Protein AF-A0A914T5X3-F1 (afdb_monomer_lite)

Secondary structure (DSSP, 8-state):
-HHHHHHHHHHHHHHHHHHHHHHHSPPGGGTPPPP---------S-----------TTSSS--------------------S---S---SS-------TTSHHHHHHHHTTSPPP---------------------------HHHHHHHHHHHHHHHHHHHHHTS-HHHHTTPPPPSS--TTTTPPPPP-SHHHHHHHHHHHHHHHHHHHHHH----S----HHHHHHHHHHHHHHHHHT----HHHHHHHHHHHHHTTEEEETTEEEEGGGS-HHHHHHHHHHHHHHHHHHHHHHHHHHHHHHHHHHHHHHHHHHHHHHHHHHHHHHHHHHHHHHHHHHHHHHHHHHHHHHHHHHHHHHHHHHHHHHHHHHHHHHHHHHHHHHHHHHHHHHHHHHHHHH--------PPSSP----

Structure (mmCIF, N/CA/C/O backbone):
data_AF-A0A914T5X3-F1
#
_entry.id   AF-A0A914T5X3-F1
#
loop_
_atom_site.group_PDB
_atom_site.id
_atom_site.type_symbol
_atom_site.label_atom_id
_atom_site.label_alt_id
_atom_site.label_comp_id
_atom_site.label_asym_id
_atom_site.label_entity_id
_atom_site.label_seq_id
_atom_site.pdbx_PDB_ins_code
_atom_site.Cartn_x
_atom_site.Cartn_y
_atom_site.Cartn_z
_atom_site.occupancy
_atom_site.B_iso_or_equiv
_atom_site.auth_seq_id
_atom_site.auth_comp_id
_atom_site.auth_asym_id
_atom_site.auth_atom_id
_atom_site.pdbx_PDB_model_num
ATOM 1 N N . MET A 1 1 ? 13.473 35.371 -81.727 1.00 51.75 1 MET A N 1
ATOM 2 C CA . MET A 1 1 ? 12.274 35.418 -80.856 1.00 51.75 1 MET A CA 1
ATOM 3 C C . MET A 1 1 ? 11.094 34.589 -81.375 1.00 51.75 1 MET A C 1
ATOM 5 O O . MET A 1 1 ? 10.384 34.044 -80.548 1.00 51.75 1 MET A O 1
ATOM 9 N N . TYR A 1 2 ? 10.910 34.390 -82.687 1.00 48.22 2 TYR A N 1
ATOM 10 C CA . TYR A 1 2 ? 9.768 33.623 -83.227 1.00 48.22 2 TYR A CA 1
ATOM 11 C C . TYR A 1 2 ? 9.753 32.108 -82.908 1.00 48.22 2 TYR A C 1
ATOM 13 O O . TYR A 1 2 ? 8.692 31.538 -82.691 1.00 48.22 2 TYR A O 1
ATOM 21 N N . ALA A 1 3 ? 10.913 31.449 -82.803 1.00 52.09 3 ALA A N 1
ATOM 22 C CA . ALA A 1 3 ? 10.980 29.998 -82.563 1.00 52.09 3 ALA A CA 1
ATOM 23 C C . ALA A 1 3 ? 10.683 29.566 -81.109 1.00 52.09 3 ALA A C 1
ATOM 25 O O . ALA A 1 3 ? 10.390 28.399 -80.867 1.00 52.09 3 ALA A O 1
ATOM 26 N N . LYS A 1 4 ? 10.758 30.490 -80.139 1.00 52.44 4 LYS A N 1
ATOM 27 C CA . LYS A 1 4 ? 10.481 30.194 -78.722 1.00 52.44 4 LYS A CA 1
ATOM 28 C C . LYS A 1 4 ? 8.973 30.219 -78.440 1.00 52.44 4 LYS A C 1
ATOM 30 O O . LYS A 1 4 ? 8.456 29.292 -77.839 1.00 52.44 4 LYS A O 1
ATOM 35 N N . HIS A 1 5 ? 8.259 31.186 -79.021 1.00 54.47 5 HIS A N 1
ATOM 36 C CA . HIS A 1 5 ? 6.800 31.278 -78.916 1.00 54.47 5 HIS A CA 1
ATOM 37 C C . HIS A 1 5 ? 6.049 30.120 -79.595 1.00 54.47 5 HIS A C 1
ATOM 39 O O . HIS A 1 5 ? 5.008 29.708 -79.098 1.00 54.47 5 HIS A O 1
ATOM 45 N N . MET A 1 6 ? 6.585 29.551 -80.682 1.00 53.12 6 MET A N 1
ATOM 46 C CA . MET A 1 6 ? 5.988 28.374 -81.336 1.00 53.12 6 MET A CA 1
ATOM 47 C C . MET A 1 6 ? 6.074 27.103 -80.473 1.00 53.12 6 MET A C 1
ATOM 49 O O . MET A 1 6 ? 5.118 26.338 -80.439 1.00 53.12 6 MET A O 1
ATOM 53 N N . ARG A 1 7 ? 7.182 26.893 -79.743 1.00 54.66 7 ARG A N 1
ATOM 54 C CA . ARG A 1 7 ? 7.346 25.723 -78.857 1.00 54.66 7 ARG A CA 1
ATOM 55 C C . ARG A 1 7 ? 6.479 25.813 -77.604 1.00 54.66 7 ARG A C 1
ATOM 57 O O . ARG A 1 7 ? 5.899 24.807 -77.199 1.00 54.66 7 ARG A O 1
ATOM 64 N N . ASP A 1 8 ? 6.352 27.012 -77.042 1.00 56.03 8 ASP A N 1
ATOM 65 C CA . ASP A 1 8 ? 5.510 27.245 -75.867 1.00 56.03 8 ASP A CA 1
ATOM 66 C C . ASP A 1 8 ? 4.015 27.065 -76.207 1.00 56.03 8 ASP A C 1
ATOM 68 O O . ASP A 1 8 ? 3.270 26.503 -75.408 1.00 56.03 8 ASP A O 1
ATOM 72 N N . GLY A 1 9 ? 3.583 27.433 -77.423 1.00 59.00 9 GLY A N 1
ATOM 73 C CA . GLY A 1 9 ? 2.208 27.206 -77.895 1.00 59.00 9 GLY A CA 1
ATOM 74 C C . GLY A 1 9 ? 1.857 25.727 -78.118 1.00 59.00 9 GLY A C 1
ATOM 75 O O . GLY A 1 9 ? 0.758 25.288 -77.776 1.00 59.00 9 GLY A O 1
ATOM 76 N N . THR A 1 10 ? 2.796 24.923 -78.628 1.00 60.34 10 THR A N 1
ATOM 77 C CA . THR A 1 10 ? 2.609 23.464 -78.757 1.00 60.34 10 THR A CA 1
ATOM 78 C C . THR A 1 10 ? 2.602 22.743 -77.407 1.00 60.34 10 THR A C 1
ATOM 80 O O . THR A 1 10 ? 1.845 21.800 -77.222 1.00 60.34 10 THR A O 1
ATOM 83 N N . ALA A 1 11 ? 3.389 23.201 -76.429 1.00 62.12 11 ALA A N 1
ATOM 84 C CA . ALA A 1 11 ? 3.382 22.610 -75.088 1.00 62.12 11 ALA A CA 1
ATOM 85 C C . ALA A 1 11 ? 2.092 22.943 -74.317 1.00 62.12 11 ALA A C 1
ATOM 87 O O . ALA A 1 11 ? 1.554 22.096 -73.608 1.00 62.12 11 ALA A O 1
ATOM 88 N N . GLN A 1 12 ? 1.569 24.162 -74.483 1.00 62.38 12 GLN A N 1
ATOM 89 C CA . GLN A 1 12 ? 0.310 24.577 -73.859 1.00 62.38 12 GLN A CA 1
ATOM 90 C C . GLN A 1 12 ? -0.914 23.885 -74.467 1.00 62.38 12 GLN A C 1
ATOM 92 O O . GLN A 1 12 ? -1.850 23.590 -73.732 1.00 62.38 12 GLN A O 1
ATOM 97 N N . SER A 1 13 ? -0.908 23.596 -75.772 1.00 68.25 13 SER A N 1
ATOM 98 C CA . SER A 1 13 ? -1.994 22.835 -76.412 1.00 68.25 13 SER A CA 1
ATOM 99 C C . SER A 1 13 ? -2.015 21.373 -75.965 1.00 68.25 13 SER A C 1
ATOM 101 O O . SER A 1 13 ? -3.070 20.896 -75.572 1.00 68.25 13 SER A O 1
ATOM 103 N N . ILE A 1 14 ? -0.862 20.699 -75.898 1.00 70.19 14 ILE A N 1
ATOM 104 C CA . ILE A 1 14 ? -0.785 19.308 -75.410 1.00 70.19 14 ILE A CA 1
ATOM 105 C C . ILE A 1 14 ? -1.218 19.208 -73.939 1.00 70.19 14 ILE A C 1
ATOM 107 O O . ILE A 1 14 ? -1.987 18.324 -73.578 1.00 70.19 14 ILE A O 1
ATOM 111 N N . ALA A 1 15 ? -0.790 20.147 -73.087 1.00 67.44 15 ALA A N 1
ATOM 112 C CA . ALA A 1 15 ? -1.212 20.176 -71.685 1.00 67.44 15 ALA A CA 1
ATOM 113 C C . ALA A 1 15 ? -2.714 20.480 -71.515 1.00 67.44 15 ALA A C 1
ATOM 115 O O . ALA A 1 15 ? -3.333 20.013 -70.558 1.00 67.44 15 ALA A O 1
ATOM 116 N N . ALA A 1 16 ? -3.298 21.269 -72.423 1.00 69.88 16 ALA A N 1
ATOM 117 C CA . ALA A 1 16 ? -4.730 21.543 -72.433 1.00 69.88 16 ALA A CA 1
ATOM 118 C C . ALA A 1 16 ? -5.537 20.315 -72.879 1.00 69.88 16 ALA A C 1
ATOM 120 O O . ALA A 1 16 ? -6.540 20.012 -72.238 1.00 69.88 16 ALA A O 1
ATOM 121 N N . ASP A 1 17 ? -5.078 19.589 -73.901 1.00 69.31 17 ASP A N 1
ATOM 122 C CA . ASP A 1 17 ? -5.711 18.350 -74.369 1.00 69.31 17 ASP A CA 1
ATOM 123 C C . ASP A 1 17 ? -5.640 17.238 -73.308 1.00 69.31 17 ASP A C 1
ATOM 125 O O . ASP A 1 17 ? -6.648 16.577 -73.053 1.00 69.31 17 ASP A O 1
ATOM 129 N N . ASP A 1 18 ? -4.507 17.093 -72.609 1.00 69.38 18 ASP A N 1
ATOM 130 C CA . ASP A 1 18 ? -4.365 16.148 -71.492 1.00 69.38 18 ASP A CA 1
ATOM 131 C C . ASP A 1 18 ? -5.282 16.518 -70.310 1.00 69.38 18 ASP A C 1
ATOM 133 O O . ASP A 1 18 ? -5.880 15.637 -69.693 1.00 69.38 18 ASP A O 1
ATOM 137 N N . LEU A 1 19 ? -5.461 17.813 -70.009 1.00 69.31 19 LEU A N 1
ATOM 138 C CA . LEU A 1 19 ? -6.429 18.266 -69.000 1.00 69.31 19 LEU A CA 1
ATOM 139 C C . LEU A 1 19 ? -7.873 17.974 -69.417 1.00 69.31 19 LEU A C 1
ATOM 141 O O . LEU A 1 19 ? -8.668 17.546 -68.581 1.00 69.31 19 LEU A O 1
ATOM 145 N N . LEU A 1 20 ? -8.210 18.182 -70.690 1.00 69.12 20 LEU A N 1
ATOM 146 C CA . LEU A 1 20 ? -9.549 17.943 -71.228 1.00 69.12 20 LEU A CA 1
ATOM 147 C C . LEU A 1 20 ? -9.890 16.446 -71.217 1.00 69.12 20 LEU A C 1
ATOM 149 O O . LEU A 1 20 ? -10.992 16.064 -70.809 1.00 69.12 20 LEU A O 1
ATOM 153 N N . ALA A 1 21 ? -8.919 15.601 -71.577 1.00 68.19 21 ALA A N 1
ATOM 154 C CA . ALA A 1 21 ? -9.012 14.152 -71.445 1.00 68.19 21 ALA A CA 1
ATOM 155 C C . ALA A 1 21 ? -9.221 13.750 -69.976 1.00 68.19 21 ALA A C 1
ATOM 157 O O . ALA A 1 21 ? -10.179 13.039 -69.680 1.00 68.19 21 ALA A O 1
ATOM 158 N N . LEU A 1 22 ? -8.430 14.291 -69.041 1.00 66.44 22 LEU A N 1
ATOM 159 C CA . LEU A 1 22 ? -8.562 13.987 -67.610 1.00 66.44 22 LEU A CA 1
ATOM 160 C C . LEU A 1 22 ? -9.909 14.430 -67.011 1.00 66.44 22 LEU A C 1
ATOM 162 O O . LEU A 1 22 ? -10.391 13.809 -66.066 1.00 66.44 22 LEU A O 1
ATOM 166 N N . THR A 1 23 ? -10.511 15.507 -67.529 1.00 66.50 23 THR A N 1
ATOM 167 C CA . THR A 1 23 ? -11.824 15.989 -67.066 1.00 66.50 23 THR A CA 1
ATOM 168 C C . THR A 1 23 ? -13.002 15.198 -67.624 1.00 66.50 23 THR A C 1
ATOM 170 O O . THR A 1 23 ? -14.046 15.153 -66.975 1.00 66.50 23 THR A O 1
ATOM 173 N N . ASN A 1 24 ? -12.847 14.580 -68.799 1.00 66.31 24 ASN A N 1
ATOM 174 C CA . ASN A 1 24 ? -13.939 13.893 -69.490 1.00 66.31 24 ASN A CA 1
ATOM 175 C C . ASN A 1 24 ? -13.894 12.365 -69.351 1.00 66.31 24 ASN A C 1
ATOM 177 O O . ASN A 1 24 ? -14.916 11.722 -69.580 1.00 66.31 24 ASN A O 1
ATOM 181 N N . THR A 1 25 ? -12.756 11.765 -68.984 1.00 62.91 25 THR A N 1
ATOM 182 C CA . THR A 1 25 ? -12.680 10.315 -68.757 1.00 62.91 25 THR A CA 1
ATOM 183 C C . THR A 1 25 ? -13.135 9.944 -67.351 1.00 62.91 25 THR A C 1
ATOM 185 O O . THR A 1 25 ? -12.638 10.479 -66.359 1.00 62.91 25 THR A O 1
ATOM 188 N N . GLU A 1 26 ? -14.077 9.005 -67.263 1.00 58.97 26 GLU A N 1
ATOM 189 C CA . GLU A 1 26 ? -14.565 8.467 -65.994 1.00 58.97 26 GLU A CA 1
ATOM 190 C C . GLU A 1 26 ? -13.435 7.763 -65.231 1.00 58.97 26 GLU A C 1
ATOM 192 O O . GLU A 1 26 ? -12.571 7.111 -65.817 1.00 58.97 26 GLU A O 1
ATOM 197 N N . THR A 1 27 ? -13.405 7.914 -63.905 1.00 61.50 27 THR A N 1
ATOM 198 C CA . THR A 1 27 ? -12.290 7.395 -63.109 1.00 61.50 27 THR A CA 1
ATOM 199 C C . THR A 1 27 ? -12.263 5.864 -63.139 1.00 61.50 27 THR A C 1
ATOM 201 O O . THR A 1 27 ? -13.317 5.223 -63.080 1.00 61.50 27 THR A O 1
ATOM 204 N N . PRO A 1 28 ? -11.071 5.242 -63.137 1.00 56.44 28 PRO A N 1
ATOM 205 C CA . PRO A 1 28 ? -10.943 3.785 -63.207 1.00 56.44 28 PRO A CA 1
ATOM 206 C C . PRO A 1 28 ? -11.615 3.054 -62.031 1.00 56.44 28 PRO A C 1
ATOM 208 O O . PRO A 1 28 ? -11.912 1.867 -62.121 1.00 56.44 28 PRO A O 1
ATOM 211 N N . LEU A 1 29 ? -11.950 3.761 -60.944 1.00 53.78 29 LEU A N 1
ATOM 212 C CA . LEU A 1 29 ? -12.722 3.219 -59.821 1.00 53.78 29 LEU A CA 1
ATOM 213 C C . LEU A 1 29 ? -14.193 2.907 -60.179 1.00 53.78 29 LEU A C 1
ATOM 215 O O . LEU A 1 29 ? -14.840 2.147 -59.463 1.00 53.78 29 LEU A O 1
ATOM 219 N N . LYS A 1 30 ? -14.720 3.460 -61.281 1.00 54.41 30 LYS A N 1
ATOM 220 C CA . LYS A 1 30 ? -16.034 3.115 -61.856 1.00 54.41 30 LYS A CA 1
ATOM 221 C C . LYS A 1 30 ? -15.967 2.047 -62.960 1.00 54.41 30 LYS A C 1
ATOM 223 O O . LYS A 1 30 ? -17.001 1.727 -63.535 1.00 54.41 30 LYS A O 1
ATOM 228 N N . GLY A 1 31 ? -14.790 1.471 -63.226 1.00 51.44 31 GLY A N 1
ATOM 229 C CA . GLY A 1 31 ? -14.603 0.431 -64.246 1.00 51.44 31 GLY A CA 1
ATOM 230 C C . GLY A 1 31 ? -14.276 0.945 -65.654 1.00 51.44 31 GLY A C 1
ATOM 231 O O . GLY A 1 31 ? -14.377 0.174 -66.602 1.00 51.44 31 GLY A O 1
ATOM 232 N N . GLY A 1 32 ? -13.887 2.216 -65.807 1.00 60.19 32 GLY A N 1
ATOM 233 C CA . GLY A 1 32 ? -13.398 2.772 -67.076 1.00 60.19 32 GLY A CA 1
ATOM 234 C C . GLY A 1 32 ? -11.913 2.477 -67.336 1.00 60.19 32 GLY A C 1
ATOM 235 O O . GLY A 1 32 ? -11.120 2.371 -66.397 1.00 60.19 32 GLY A O 1
ATOM 236 N N . GLU A 1 33 ? -11.524 2.354 -68.609 1.00 59.03 33 GLU A N 1
ATOM 237 C CA . GLU A 1 33 ? -10.121 2.208 -69.025 1.00 59.03 33 GLU A CA 1
ATOM 238 C C . GLU A 1 33 ? -9.352 3.539 -68.884 1.00 59.03 33 GLU A C 1
ATOM 240 O O . GLU A 1 33 ? -9.898 4.619 -69.108 1.00 59.03 33 GLU A O 1
ATOM 245 N N . ASN A 1 34 ? -8.074 3.475 -68.492 1.00 56.78 34 ASN A N 1
ATOM 246 C CA . ASN A 1 34 ? -7.238 4.660 -68.257 1.00 56.78 34 ASN A CA 1
ATOM 247 C C . ASN A 1 34 ? -7.011 5.464 -69.551 1.00 56.78 34 ASN A C 1
ATOM 249 O O . ASN A 1 34 ? -6.610 4.901 -70.570 1.00 56.78 34 ASN A O 1
ATOM 253 N N . ALA A 1 35 ? -7.178 6.788 -69.487 1.00 64.56 35 ALA A N 1
ATOM 254 C CA . ALA A 1 35 ? -6.891 7.686 -70.604 1.00 64.56 35 ALA A CA 1
ATOM 255 C C . ALA A 1 35 ? -5.389 7.646 -70.976 1.00 64.56 35 ALA A C 1
ATOM 257 O O . ALA A 1 35 ? -4.547 7.807 -70.085 1.00 64.56 35 ALA A O 1
ATOM 258 N N . PRO A 1 36 ? -5.015 7.453 -72.255 1.00 59.31 36 PRO A N 1
ATOM 259 C CA . PRO A 1 36 ? -3.617 7.505 -72.672 1.00 59.31 36 PRO A CA 1
ATOM 260 C C . PRO A 1 36 ? -3.118 8.959 -72.653 1.00 59.31 36 PRO A C 1
ATOM 262 O O . PRO A 1 36 ? -3.531 9.767 -73.478 1.00 59.31 36 PRO A O 1
ATOM 265 N N . LEU A 1 37 ? -2.235 9.288 -71.706 1.00 66.75 37 LEU A N 1
ATOM 266 C CA . LEU A 1 37 ? -1.594 10.605 -71.594 1.00 66.75 37 LEU A CA 1
ATOM 267 C C . LEU A 1 37 ? -0.265 10.641 -72.360 1.00 66.75 37 LEU A C 1
ATOM 269 O O . LEU A 1 37 ? 0.458 9.639 -72.416 1.00 66.75 37 LEU A O 1
ATOM 273 N N . HIS A 1 38 ? 0.088 11.802 -72.915 1.00 62.34 38 HIS A N 1
ATOM 274 C CA . HIS A 1 38 ? 1.367 11.985 -73.600 1.00 62.34 38 HIS A CA 1
ATOM 275 C C . HIS A 1 38 ? 2.518 12.076 -72.578 1.00 62.34 38 HIS A C 1
ATOM 277 O O . HIS A 1 38 ? 2.521 12.914 -71.680 1.00 62.34 38 HIS A O 1
ATOM 283 N N . SER A 1 39 ? 3.535 11.214 -72.692 1.00 58.81 39 SER A N 1
ATOM 284 C CA . SER A 1 39 ? 4.674 11.198 -71.764 1.00 58.81 39 SER A CA 1
ATOM 285 C C . SER A 1 39 ? 5.617 12.382 -72.010 1.00 58.81 39 SER A C 1
ATOM 287 O O . SER A 1 39 ? 6.382 12.370 -72.976 1.00 58.81 39 SER A O 1
ATOM 289 N N . THR A 1 40 ? 5.615 13.382 -71.128 1.00 55.47 40 THR A N 1
ATOM 290 C CA . THR A 1 40 ? 6.641 14.440 -71.113 1.00 55.47 40 THR A CA 1
ATOM 291 C C . THR A 1 40 ? 7.470 14.394 -69.829 1.00 55.47 40 THR A C 1
ATOM 293 O O . THR A 1 40 ? 6.923 14.336 -68.729 1.00 55.47 40 THR A O 1
ATOM 296 N N . ASP A 1 41 ? 8.795 14.420 -69.992 1.00 46.75 41 ASP A N 1
ATOM 297 C CA . ASP A 1 41 ? 9.827 14.227 -68.968 1.00 46.75 41 ASP A CA 1
ATOM 298 C C . ASP A 1 41 ? 9.739 15.179 -67.753 1.00 46.75 41 ASP A C 1
ATOM 300 O O . ASP A 1 41 ? 9.622 16.401 -67.868 1.00 46.75 41 ASP A O 1
ATOM 304 N N . PHE A 1 42 ? 9.868 14.600 -66.554 1.00 46.41 42 PHE A N 1
ATOM 305 C CA . PHE A 1 42 ? 9.795 15.257 -65.241 1.00 46.41 42 PHE A CA 1
ATOM 306 C C . PHE A 1 42 ? 11.068 16.049 -64.888 1.00 46.41 42 PHE A C 1
ATOM 308 O O . PHE A 1 42 ? 11.835 15.659 -64.002 1.00 46.41 42 PHE A O 1
ATOM 315 N N . THR A 1 43 ? 11.340 17.182 -65.540 1.00 50.03 43 THR A N 1
ATOM 316 C CA . THR A 1 43 ? 12.442 18.060 -65.090 1.00 50.03 43 THR A CA 1
ATOM 317 C C . THR A 1 43 ? 12.191 19.548 -65.354 1.00 50.03 43 THR A C 1
ATOM 319 O O . THR A 1 43 ? 12.803 20.150 -66.229 1.00 50.03 43 THR A O 1
ATOM 322 N N . ALA A 1 44 ? 11.329 20.178 -64.547 1.00 40.66 44 ALA A N 1
ATOM 323 C CA . ALA A 1 44 ? 11.354 21.629 -64.315 1.00 40.66 44 ALA A CA 1
ATOM 324 C C . ALA A 1 44 ? 10.678 22.004 -62.974 1.00 40.66 44 ALA A C 1
ATOM 326 O O . ALA A 1 44 ? 9.575 21.528 -62.694 1.00 40.66 44 ALA A O 1
ATOM 327 N N . PRO A 1 45 ? 11.283 22.872 -62.137 1.00 45.72 45 PRO A N 1
ATOM 328 C CA . PRO A 1 45 ? 10.741 23.258 -60.840 1.00 45.72 45 PRO A CA 1
ATOM 329 C C . PRO A 1 45 ? 9.865 24.512 -60.965 1.00 45.72 45 PRO A C 1
ATOM 331 O O . PRO A 1 45 ? 10.239 25.589 -60.519 1.00 45.72 45 PRO A O 1
ATOM 334 N N . SER A 1 46 ? 8.689 24.388 -61.577 1.00 47.53 46 SER A N 1
ATOM 335 C CA . SER A 1 46 ? 7.589 25.343 -61.377 1.00 47.53 46 SER A CA 1
ATOM 336 C C . SER A 1 46 ? 6.280 24.743 -61.884 1.00 47.53 46 SER A C 1
ATOM 338 O O . SER A 1 46 ? 5.768 25.102 -62.939 1.00 47.53 46 SER A O 1
ATOM 340 N N . SER A 1 47 ? 5.727 23.808 -61.126 1.00 44.91 47 SER A N 1
ATOM 341 C CA . SER A 1 47 ? 4.304 23.510 -61.203 1.00 44.91 47 SER A CA 1
ATOM 342 C C . SER A 1 47 ? 3.820 23.408 -59.771 1.00 44.91 47 SER A C 1
ATOM 344 O O . SER A 1 47 ? 3.979 22.395 -59.090 1.00 44.91 47 SER A O 1
ATOM 346 N N . ILE A 1 48 ? 3.337 24.540 -59.265 1.00 42.94 48 ILE A N 1
ATOM 347 C CA . ILE A 1 48 ? 2.514 24.567 -58.065 1.00 42.94 48 ILE A CA 1
ATOM 348 C C . ILE A 1 48 ? 1.367 23.609 -58.373 1.00 42.94 48 ILE A C 1
ATOM 350 O O . ILE A 1 48 ? 0.603 23.858 -59.302 1.00 42.94 48 ILE A O 1
ATOM 354 N N . ARG A 1 49 ? 1.290 22.493 -57.640 1.00 43.66 49 ARG A N 1
ATOM 355 C CA . ARG A 1 49 ? 0.140 21.587 -57.672 1.00 43.66 49 ARG A CA 1
ATOM 356 C C . ARG A 1 49 ? -1.103 22.407 -57.327 1.00 43.66 49 ARG A C 1
ATOM 358 O O . ARG A 1 49 ? -1.422 22.586 -56.155 1.00 43.66 49 ARG A O 1
ATOM 365 N N . ALA A 1 50 ? -1.781 22.933 -58.339 1.00 44.22 50 ALA A N 1
ATOM 366 C CA . ALA A 1 50 ? -3.146 23.389 -58.202 1.00 44.22 50 ALA A CA 1
ATOM 367 C C . ALA A 1 50 ? -3.978 22.121 -58.008 1.00 44.22 50 ALA A C 1
ATOM 369 O O . ALA A 1 50 ? -4.033 21.265 -58.890 1.00 44.22 50 ALA A O 1
ATOM 370 N N . ALA A 1 51 ? -4.540 21.953 -56.814 1.00 42.41 51 ALA A N 1
ATOM 371 C CA . ALA A 1 51 ? -5.486 20.886 -56.548 1.00 42.41 51 ALA A CA 1
ATOM 372 C C . ALA A 1 51 ? -6.664 21.060 -57.515 1.00 42.41 51 ALA A C 1
ATOM 374 O O . ALA A 1 51 ? -7.430 22.016 -57.395 1.00 42.41 51 ALA A O 1
ATOM 375 N N . ILE A 1 52 ? -6.762 20.168 -58.500 1.00 49.66 52 ILE A N 1
ATOM 376 C CA . ILE A 1 52 ? -7.904 20.077 -59.404 1.00 49.66 52 ILE A CA 1
ATOM 377 C C . ILE A 1 52 ? -9.110 19.758 -58.519 1.00 49.66 52 ILE A C 1
ATOM 379 O O . ILE A 1 52 ? -9.250 18.643 -58.020 1.00 49.66 52 ILE A O 1
ATOM 383 N N . GLN A 1 53 ? -9.940 20.766 -58.253 1.00 41.88 53 GLN A N 1
ATOM 384 C CA . GLN A 1 53 ? -11.247 20.556 -57.650 1.00 41.88 53 GLN A CA 1
ATOM 385 C C . GLN A 1 53 ? -12.153 19.987 -58.735 1.00 41.88 53 GLN A C 1
ATOM 387 O O . GLN A 1 53 ? -12.444 20.653 -59.727 1.00 41.88 53 GLN A O 1
ATOM 392 N N . THR A 1 54 ? -12.580 18.742 -58.558 1.00 43.03 54 THR A N 1
ATOM 393 C CA . THR A 1 54 ? -13.651 18.165 -59.363 1.00 43.03 54 THR A CA 1
ATOM 394 C C . THR A 1 54 ? -14.930 18.983 -59.133 1.00 43.03 54 THR A C 1
ATOM 396 O O . THR A 1 54 ? -15.267 19.272 -57.978 1.00 43.03 54 THR A O 1
ATOM 399 N N . PRO A 1 55 ? -15.658 19.406 -60.184 1.00 42.75 55 PRO A N 1
ATOM 400 C CA . PRO A 1 55 ? -16.946 20.053 -59.995 1.00 42.75 55 PRO A CA 1
ATOM 401 C C . PRO A 1 55 ? -17.906 19.033 -59.378 1.00 42.75 55 PRO A C 1
ATOM 403 O O . PRO A 1 55 ? -18.225 17.997 -59.955 1.00 42.75 55 PRO A O 1
ATOM 406 N N . ASN A 1 56 ? -18.318 19.324 -58.150 1.00 47.09 56 ASN A N 1
ATOM 407 C CA . ASN A 1 56 ? -19.198 18.503 -57.338 1.00 47.09 56 ASN A CA 1
ATOM 408 C C . ASN A 1 56 ? -20.614 18.541 -57.948 1.00 47.09 56 ASN A C 1
ATOM 410 O O . ASN A 1 56 ? -21.374 19.479 -57.708 1.00 47.09 56 ASN A O 1
ATOM 414 N N . THR A 1 57 ? -20.978 17.549 -58.766 1.00 52.59 57 THR A N 1
ATOM 415 C CA . THR A 1 57 ? -22.266 17.484 -59.494 1.00 52.59 57 THR A CA 1
ATOM 416 C C . THR A 1 57 ? -23.489 17.243 -58.600 1.00 52.59 57 THR A C 1
ATOM 418 O O . THR A 1 57 ? -24.602 17.111 -59.100 1.00 52.59 57 THR A O 1
ATOM 421 N N . VAL A 1 58 ? -23.327 17.236 -57.274 1.00 48.56 58 VAL A N 1
ATOM 422 C CA . VAL A 1 58 ? -24.400 16.913 -56.317 1.00 48.56 58 VAL A CA 1
ATOM 423 C C . VAL A 1 58 ? -25.046 18.160 -55.680 1.00 48.56 58 VAL A C 1
ATOM 425 O O . VAL A 1 58 ? -25.993 18.035 -54.915 1.00 48.56 58 VAL A O 1
ATOM 428 N N . LEU A 1 59 ? -24.590 19.380 -56.002 1.00 44.81 59 LEU A N 1
ATOM 429 C CA . LEU A 1 59 ? -25.063 20.626 -55.360 1.00 44.81 59 LEU A CA 1
ATOM 430 C C . LEU A 1 59 ? -26.128 21.426 -56.141 1.00 44.81 59 LEU A C 1
ATOM 432 O O . LEU A 1 59 ? -26.573 22.463 -55.660 1.00 44.81 59 LEU A O 1
ATOM 436 N N . ALA A 1 60 ? -26.573 20.969 -57.317 1.00 44.25 60 ALA A N 1
ATOM 437 C CA . ALA A 1 60 ? -27.567 21.694 -58.126 1.00 44.25 60 ALA A CA 1
ATOM 438 C C . ALA A 1 60 ? -29.036 21.430 -57.729 1.00 44.25 60 ALA A C 1
ATOM 440 O O . ALA A 1 60 ? -29.941 22.075 -58.256 1.00 44.25 60 ALA A O 1
ATOM 441 N N . ALA A 1 61 ? -29.295 20.512 -56.797 1.00 46.78 61 ALA A N 1
ATOM 442 C CA . ALA A 1 61 ? -30.637 20.207 -56.319 1.00 46.78 61 ALA A CA 1
ATOM 443 C C . ALA A 1 61 ? -30.771 20.641 -54.857 1.00 46.78 61 ALA A C 1
ATOM 445 O O . ALA A 1 61 ? -30.375 19.894 -53.975 1.00 46.78 61 ALA A O 1
ATOM 446 N N . ILE A 1 62 ? -31.267 21.862 -54.625 1.00 43.53 62 ILE A N 1
ATOM 447 C CA . ILE A 1 62 ? -32.138 22.307 -53.512 1.00 43.53 62 ILE A CA 1
ATOM 448 C C . ILE A 1 62 ? -32.116 23.844 -53.516 1.00 43.53 62 ILE A C 1
ATOM 450 O O . ILE A 1 62 ? -31.136 24.490 -53.149 1.00 43.53 62 ILE A O 1
ATOM 454 N N . GLY A 1 63 ? -33.214 24.433 -53.987 1.00 34.88 63 GLY A N 1
ATOM 455 C CA . GLY A 1 63 ? -33.485 25.861 -53.880 1.00 34.88 63 GLY A CA 1
ATOM 456 C C . GLY A 1 63 ? -34.257 26.224 -52.604 1.00 34.88 63 GLY A C 1
ATOM 457 O O . GLY A 1 63 ? -34.930 25.379 -52.027 1.00 34.88 63 GLY A O 1
ATOM 458 N N . GLN A 1 64 ? -34.204 27.526 -52.280 1.00 38.94 64 GLN A N 1
ATOM 459 C CA . GLN A 1 64 ? -35.131 28.332 -51.452 1.00 38.94 64 GLN A CA 1
ATOM 460 C C . GLN A 1 64 ? -35.151 28.030 -49.930 1.00 38.94 64 GLN A C 1
ATOM 462 O O . GLN A 1 64 ? -35.598 26.980 -49.497 1.00 38.94 64 GLN A O 1
ATOM 467 N N . THR A 1 65 ? -34.702 28.920 -49.028 1.00 30.69 65 THR A N 1
ATOM 468 C CA . THR A 1 65 ? -35.435 30.091 -48.455 1.00 30.69 65 THR A CA 1
ATOM 469 C C . THR A 1 65 ? -34.576 30.774 -47.334 1.00 30.69 65 THR A C 1
ATOM 471 O O . THR A 1 65 ? -33.500 30.261 -47.031 1.00 30.69 65 THR A O 1
ATOM 474 N N . PRO A 1 66 ? -34.935 31.964 -46.777 1.00 44.62 66 PRO A N 1
ATOM 475 C CA . PRO A 1 66 ? -33.976 33.030 -46.435 1.00 44.62 66 PRO A CA 1
ATOM 476 C C . PRO A 1 66 ? -33.551 33.189 -44.951 1.00 44.62 66 PRO A C 1
ATOM 478 O O . PRO A 1 66 ? -34.122 32.625 -44.030 1.00 44.62 66 PRO A O 1
ATOM 481 N N . ARG A 1 67 ? -32.524 34.042 -44.792 1.00 42.09 67 ARG A N 1
ATOM 482 C CA . ARG A 1 67 ? -31.814 34.598 -43.611 1.00 42.09 67 ARG A CA 1
ATOM 483 C C . ARG A 1 67 ? -32.611 34.782 -42.304 1.00 42.09 67 ARG A C 1
ATOM 485 O O . ARG A 1 67 ? -33.670 35.387 -42.363 1.00 42.09 67 ARG A O 1
ATOM 492 N N . THR A 1 68 ? -31.942 34.560 -41.156 1.00 30.33 68 THR A N 1
ATOM 493 C CA . THR A 1 68 ? -31.918 35.462 -39.968 1.00 30.33 68 THR A CA 1
ATOM 494 C C . THR A 1 68 ? -30.763 35.132 -38.997 1.00 30.33 68 THR A C 1
ATOM 496 O O . THR A 1 68 ? -30.528 33.969 -38.690 1.00 30.33 68 THR A O 1
ATOM 499 N N . ASN A 1 69 ? -30.070 36.172 -38.505 1.00 40.25 69 ASN A N 1
ATOM 500 C CA . ASN A 1 69 ? -29.122 36.167 -37.373 1.00 40.25 69 ASN A CA 1
ATOM 501 C C . ASN A 1 69 ? -29.842 35.900 -36.036 1.00 40.25 69 ASN A C 1
ATOM 503 O O . ASN A 1 69 ? -30.923 36.456 -35.864 1.00 40.25 69 ASN A O 1
ATOM 507 N N . TYR A 1 70 ? -29.203 35.219 -35.071 1.00 33.06 70 TYR A N 1
ATOM 508 C CA . TYR A 1 70 ? -28.943 35.737 -33.708 1.00 33.06 70 TYR A CA 1
ATOM 509 C C . TYR A 1 70 ? -28.127 34.753 -32.845 1.00 33.06 70 TYR A C 1
ATOM 511 O O . TYR A 1 70 ? -28.144 33.543 -33.052 1.00 33.06 70 TYR A O 1
ATOM 519 N N . GLU A 1 71 ? -27.387 35.333 -31.902 1.00 39.06 71 GLU A N 1
ATOM 520 C CA . GLU A 1 71 ? -26.486 34.738 -30.910 1.00 39.06 71 GLU A CA 1
ATOM 521 C C . GLU A 1 71 ? -27.203 33.914 -29.816 1.00 39.06 71 GLU A C 1
ATOM 523 O O . GLU A 1 71 ? -28.340 34.230 -29.480 1.00 39.06 71 GLU A O 1
ATOM 528 N N . GLN A 1 72 ? -26.477 32.958 -29.204 1.00 36.72 72 GLN A N 1
ATOM 529 C CA . GLN A 1 72 ? -26.359 32.654 -27.750 1.00 36.72 72 GLN A CA 1
ATOM 530 C C . GLN A 1 72 ? -26.207 31.144 -27.438 1.00 36.72 72 GLN A C 1
ATOM 532 O O . GLN A 1 72 ? -26.962 30.296 -27.899 1.00 36.72 72 GLN A O 1
ATOM 537 N N . THR A 1 73 ? -25.192 30.824 -26.627 1.00 30.50 73 THR A N 1
ATOM 538 C CA . THR A 1 73 ? -24.946 29.558 -25.894 1.00 30.50 73 THR A CA 1
ATOM 539 C C . THR A 1 73 ? -25.739 29.549 -24.560 1.00 30.50 73 THR A C 1
ATOM 541 O O . THR A 1 73 ? -26.357 30.579 -24.284 1.00 30.50 73 THR A O 1
ATOM 544 N N . PRO A 1 74 ? -25.714 28.526 -23.654 1.00 45.78 74 PRO A N 1
ATOM 545 C CA . PRO A 1 74 ? -25.032 27.210 -23.635 1.00 45.78 74 PRO A CA 1
ATOM 546 C C . PRO A 1 74 ? -25.895 26.011 -23.122 1.00 45.78 74 PRO A C 1
ATOM 548 O O . PRO A 1 74 ? -26.918 26.196 -22.472 1.00 45.78 74 PRO A O 1
ATOM 551 N N . GLY A 1 75 ? -25.404 24.767 -23.264 1.00 32.84 75 GLY A N 1
ATOM 552 C CA . GLY A 1 75 ? -25.760 23.691 -22.319 1.00 32.84 75 GLY A CA 1
ATOM 553 C C . GLY A 1 75 ? -25.742 22.246 -22.835 1.00 32.84 75 GLY A C 1
ATOM 554 O O . GLY A 1 75 ? -26.536 21.884 -23.692 1.00 32.84 75 GLY A O 1
ATOM 555 N N . THR A 1 76 ? -24.942 21.417 -22.151 1.00 33.78 76 THR A N 1
ATOM 556 C CA . THR A 1 76 ? -25.127 19.962 -21.927 1.00 33.78 76 THR A CA 1
ATOM 557 C C . THR A 1 76 ? -24.338 18.979 -22.818 1.00 33.78 76 THR A C 1
ATOM 559 O O . THR A 1 76 ? -24.675 18.694 -23.959 1.00 33.78 76 THR A O 1
ATOM 562 N N . VAL A 1 77 ? -23.260 18.479 -22.191 1.00 34.91 77 VAL A N 1
ATOM 563 C CA . VAL A 1 77 ? -22.521 17.199 -22.285 1.00 34.91 77 VAL A CA 1
ATOM 564 C C . VAL A 1 77 ? -22.962 16.138 -23.307 1.00 34.91 77 VAL A C 1
ATOM 566 O O . VAL A 1 77 ? -24.122 15.770 -23.322 1.00 34.91 77 VAL A O 1
ATOM 569 N N . VAL A 1 78 ? -22.003 15.543 -24.039 1.00 33.38 78 VAL A N 1
ATOM 570 C CA . VAL A 1 78 ? -21.580 14.121 -23.936 1.00 33.38 78 VAL A CA 1
ATOM 571 C C . VAL A 1 78 ? -20.239 13.946 -24.673 1.00 33.38 78 VAL A C 1
ATOM 573 O O . VAL A 1 78 ? -20.043 14.397 -25.798 1.00 33.38 78 VAL A O 1
ATOM 576 N N . SER A 1 79 ? -19.306 13.281 -23.999 1.00 38.00 79 SER A N 1
ATOM 577 C CA . SER A 1 79 ? -18.023 12.782 -24.490 1.00 38.00 79 SER A CA 1
ATOM 578 C C . SER A 1 79 ? -18.177 11.748 -25.614 1.00 38.00 79 SER A C 1
ATOM 580 O O . SER A 1 79 ? -18.781 10.700 -25.390 1.00 38.00 79 SER A O 1
ATOM 582 N N . ALA A 1 80 ? -17.551 11.979 -26.770 1.00 38.62 80 ALA A N 1
ATOM 583 C CA . ALA A 1 80 ? -17.345 10.960 -27.800 1.00 38.62 80 ALA A CA 1
ATOM 584 C C . ALA A 1 80 ? -15.841 10.700 -27.987 1.00 38.62 80 ALA A C 1
ATOM 586 O O . ALA A 1 80 ? -15.051 11.611 -28.233 1.00 38.62 80 ALA A O 1
ATOM 587 N N . THR A 1 81 ? -15.461 9.439 -27.812 1.00 38.75 81 THR A N 1
ATOM 588 C CA . THR A 1 81 ? -14.135 8.845 -28.027 1.00 38.75 81 THR A CA 1
ATOM 589 C C . THR A 1 81 ? -13.608 9.041 -29.460 1.00 38.75 81 THR A C 1
ATOM 591 O O . THR A 1 81 ? -14.397 8.994 -30.405 1.00 38.75 81 THR A O 1
ATOM 594 N N . PRO A 1 82 ? -12.283 9.197 -29.662 1.00 46.75 82 PRO A N 1
ATOM 595 C CA . PRO A 1 82 ? -11.683 9.374 -30.979 1.00 46.75 82 PRO A CA 1
ATOM 596 C C . PRO A 1 82 ? -11.415 8.008 -31.617 1.00 46.75 82 PRO A C 1
ATOM 598 O O . PRO A 1 82 ? -10.543 7.266 -31.174 1.00 46.75 82 PRO A O 1
ATOM 601 N N . GLY A 1 83 ? -12.166 7.659 -32.658 1.00 50.81 83 GLY A N 1
ATOM 602 C CA . GLY A 1 83 ? -11.940 6.400 -33.365 1.00 50.81 83 GLY A CA 1
ATOM 603 C C . GLY A 1 83 ? -13.062 6.028 -34.318 1.00 50.81 83 GLY A C 1
ATOM 604 O O . GLY A 1 83 ? -13.757 5.050 -34.083 1.00 50.81 83 GLY A O 1
ATOM 605 N N . ALA A 1 84 ? -13.242 6.793 -35.393 1.00 41.66 84 ALA A N 1
ATOM 606 C CA . ALA A 1 84 ? -13.978 6.326 -36.563 1.00 41.66 84 ALA A CA 1
ATOM 607 C C . ALA A 1 84 ? -13.513 7.099 -37.802 1.00 41.66 84 ALA A C 1
ATOM 609 O O . ALA A 1 84 ? -13.612 8.322 -37.875 1.00 41.66 84 ALA A O 1
ATOM 610 N N . THR A 1 85 ? -12.969 6.367 -38.765 1.00 41.38 85 THR A N 1
ATOM 611 C CA . THR A 1 85 ? -12.653 6.827 -40.116 1.00 41.38 85 THR A CA 1
ATOM 612 C C . THR A 1 85 ? -13.942 7.244 -40.842 1.00 41.38 85 THR A C 1
ATOM 614 O O . THR A 1 85 ? -14.891 6.460 -40.880 1.00 41.38 85 THR A O 1
ATOM 617 N N . PRO A 1 86 ? -14.031 8.441 -41.453 1.00 47.75 86 PRO A N 1
ATOM 618 C CA . PRO A 1 86 ? -15.237 8.854 -42.154 1.00 47.75 86 PRO A CA 1
ATOM 619 C C . PRO A 1 86 ? -15.090 8.538 -43.639 1.00 47.75 86 PRO A C 1
ATOM 621 O O . PRO A 1 86 ? -14.815 9.436 -44.412 1.00 47.75 86 PRO A O 1
ATOM 624 N N . PHE A 1 87 ? -15.236 7.281 -44.053 1.00 48.25 87 PHE A N 1
ATOM 625 C CA . PHE A 1 87 ? -15.497 6.947 -45.462 1.00 48.25 87 PHE A CA 1
ATOM 626 C C . PHE A 1 87 ? -16.137 5.561 -45.535 1.00 48.25 87 PHE A C 1
ATOM 628 O O . PHE A 1 87 ? -15.468 4.553 -45.752 1.00 48.25 87 PHE A O 1
ATOM 635 N N . ARG A 1 88 ? -17.455 5.513 -45.315 1.00 47.09 88 ARG A N 1
ATOM 636 C CA . ARG A 1 88 ? -18.268 4.326 -45.570 1.00 47.09 88 ARG A CA 1
ATOM 637 C C . ARG A 1 88 ? -19.365 4.668 -46.574 1.00 47.09 88 ARG A C 1
ATOM 639 O O . ARG A 1 88 ? -20.329 5.345 -46.248 1.00 47.09 88 ARG A O 1
ATOM 646 N N . ASP A 1 89 ? -19.124 4.144 -47.769 1.00 49.09 89 ASP A N 1
ATOM 647 C CA . ASP A 1 89 ? -20.082 3.525 -48.680 1.00 49.09 89 ASP A CA 1
ATOM 648 C C . ASP A 1 89 ? -21.057 4.428 -49.458 1.00 49.09 89 ASP A C 1
ATOM 650 O O . ASP A 1 89 ? -22.069 4.909 -48.957 1.00 49.09 89 ASP A O 1
ATOM 654 N N . GLN A 1 90 ? -20.744 4.595 -50.748 1.00 51.03 90 GLN A N 1
ATOM 655 C CA . GLN A 1 90 ? -21.617 5.155 -51.784 1.00 51.03 90 GLN A CA 1
ATOM 656 C C . GLN A 1 90 ? -22.556 4.095 -52.393 1.00 51.03 90 GLN A C 1
ATOM 658 O O . GLN A 1 90 ? -23.015 4.251 -53.524 1.00 51.03 90 GLN A O 1
ATOM 663 N N . LEU A 1 91 ? -22.872 3.021 -51.670 1.00 58.22 91 LEU A N 1
ATOM 664 C CA . LEU A 1 91 ? -23.992 2.145 -51.987 1.00 58.22 91 LEU A CA 1
ATOM 665 C C . LEU A 1 91 ? -25.072 2.352 -50.933 1.00 58.22 91 LEU A C 1
ATOM 667 O O . LEU A 1 91 ? -24.894 2.087 -49.750 1.00 58.22 91 LEU A O 1
ATOM 671 N N . ASN A 1 92 ? -26.194 2.882 -51.405 1.00 54.88 92 ASN A N 1
ATOM 672 C CA . ASN A 1 92 ? -27.388 3.307 -50.684 1.00 54.88 92 ASN A CA 1
ATOM 673 C C . ASN A 1 92 ? -28.116 2.134 -49.980 1.00 54.88 92 ASN A C 1
ATOM 675 O O . ASN A 1 92 ? -29.269 1.843 -50.284 1.00 54.88 92 ASN A O 1
ATOM 679 N N . ILE A 1 93 ? -27.425 1.443 -49.070 1.00 56.22 93 ILE A N 1
ATOM 680 C CA . ILE A 1 93 ? -27.873 0.245 -48.341 1.00 56.22 93 ILE A CA 1
ATOM 681 C C . ILE A 1 93 ? -28.412 0.605 -46.944 1.00 56.22 93 ILE A C 1
ATOM 683 O O . ILE A 1 93 ? -29.126 -0.185 -46.341 1.00 56.22 93 ILE A O 1
ATOM 687 N N . ASN A 1 94 ? -28.182 1.835 -46.471 1.00 48.31 94 ASN A N 1
ATOM 688 C CA . ASN A 1 94 ? -28.866 2.405 -45.308 1.00 48.31 94 ASN A CA 1
ATOM 689 C C . ASN A 1 94 ? -29.655 3.658 -45.718 1.00 48.31 94 ASN A C 1
ATOM 691 O O . ASN A 1 94 ? -29.321 4.775 -45.327 1.00 48.31 94 ASN A O 1
ATOM 695 N N . LYS A 1 95 ? -30.719 3.486 -46.507 1.00 45.41 95 LYS A N 1
ATOM 696 C CA . LYS A 1 95 ? -31.871 4.384 -46.369 1.00 45.41 95 LYS A CA 1
ATOM 697 C C . LYS A 1 95 ? -32.831 3.725 -45.400 1.00 45.41 95 LYS A C 1
ATOM 699 O O . LYS A 1 95 ? -33.225 2.582 -45.612 1.00 45.41 95 LYS A O 1
ATOM 704 N N . GLU A 1 96 ? -33.188 4.455 -44.350 1.00 53.78 96 GLU A N 1
ATOM 705 C CA . GLU A 1 96 ? -34.358 4.188 -43.521 1.00 53.78 96 GLU A CA 1
ATOM 706 C C . GLU A 1 96 ? -35.598 4.198 -44.425 1.00 53.78 96 GLU A C 1
ATOM 708 O O . GLU A 1 96 ? -36.262 5.215 -44.611 1.00 53.78 96 GLU A O 1
ATOM 713 N N . ALA A 1 97 ? -35.870 3.057 -45.055 1.00 48.25 97 ALA A N 1
ATOM 714 C CA . ALA A 1 97 ? -37.140 2.775 -45.684 1.00 48.25 97 ALA A CA 1
ATOM 715 C C . ALA A 1 97 ? -38.140 2.521 -44.555 1.00 48.25 97 ALA A C 1
ATOM 717 O O . ALA A 1 97 ? -38.165 1.461 -43.932 1.00 48.25 97 ALA A O 1
ATOM 718 N N . GLU A 1 98 ? -38.865 3.587 -44.233 1.00 54.62 98 GLU A N 1
ATOM 719 C CA . GLU A 1 98 ? -40.301 3.588 -43.982 1.00 54.62 98 GLU A CA 1
ATOM 720 C C . GLU A 1 98 ? -40.852 2.298 -43.360 1.00 54.62 98 GLU A C 1
ATOM 722 O O . GLU A 1 98 ? -41.149 1.306 -44.023 1.00 54.62 98 GLU A O 1
ATOM 727 N N . ARG A 1 99 ? -41.108 2.376 -42.052 1.00 56.00 99 ARG A N 1
ATOM 728 C CA . ARG A 1 99 ? -41.926 1.444 -41.261 1.00 56.00 99 ARG A CA 1
ATOM 729 C C . ARG A 1 99 ? -43.406 1.402 -41.704 1.00 56.00 99 ARG A C 1
ATOM 731 O O . ARG A 1 99 ? -44.277 1.195 -40.870 1.00 56.00 99 ARG A O 1
ATOM 738 N N . ALA A 1 100 ? -43.706 1.605 -42.985 1.00 57.34 100 ALA A N 1
ATOM 739 C CA . ALA A 1 100 ? -45.064 1.701 -43.514 1.00 57.34 100 ALA A CA 1
ATOM 740 C C . ALA A 1 100 ? -45.546 0.439 -44.258 1.00 57.34 100 ALA A C 1
ATOM 742 O O . ALA A 1 100 ? -46.702 0.393 -44.646 1.00 57.34 100 ALA A O 1
ATOM 743 N N . SER A 1 101 ? -44.728 -0.610 -44.426 1.00 61.84 101 SER A N 1
ATOM 744 C CA . SER A 1 101 ? -45.107 -1.790 -45.237 1.00 61.84 101 SER A CA 1
ATOM 745 C C . SER A 1 101 ? -45.137 -3.130 -44.494 1.00 61.84 101 SER A C 1
ATOM 747 O O . SER A 1 101 ? -45.608 -4.127 -45.037 1.00 61.84 101 SER A O 1
ATOM 749 N N . VAL A 1 102 ? -44.675 -3.201 -43.240 1.00 64.38 102 VAL A N 1
ATOM 750 C CA . VAL A 1 102 ? -44.637 -4.477 -42.491 1.00 64.38 102 VAL A CA 1
ATOM 751 C C . VAL A 1 102 ? -46.020 -4.857 -41.949 1.00 64.38 102 VAL A C 1
ATOM 753 O O . VAL A 1 102 ? -46.351 -6.039 -41.850 1.00 64.38 102 VAL A O 1
ATOM 756 N N . GLU A 1 103 ? -46.851 -3.869 -41.620 1.00 68.44 103 GLU A N 1
ATOM 757 C CA . GLU A 1 103 ? -48.200 -4.089 -41.086 1.00 68.44 103 GLU A CA 1
ATOM 758 C C . GLU A 1 103 ? -49.214 -4.416 -42.189 1.00 68.44 103 GLU A C 1
ATOM 760 O O . GLU A 1 103 ? -50.025 -5.324 -41.999 1.00 68.44 103 GLU A O 1
ATOM 765 N N . GLU A 1 104 ? -49.093 -3.801 -43.371 1.00 71.81 104 GLU A N 1
ATOM 766 C CA . GLU A 1 104 ? -49.865 -4.176 -44.567 1.00 71.81 104 GLU A CA 1
ATOM 767 C C . GLU A 1 104 ? -49.524 -5.593 -45.045 1.00 71.81 104 GLU A C 1
ATOM 769 O O . GLU A 1 104 ? -50.428 -6.401 -45.265 1.00 71.81 104 GLU A O 1
ATOM 774 N N . LEU A 1 105 ? -48.234 -5.953 -45.102 1.00 68.00 105 LEU A N 1
ATOM 775 C CA . LEU A 1 105 ? -47.808 -7.313 -45.454 1.00 68.00 105 LEU A CA 1
ATOM 776 C C . LEU A 1 105 ? -48.296 -8.354 -44.437 1.00 68.00 105 LEU A C 1
ATOM 778 O O . LEU A 1 105 ? -48.699 -9.453 -44.817 1.00 68.00 105 LEU A O 1
ATOM 782 N N . ARG A 1 106 ? -48.325 -8.017 -43.140 1.00 73.50 106 ARG A N 1
ATOM 783 C CA . ARG A 1 106 ? -48.877 -8.902 -42.100 1.00 73.50 106 ARG A CA 1
ATOM 784 C C . ARG A 1 106 ? -50.389 -9.071 -42.196 1.00 73.50 106 ARG A C 1
ATOM 786 O O . ARG A 1 106 ? -50.882 -10.150 -41.868 1.00 73.50 106 ARG A O 1
ATOM 793 N N . GLN A 1 107 ? -51.121 -8.036 -42.600 1.00 77.88 107 GLN A N 1
ATOM 794 C CA . GLN A 1 107 ? -52.564 -8.140 -42.821 1.00 77.88 107 GLN A CA 1
ATOM 795 C C . GLN A 1 107 ? -52.868 -8.970 -44.074 1.00 77.88 107 GLN A C 1
ATOM 797 O O . GLN A 1 107 ? -53.734 -9.839 -44.016 1.00 77.88 107 GLN A O 1
ATOM 802 N N . GLN A 1 108 ? -52.092 -8.805 -45.150 1.00 74.06 108 GLN A N 1
ATOM 803 C CA . GLN A 1 108 ? -52.233 -9.605 -46.372 1.00 74.06 108 GLN A CA 1
ATOM 804 C C . GLN A 1 108 ? -51.867 -11.084 -46.150 1.00 74.06 108 GLN A C 1
ATOM 806 O O . GLN A 1 108 ? -52.633 -11.966 -46.537 1.00 74.06 108 GLN A O 1
ATOM 811 N N . LEU A 1 109 ? -50.782 -11.388 -45.428 1.00 70.19 109 LEU A N 1
ATOM 812 C CA . LEU A 1 109 ? -50.378 -12.770 -45.116 1.00 70.19 109 LEU A CA 1
ATOM 813 C C . LEU A 1 109 ? -51.339 -13.503 -44.161 1.00 70.19 109 LEU A C 1
ATOM 815 O O . LEU A 1 109 ? -51.384 -14.730 -44.171 1.00 70.19 109 LEU A O 1
ATOM 819 N N . LYS A 1 110 ? -52.133 -12.783 -43.355 1.00 75.25 110 LYS A N 1
ATOM 820 C CA . LYS A 1 110 ? -53.160 -13.377 -42.475 1.00 75.25 110 LYS A CA 1
ATOM 821 C C . LYS A 1 110 ? -54.451 -13.772 -43.198 1.00 75.25 110 LYS A C 1
ATOM 823 O O . LYS A 1 110 ? -55.254 -14.492 -42.615 1.00 75.25 110 LYS A O 1
ATOM 828 N N . THR A 1 111 ? -54.657 -13.317 -44.435 1.00 76.88 111 THR A N 1
ATOM 829 C CA . THR A 1 111 ? -55.816 -13.718 -45.256 1.00 76.88 111 THR A CA 1
ATOM 830 C C . THR A 1 111 ? -55.605 -15.036 -46.002 1.00 76.88 111 THR A C 1
ATOM 832 O O . THR A 1 111 ? -56.536 -15.542 -46.625 1.00 76.88 111 THR A O 1
ATOM 835 N N . LEU A 1 112 ? -54.408 -15.627 -45.910 1.00 71.94 112 LEU A N 1
ATOM 836 C CA . LEU A 1 112 ? -54.137 -16.941 -46.478 1.00 71.94 112 LEU A CA 1
ATOM 837 C C . LEU A 1 112 ? -54.777 -18.035 -45.600 1.00 71.94 112 LEU A C 1
ATOM 839 O O . LEU A 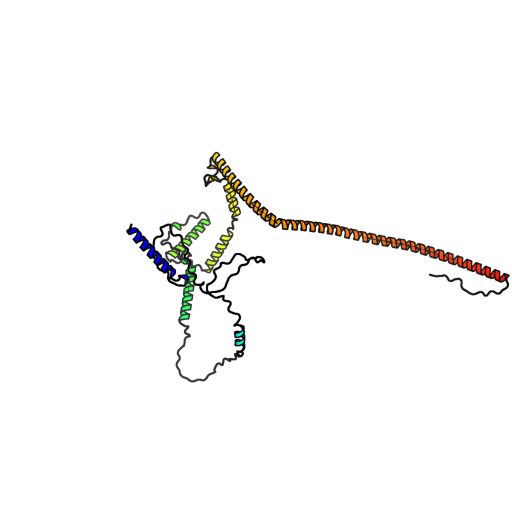1 112 ? -54.511 -18.082 -44.396 1.00 71.94 112 LEU A O 1
ATOM 843 N N . PRO A 1 113 ? -55.618 -18.921 -46.167 1.00 75.31 113 PRO A N 1
ATOM 844 C CA . PRO A 1 113 ? -56.167 -20.054 -45.433 1.00 75.31 113 PRO A CA 1
ATOM 845 C C . PRO A 1 113 ? -55.037 -20.980 -44.967 1.00 75.31 113 PRO A C 1
ATOM 847 O O . PRO A 1 113 ? -54.081 -21.226 -45.700 1.00 75.31 113 PRO A O 1
ATOM 850 N N . ALA A 1 114 ? -55.134 -21.468 -43.726 1.00 66.50 114 ALA A N 1
ATOM 851 C CA . ALA A 1 114 ? -54.078 -22.259 -43.101 1.00 66.50 114 ALA A CA 1
ATOM 852 C C . ALA A 1 114 ? -53.740 -23.505 -43.948 1.00 66.50 114 ALA A C 1
ATOM 854 O O . ALA A 1 114 ? -54.660 -24.223 -44.354 1.00 66.50 114 ALA A O 1
ATOM 855 N N . PRO A 1 115 ? -52.448 -23.779 -44.209 1.00 59.72 115 PRO A N 1
ATOM 856 C CA . PRO A 1 115 ? -52.046 -24.896 -45.051 1.00 59.72 115 PRO A CA 1
ATOM 857 C C . PRO A 1 115 ? -52.384 -26.221 -44.358 1.00 59.72 115 PRO A C 1
ATOM 859 O O . PRO A 1 115 ? -51.841 -26.534 -43.299 1.00 59.72 115 PRO A O 1
ATOM 862 N N . LYS A 1 116 ? -53.287 -27.002 -44.958 1.00 52.06 116 LYS A N 1
ATOM 863 C CA . LYS A 1 116 ? -53.486 -28.414 -44.621 1.00 52.06 116 LYS A CA 1
ATOM 864 C C . LYS A 1 116 ? -52.609 -29.246 -45.551 1.00 52.06 116 LYS A C 1
ATOM 866 O O . LYS A 1 116 ? -52.952 -29.423 -46.715 1.00 52.06 116 LYS A O 1
ATOM 871 N N . ASN A 1 117 ? -51.470 -29.700 -45.042 1.00 56.06 117 ASN A N 1
ATOM 872 C CA . ASN A 1 117 ? -50.609 -30.661 -45.726 1.00 56.06 117 ASN A CA 1
ATOM 873 C C . ASN A 1 117 ? -50.997 -32.079 -45.293 1.00 56.06 117 ASN A C 1
ATOM 875 O O . ASN A 1 117 ? -50.380 -32.626 -44.385 1.00 56.06 117 ASN A O 1
ATOM 879 N N . ASP A 1 118 ? -51.994 -32.653 -45.964 1.00 55.56 118 ASP A N 1
ATOM 880 C CA . ASP A 1 118 ? -52.253 -34.094 -45.969 1.00 55.56 118 ASP A CA 1
ATOM 881 C C . ASP A 1 118 ? -51.956 -34.598 -47.387 1.00 55.56 118 ASP A C 1
ATOM 883 O O . ASP A 1 118 ? -52.769 -34.421 -48.293 1.00 55.56 118 ASP A O 1
ATOM 887 N N . PHE A 1 119 ? -50.779 -35.189 -47.599 1.00 56.69 119 PHE A N 1
ATOM 888 C CA . PHE A 1 119 ? -50.505 -35.969 -48.806 1.00 56.69 119 PHE A CA 1
ATOM 889 C C . PHE A 1 119 ? -49.895 -37.310 -48.402 1.00 56.69 119 PHE A C 1
ATOM 891 O O . PHE A 1 119 ? -48.740 -37.409 -47.992 1.00 56.69 119 PHE A O 1
ATOM 898 N N . GLU A 1 120 ? -50.749 -38.323 -48.483 1.00 50.91 120 GLU A N 1
ATOM 899 C CA . GLU A 1 120 ? -50.467 -39.745 -48.356 1.00 50.91 120 GLU A CA 1
ATOM 900 C C . GLU A 1 120 ? -49.712 -40.210 -49.611 1.00 50.91 120 GLU A C 1
ATOM 902 O O . GLU A 1 120 ? -50.190 -40.046 -50.736 1.00 50.91 120 GLU A O 1
ATOM 907 N N . VAL A 1 121 ? -48.500 -40.747 -49.436 1.00 51.12 121 VAL A N 1
ATOM 908 C CA . VAL A 1 121 ? -47.722 -41.335 -50.534 1.00 51.12 121 VAL A CA 1
ATOM 909 C C . VAL A 1 121 ? -48.332 -42.694 -50.858 1.00 51.12 121 VAL A C 1
ATOM 911 O O . VAL A 1 121 ? -48.004 -43.704 -50.241 1.00 51.12 121 VAL A O 1
ATOM 914 N N . VAL A 1 122 ? -49.254 -42.698 -51.817 1.00 44.28 122 VAL A N 1
ATOM 915 C CA . VAL A 1 122 ? -49.810 -43.914 -52.410 1.00 44.28 122 VAL A CA 1
ATOM 916 C C . VAL A 1 122 ? -48.774 -44.486 -53.370 1.00 44.28 122 VAL A C 1
ATOM 918 O O . VAL A 1 122 ? -48.485 -43.901 -54.413 1.00 44.28 122 VAL A O 1
ATOM 921 N N . MET A 1 123 ? -48.209 -45.631 -52.998 1.00 43.38 123 MET A N 1
ATOM 922 C CA . MET A 1 123 ? -47.454 -46.498 -53.894 1.00 43.38 123 MET A CA 1
ATOM 923 C C . MET A 1 123 ? -48.478 -47.307 -54.709 1.00 43.38 123 MET A C 1
ATOM 925 O O . MET A 1 123 ? -49.244 -48.053 -54.098 1.00 43.38 123 MET A O 1
ATOM 929 N N . PRO A 1 124 ? -48.580 -47.135 -56.040 1.00 48.56 124 PRO A N 1
ATOM 930 C CA . PRO A 1 124 ? -49.533 -47.901 -56.836 1.00 48.56 124 PRO A CA 1
ATOM 931 C C . PRO A 1 124 ? -49.093 -49.368 -56.903 1.00 48.56 124 PRO A C 1
ATOM 933 O O . PRO A 1 124 ? -48.006 -49.657 -57.399 1.00 48.56 124 PRO A O 1
ATOM 936 N N . GLU A 1 125 ? -49.933 -50.276 -56.405 1.00 40.12 125 GLU A N 1
ATOM 937 C CA . GLU A 1 125 ? -49.823 -51.715 -56.658 1.00 40.12 125 GLU A CA 1
ATOM 938 C C . GLU A 1 125 ? -50.363 -52.020 -58.071 1.00 40.12 125 GLU A C 1
ATOM 940 O O . GLU A 1 125 ? -51.518 -51.732 -58.376 1.00 40.12 125 GLU A O 1
ATOM 945 N N . ASP A 1 126 ? -49.457 -52.524 -58.914 1.00 43.06 126 ASP A N 1
ATOM 946 C CA . ASP A 1 126 ? -49.580 -53.420 -60.074 1.00 43.06 126 ASP A CA 1
ATOM 947 C C . ASP A 1 126 ? -50.846 -53.422 -60.956 1.00 43.06 126 ASP A C 1
ATOM 949 O O . ASP A 1 126 ? -51.927 -53.796 -60.518 1.00 43.06 126 ASP A O 1
ATOM 953 N N . GLU A 1 127 ? -50.658 -53.254 -62.277 1.00 38.53 127 GLU A N 1
ATOM 954 C CA . GLU A 1 127 ? -51.235 -54.205 -63.243 1.00 38.53 127 GLU A CA 1
ATOM 955 C C . GLU A 1 127 ? -50.500 -54.233 -64.602 1.00 38.53 127 GLU A C 1
ATOM 957 O O . GLU A 1 127 ? -50.445 -53.283 -65.381 1.00 38.53 127 GLU A O 1
ATOM 962 N N . VAL A 1 128 ? -49.938 -55.413 -64.838 1.00 38.25 128 VAL A N 1
ATOM 963 C CA . VAL A 1 128 ? -49.355 -56.037 -66.027 1.00 38.25 128 VAL A CA 1
ATOM 964 C C . VAL A 1 128 ? -49.966 -55.610 -67.375 1.00 38.25 128 VAL A C 1
ATOM 966 O O . VAL A 1 128 ? -51.156 -55.814 -67.613 1.00 38.25 128 VAL A O 1
ATOM 969 N N . LYS A 1 129 ? -49.111 -55.206 -68.328 1.00 35.44 129 LYS A N 1
ATOM 970 C CA . LYS A 1 129 ? -49.132 -55.708 -69.717 1.00 35.44 129 LYS A CA 1
ATOM 971 C C . LYS A 1 129 ? -47.816 -55.410 -70.447 1.00 35.44 129 LYS A C 1
ATOM 973 O O . LYS A 1 129 ? -47.464 -54.259 -70.658 1.00 35.44 129 LYS A O 1
ATOM 978 N N . SER A 1 130 ? -47.143 -56.515 -70.779 1.00 31.62 130 SER A N 1
ATOM 979 C CA . SER A 1 130 ? -46.136 -56.739 -71.824 1.00 31.62 130 SER A CA 1
ATOM 980 C C . SER A 1 130 ? -46.062 -55.643 -72.885 1.00 31.62 130 SER A C 1
ATOM 982 O O . SER A 1 130 ? -47.076 -55.366 -73.520 1.00 31.62 130 SER A O 1
ATOM 984 N N . ASP A 1 131 ? -44.867 -55.090 -73.101 1.00 33.78 131 ASP A N 1
ATOM 985 C CA . ASP A 1 131 ? -44.040 -55.502 -74.241 1.00 33.78 131 ASP A CA 1
ATOM 986 C C . ASP A 1 131 ? -42.547 -55.321 -73.914 1.00 33.78 131 ASP A C 1
ATOM 988 O O . ASP A 1 131 ? -42.138 -54.373 -73.247 1.00 33.78 131 ASP A O 1
ATOM 992 N N . GLU A 1 132 ? -41.776 -56.330 -74.308 1.00 43.44 132 GLU A N 1
ATOM 993 C CA . GLU A 1 132 ? -40.349 -56.533 -74.065 1.00 43.44 132 GLU A CA 1
ATOM 994 C C . GLU A 1 132 ? -39.495 -55.485 -74.799 1.00 43.44 132 GLU A C 1
ATOM 996 O O . GLU A 1 132 ? -39.679 -55.283 -75.996 1.00 43.44 132 GLU A O 1
ATOM 1001 N N . GLU A 1 133 ? -38.555 -54.852 -74.089 1.00 40.81 133 GLU A N 1
ATOM 1002 C CA . GLU A 1 133 ? -37.125 -54.773 -74.441 1.00 40.81 133 GLU A CA 1
ATOM 1003 C C . GLU A 1 133 ? -36.361 -53.993 -73.351 1.00 40.81 133 GLU A C 1
ATOM 1005 O O . GLU A 1 133 ? -36.553 -52.795 -73.138 1.00 40.81 133 GLU A O 1
ATOM 1010 N N . ASP A 1 134 ? -35.494 -54.718 -72.643 1.00 43.41 134 ASP A N 1
ATOM 1011 C CA . ASP A 1 134 ? -34.521 -54.212 -71.680 1.00 43.41 134 ASP A CA 1
ATOM 1012 C C . ASP A 1 134 ? -33.437 -53.352 -72.352 1.00 43.41 134 ASP A C 1
ATOM 1014 O O . ASP A 1 134 ? -32.845 -53.754 -73.356 1.00 43.41 134 ASP A O 1
ATOM 1018 N N . ALA A 1 135 ? -33.073 -52.237 -71.715 1.00 40.78 135 ALA A N 1
ATOM 1019 C CA . ALA A 1 135 ? -31.690 -51.764 -71.688 1.00 40.78 135 ALA A CA 1
ATOM 1020 C C . ALA A 1 135 ? -31.445 -50.918 -70.429 1.00 40.78 135 ALA A C 1
ATOM 1022 O O . ALA A 1 135 ? -32.038 -49.855 -70.243 1.00 40.78 135 ALA A O 1
ATOM 1023 N N . ASP A 1 136 ? -30.556 -51.427 -69.581 1.00 46.28 136 ASP A N 1
ATOM 1024 C CA . ASP A 1 136 ? -29.896 -50.792 -68.443 1.00 46.28 136 ASP A CA 1
ATOM 1025 C C . ASP A 1 136 ? -29.791 -49.257 -68.541 1.00 46.28 136 ASP A C 1
ATOM 1027 O O . ASP A 1 136 ? -28.924 -48.718 -69.231 1.00 46.28 136 ASP A O 1
ATOM 1031 N N . MET A 1 137 ? -30.609 -48.523 -67.780 1.00 41.50 137 MET A N 1
ATOM 1032 C CA . MET A 1 137 ? -30.276 -47.137 -67.442 1.00 41.50 137 MET A CA 1
ATOM 1033 C C . MET A 1 137 ? -29.402 -47.144 -66.190 1.00 41.50 137 MET A C 1
ATOM 1035 O O . MET A 1 137 ? -29.869 -46.941 -65.069 1.00 41.50 137 MET A O 1
ATOM 1039 N N . GLU A 1 138 ? -28.113 -47.418 -66.408 1.00 46.81 138 GLU A N 1
ATOM 1040 C CA . GLU A 1 138 ? -27.034 -47.042 -65.495 1.00 46.81 138 GLU A CA 1
ATOM 1041 C C . GLU A 1 138 ? -27.303 -45.605 -65.013 1.00 46.81 138 GLU A C 1
ATOM 1043 O O . GLU A 1 138 ? -27.587 -44.717 -65.817 1.00 46.81 138 GLU A O 1
ATOM 1048 N N . TRP A 1 139 ? -27.305 -45.377 -63.698 1.00 43.00 139 TRP A N 1
ATOM 1049 C CA . TRP A 1 139 ? -27.433 -44.035 -63.130 1.00 43.00 139 TRP A CA 1
ATOM 1050 C C . TRP A 1 139 ? -26.202 -43.225 -63.563 1.00 43.00 139 TRP A C 1
ATOM 1052 O O . TRP A 1 139 ? -25.145 -43.283 -62.938 1.00 43.00 139 TRP A O 1
ATOM 1062 N N . ILE A 1 140 ? -26.318 -42.526 -64.690 1.00 56.59 140 ILE A N 1
ATOM 1063 C CA . ILE A 1 140 ? -25.266 -41.673 -65.231 1.00 56.59 140 ILE A CA 1
ATOM 1064 C C . ILE A 1 140 ? -25.282 -40.390 -64.398 1.00 56.59 140 ILE A C 1
ATOM 1066 O O . ILE A 1 140 ? -26.118 -39.515 -64.615 1.00 56.59 140 ILE A O 1
ATOM 1070 N N . GLU A 1 141 ? -24.386 -40.297 -63.410 1.00 52.03 141 GLU A N 1
ATOM 1071 C CA . GLU A 1 141 ? -24.066 -39.022 -62.756 1.00 52.03 141 GLU A CA 1
ATOM 1072 C C . GLU A 1 141 ? -23.754 -37.979 -63.846 1.00 52.03 141 GLU A C 1
ATOM 1074 O O . GLU A 1 141 ? -22.986 -38.263 -64.773 1.00 52.03 141 GLU A O 1
ATOM 1079 N N . ASP A 1 142 ? -24.357 -36.786 -63.751 1.00 60.00 142 ASP A N 1
ATOM 1080 C CA . ASP A 1 142 ? -24.166 -35.702 -64.717 1.00 60.00 142 ASP A CA 1
ATOM 1081 C C . ASP A 1 142 ? -22.666 -35.493 -64.969 1.00 60.00 142 ASP A C 1
ATOM 1083 O O . ASP A 1 142 ? -21.874 -35.334 -64.035 1.00 60.00 142 ASP A O 1
ATOM 1087 N N . ALA A 1 143 ? -22.257 -35.471 -66.242 1.00 71.69 143 ALA A N 1
ATOM 1088 C CA . ALA A 1 143 ? -20.842 -35.409 -66.624 1.00 71.69 143 ALA A CA 1
ATOM 1089 C C . ALA A 1 143 ? -20.088 -34.246 -65.940 1.00 71.69 143 ALA A C 1
ATOM 1091 O O . ALA A 1 143 ? -18.908 -34.369 -65.610 1.00 71.69 143 ALA A O 1
ATOM 1092 N N . GLY A 1 144 ? -20.788 -33.143 -65.646 1.00 74.94 144 GLY A N 1
ATOM 1093 C CA . GLY A 1 144 ? -20.242 -31.992 -64.925 1.00 74.94 144 GLY A CA 1
ATOM 1094 C C . GLY A 1 144 ? -19.940 -32.237 -63.440 1.00 74.94 144 GLY A C 1
ATOM 1095 O O . GLY A 1 144 ? -18.985 -31.661 -62.914 1.00 74.94 144 GLY A O 1
ATOM 1096 N N . GLU A 1 145 ? -20.691 -33.098 -62.752 1.00 76.94 145 GLU A N 1
ATOM 1097 C CA . GLU A 1 145 ? -20.459 -33.408 -61.333 1.00 76.94 145 GLU A CA 1
ATOM 1098 C C . GLU A 1 145 ? -19.256 -34.340 -61.152 1.00 76.94 145 GLU A C 1
ATOM 1100 O O . GLU A 1 145 ? -18.403 -34.105 -60.285 1.00 76.94 145 GLU A O 1
ATOM 1105 N N . LEU A 1 146 ? -19.128 -35.344 -62.025 1.00 73.00 146 LEU A N 1
ATOM 1106 C CA . LEU A 1 146 ? -17.961 -36.225 -62.078 1.00 73.00 146 LEU A CA 1
ATOM 1107 C C . LEU A 1 146 ? -16.679 -35.448 -62.392 1.00 73.00 146 LEU A C 1
ATOM 1109 O O . LEU A 1 146 ? -15.650 -35.664 -61.738 1.00 73.00 146 LEU A O 1
ATOM 1113 N N . ASP A 1 147 ? -16.738 -34.515 -63.342 1.00 79.56 147 ASP A N 1
ATOM 1114 C CA . ASP A 1 147 ? -15.596 -33.677 -63.704 1.00 79.56 147 ASP A CA 1
ATOM 1115 C C . ASP A 1 147 ? -15.233 -32.685 -62.593 1.00 79.56 147 ASP A C 1
ATOM 1117 O O . ASP A 1 147 ? -14.053 -32.547 -62.262 1.00 79.56 147 ASP A O 1
ATOM 1121 N N . SER A 1 148 ? -16.222 -32.078 -61.929 1.00 81.94 148 SER A N 1
ATOM 1122 C CA . SER A 1 148 ? -16.004 -31.209 -60.764 1.00 81.94 148 SER A CA 1
ATOM 1123 C C . SER A 1 148 ? -15.343 -31.962 -59.601 1.00 81.94 148 SER A C 1
ATOM 1125 O O . SER A 1 148 ? -14.355 -31.503 -59.017 1.00 81.94 148 SER A O 1
ATOM 1127 N N . LYS A 1 149 ? -15.807 -33.181 -59.304 1.00 83.38 149 LYS A N 1
ATOM 1128 C CA . LYS A 1 149 ? -15.246 -34.033 -58.244 1.00 83.38 149 LYS A CA 1
ATOM 1129 C C . LYS A 1 149 ? -13.828 -34.501 -58.573 1.00 83.38 149 LYS A C 1
ATOM 1131 O O . LYS A 1 149 ? -12.954 -34.486 -57.699 1.00 83.38 149 LYS A O 1
ATOM 1136 N N . ARG A 1 150 ? -13.572 -34.883 -59.829 1.00 83.12 150 ARG A N 1
ATOM 1137 C CA . ARG A 1 150 ? -12.223 -35.226 -60.310 1.00 83.12 150 ARG A CA 1
ATOM 1138 C C . ARG A 1 150 ? -11.289 -34.022 -60.230 1.00 83.12 150 ARG A C 1
ATOM 1140 O O . ARG A 1 150 ? -10.184 -34.174 -59.709 1.00 83.12 150 ARG A O 1
ATOM 1147 N N . ALA A 1 151 ? -11.734 -32.841 -60.660 1.00 85.12 151 ALA A N 1
ATOM 1148 C CA . ALA A 1 151 ? -10.963 -31.603 -60.577 1.00 85.12 151 ALA A CA 1
ATOM 1149 C C . ALA A 1 151 ? -10.621 -31.244 -59.121 1.00 85.12 151 ALA A C 1
ATOM 1151 O O . ALA A 1 151 ? -9.453 -31.005 -58.812 1.00 85.12 151 ALA A O 1
ATOM 1152 N N . ALA A 1 152 ? -11.591 -31.323 -58.206 1.00 86.19 152 ALA A N 1
ATOM 1153 C CA . ALA A 1 152 ? -11.384 -31.047 -56.785 1.00 86.19 152 ALA A CA 1
ATOM 1154 C C . ALA A 1 152 ? -10.385 -32.019 -56.126 1.00 86.19 152 ALA A C 1
ATOM 1156 O O . ALA A 1 152 ? -9.541 -31.608 -55.323 1.00 86.19 152 ALA A O 1
ATOM 1157 N N . LEU A 1 153 ? -10.432 -33.312 -56.470 1.00 86.06 153 LEU A N 1
ATOM 1158 C CA . LEU A 1 153 ? -9.458 -34.294 -55.980 1.00 86.06 153 LEU A CA 1
ATOM 1159 C C . LEU A 1 153 ? -8.047 -34.024 -56.514 1.00 86.06 153 LEU A C 1
ATOM 1161 O O . LEU A 1 153 ? -7.073 -34.129 -55.759 1.00 86.06 153 LEU A O 1
ATOM 1165 N N . LEU A 1 154 ? -7.935 -33.660 -57.792 1.00 84.75 154 LEU A N 1
ATOM 1166 C CA . LEU A 1 154 ? -6.660 -33.337 -58.431 1.00 84.75 154 LEU A CA 1
ATOM 1167 C C . LEU A 1 154 ? -6.051 -32.069 -57.819 1.00 84.75 154 LEU A C 1
ATOM 1169 O O . LEU A 1 154 ? -4.868 -32.053 -57.475 1.00 84.75 154 LEU A O 1
ATOM 1173 N N . GLU A 1 155 ? -6.869 -31.043 -57.587 1.00 85.06 155 GLU A N 1
ATOM 1174 C CA . GLU A 1 155 ? -6.444 -29.805 -56.939 1.00 85.06 155 GLU A CA 1
ATOM 1175 C C . GLU A 1 155 ? -6.019 -30.039 -55.486 1.00 85.06 155 GLU A C 1
ATOM 1177 O O . GLU A 1 155 ? -4.941 -29.600 -55.082 1.00 85.06 155 GLU A O 1
ATOM 1182 N N . LYS A 1 156 ? -6.774 -30.834 -54.720 1.00 85.44 156 LYS A N 1
ATOM 1183 C CA . LYS A 1 156 ? -6.391 -31.221 -53.353 1.00 85.44 156 LYS A CA 1
ATOM 1184 C C . LYS A 1 156 ? -5.071 -31.996 -53.323 1.00 85.44 156 LYS A C 1
ATOM 1186 O O . LYS A 1 156 ? -4.262 -31.799 -52.416 1.00 85.44 156 LYS A O 1
ATOM 1191 N N . LYS A 1 157 ? -4.821 -32.867 -54.308 1.00 84.38 157 LYS A N 1
ATOM 1192 C CA . LYS A 1 157 ? -3.545 -33.590 -54.438 1.00 84.38 157 LYS A CA 1
ATOM 1193 C C . LYS A 1 157 ? -2.397 -32.632 -54.770 1.00 84.38 157 LYS A C 1
ATOM 1195 O O . LYS A 1 157 ? -1.351 -32.709 -54.130 1.00 84.38 157 LYS A O 1
ATOM 1200 N N . LYS A 1 158 ? -2.618 -31.691 -55.691 1.00 80.94 158 LYS A N 1
ATOM 1201 C CA . LYS A 1 158 ? -1.643 -30.657 -56.064 1.00 80.94 158 LYS A CA 1
ATOM 1202 C C . LYS A 1 158 ? -1.307 -29.734 -54.888 1.00 80.94 158 LYS A C 1
ATOM 1204 O O . LYS A 1 158 ? -0.139 -29.428 -54.680 1.00 80.94 158 LYS A O 1
ATOM 1209 N N . GLN A 1 159 ? -2.297 -29.337 -54.088 1.00 81.50 159 GLN A N 1
ATOM 1210 C CA . GLN A 1 159 ? -2.084 -28.530 -52.881 1.00 81.50 159 GLN A CA 1
ATOM 1211 C C . GLN A 1 159 ? -1.248 -29.273 -51.834 1.00 81.50 159 GLN A C 1
ATOM 1213 O O . GLN A 1 159 ? -0.350 -28.679 -51.244 1.00 81.50 159 GLN A O 1
ATOM 1218 N N . LYS A 1 160 ? -1.494 -30.575 -51.633 1.00 80.12 160 LYS A N 1
ATOM 1219 C CA . LYS A 1 160 ? -0.674 -31.407 -50.738 1.00 80.12 160 LYS A CA 1
ATOM 1220 C C . LYS A 1 160 ? 0.767 -31.531 -51.234 1.00 80.12 160 LYS A C 1
ATOM 1222 O O . LYS A 1 160 ? 1.686 -31.375 -50.440 1.00 80.12 160 LYS A O 1
ATOM 1227 N N . GLU A 1 161 ? 0.971 -31.759 -52.531 1.00 79.69 161 GLU A N 1
ATOM 1228 C CA . GLU A 1 161 ? 2.317 -31.820 -53.113 1.00 79.69 161 GLU A CA 1
ATOM 1229 C C . GLU A 1 161 ? 3.045 -30.472 -52.991 1.00 79.69 161 GLU A C 1
ATOM 1231 O O . GLU A 1 161 ? 4.213 -30.430 -52.613 1.00 79.69 161 GLU A O 1
ATOM 1236 N N . LEU A 1 162 ? 2.343 -29.361 -53.237 1.00 79.69 162 LEU A N 1
ATOM 1237 C CA . LEU A 1 162 ? 2.885 -28.011 -53.084 1.00 79.69 162 LEU A CA 1
ATOM 1238 C C . LEU A 1 162 ? 3.226 -27.700 -51.622 1.00 79.69 162 LEU A C 1
ATOM 1240 O O . LEU A 1 162 ? 4.260 -27.093 -51.366 1.00 79.69 162 LEU A O 1
ATOM 1244 N N . ALA A 1 163 ? 2.405 -28.139 -50.663 1.00 79.75 163 ALA A N 1
ATOM 1245 C CA . ALA A 1 163 ? 2.656 -27.959 -49.232 1.00 79.75 163 ALA A CA 1
ATOM 1246 C C . ALA A 1 163 ? 3.898 -28.718 -48.736 1.00 79.75 163 ALA A C 1
ATOM 1248 O O . ALA A 1 163 ? 4.557 -28.240 -47.816 1.00 79.75 163 ALA A O 1
ATOM 1249 N N . LEU A 1 164 ? 4.223 -29.858 -49.358 1.00 78.62 164 LEU A N 1
ATOM 1250 C CA . LEU A 1 164 ? 5.433 -30.642 -49.082 1.00 78.62 164 LEU A CA 1
ATOM 1251 C C . LEU A 1 164 ? 6.690 -30.072 -49.763 1.00 78.62 164 LEU A C 1
ATOM 1253 O O . LEU A 1 164 ? 7.800 -30.504 -49.460 1.00 78.62 164 LEU A O 1
ATOM 1257 N N . ARG A 1 165 ? 6.545 -29.110 -50.684 1.00 80.31 165 ARG A N 1
ATOM 1258 C CA . ARG A 1 165 ? 7.686 -28.448 -51.331 1.00 80.31 165 ARG A CA 1
ATOM 1259 C C . ARG A 1 165 ? 8.280 -27.347 -50.457 1.00 80.31 165 ARG A C 1
ATOM 1261 O O . ARG A 1 165 ? 7.647 -26.818 -49.540 1.00 80.31 165 ARG A O 1
ATOM 1268 N N . SER A 1 166 ? 9.513 -26.967 -50.789 1.00 84.06 166 SER A N 1
ATOM 1269 C CA . SER A 1 166 ? 10.240 -25.902 -50.103 1.00 84.06 166 SER A CA 1
ATOM 1270 C C . SER A 1 166 ? 9.464 -24.580 -50.100 1.00 84.06 166 SER A C 1
ATOM 1272 O O . SER A 1 166 ? 8.661 -24.282 -50.987 1.00 84.06 166 SER A O 1
ATOM 1274 N N . GLU A 1 167 ? 9.705 -23.740 -49.094 1.00 84.62 167 GLU A N 1
ATOM 1275 C CA . GLU A 1 167 ? 9.065 -22.423 -49.006 1.00 84.62 167 GLU A CA 1
ATOM 1276 C C . GLU A 1 167 ? 9.442 -21.509 -50.184 1.00 84.62 167 GLU A C 1
ATOM 1278 O O . GLU A 1 167 ? 8.606 -20.754 -50.673 1.00 84.62 167 GLU A O 1
ATOM 1283 N N . VAL A 1 168 ? 10.670 -21.639 -50.698 1.00 85.62 168 VAL A N 1
ATOM 1284 C CA . VAL A 1 168 ? 11.146 -20.935 -51.899 1.00 85.62 168 VAL A CA 1
ATOM 1285 C C . VAL A 1 168 ? 10.283 -21.295 -53.109 1.00 85.62 168 VAL A C 1
ATOM 1287 O O . VAL A 1 168 ? 9.903 -20.407 -53.869 1.00 85.62 168 VAL A O 1
ATOM 1290 N N . PHE A 1 169 ? 9.917 -22.575 -53.257 1.00 82.12 169 PHE A N 1
ATOM 1291 C CA . PHE A 1 169 ? 8.998 -23.030 -54.300 1.00 82.12 169 PHE A CA 1
ATOM 1292 C C . PHE A 1 169 ? 7.571 -22.515 -54.074 1.00 82.12 169 PHE A C 1
ATOM 1294 O O . PHE A 1 169 ? 6.943 -22.045 -55.013 1.00 82.12 169 PHE A O 1
ATOM 1301 N N . ARG A 1 170 ? 7.055 -22.573 -52.839 1.00 84.25 170 ARG A N 1
ATOM 1302 C CA . ARG A 1 170 ? 5.684 -22.129 -52.515 1.00 84.25 170 ARG A CA 1
ATOM 1303 C C . ARG A 1 170 ? 5.471 -20.623 -52.682 1.00 84.25 170 ARG A C 1
ATOM 1305 O O . ARG A 1 170 ? 4.352 -20.197 -52.941 1.00 84.25 170 ARG A O 1
ATOM 1312 N N . ARG A 1 171 ? 6.525 -19.828 -52.492 1.00 87.31 171 ARG A N 1
ATOM 1313 C CA . ARG A 1 171 ? 6.504 -18.359 -52.591 1.00 87.31 171 ARG A CA 1
ATOM 1314 C C . ARG A 1 171 ? 6.979 -17.843 -53.953 1.00 87.31 171 ARG A C 1
ATOM 1316 O O . ARG A 1 171 ? 7.179 -16.639 -54.080 1.00 87.31 171 ARG A O 1
ATOM 1323 N N . ASP A 1 172 ? 7.203 -18.739 -54.920 1.00 83.25 172 ASP A N 1
ATOM 1324 C CA . ASP A 1 172 ? 7.742 -18.434 -56.254 1.00 83.25 172 ASP A CA 1
ATOM 1325 C C . ASP A 1 172 ? 8.990 -17.531 -56.218 1.00 83.25 172 ASP A C 1
ATOM 1327 O O . ASP A 1 172 ? 9.182 -16.629 -57.036 1.00 83.25 172 ASP A O 1
ATOM 1331 N N . LEU A 1 173 ? 9.871 -17.771 -55.243 1.00 88.12 173 LEU A N 1
ATOM 1332 C CA . LEU A 1 173 ? 11.112 -17.017 -55.095 1.00 88.12 173 LEU A CA 1
ATOM 1333 C C . LEU A 1 173 ? 12.168 -17.483 -56.121 1.00 88.12 173 LEU A C 1
ATOM 1335 O O . LEU A 1 173 ? 12.171 -18.653 -56.524 1.00 88.12 173 LEU A O 1
ATOM 1339 N N . PRO A 1 174 ? 13.103 -16.601 -56.536 1.00 86.31 174 PRO A N 1
ATOM 1340 C CA . PRO A 1 174 ? 14.160 -16.955 -57.481 1.00 86.31 174 PRO A CA 1
ATOM 1341 C C . PRO A 1 174 ? 15.003 -18.143 -57.005 1.00 86.31 174 PRO A C 1
ATOM 1343 O O . PRO A 1 174 ? 15.550 -18.135 -55.902 1.00 86.31 174 PRO A O 1
ATOM 1346 N N . LYS A 1 175 ? 15.142 -19.156 -57.866 1.00 82.44 175 LYS A N 1
ATOM 1347 C CA . LYS A 1 175 ? 15.912 -20.376 -57.585 1.00 82.44 175 LYS A CA 1
ATOM 1348 C C . LYS A 1 175 ? 17.326 -20.272 -58.161 1.00 82.44 175 LYS A C 1
ATOM 1350 O O . LYS A 1 175 ? 17.502 -19.703 -59.242 1.00 82.44 175 LYS A O 1
ATOM 1355 N N . PRO A 1 176 ? 18.343 -20.839 -57.493 1.00 83.06 176 PRO A N 1
ATOM 1356 C CA . PRO A 1 176 ? 19.690 -20.880 -58.044 1.00 83.06 176 PRO A CA 1
ATOM 1357 C C . PRO A 1 176 ? 19.745 -21.797 -59.271 1.00 83.06 176 PRO A C 1
ATOM 1359 O O . PRO A 1 176 ? 19.187 -22.888 -59.269 1.00 83.06 176 PRO A O 1
ATOM 1362 N N . SER A 1 177 ? 20.462 -21.388 -60.318 1.00 82.69 177 SER A N 1
ATOM 1363 C CA . SER A 1 177 ? 20.588 -22.193 -61.544 1.00 82.69 177 SER A CA 1
ATOM 1364 C C . SER A 1 177 ? 21.508 -23.408 -61.387 1.00 82.69 177 SER A C 1
ATOM 1366 O O . SER A 1 177 ? 21.389 -24.372 -62.137 1.00 82.69 177 SER A O 1
ATOM 1368 N N . LYS A 1 178 ? 22.466 -23.353 -60.452 1.00 82.69 178 LYS A N 1
ATOM 1369 C CA . LYS A 1 178 ? 23.409 -24.438 -60.147 1.00 82.69 178 LYS A CA 1
ATOM 1370 C C . LYS A 1 178 ? 23.685 -24.477 -58.651 1.00 82.69 178 LYS A C 1
ATOM 1372 O O . LYS A 1 178 ? 23.796 -23.432 -58.010 1.00 82.69 178 LYS A O 1
ATOM 1377 N N . LEU A 1 179 ? 23.834 -25.681 -58.110 1.00 79.81 179 LEU A N 1
ATOM 1378 C CA . LEU A 1 179 ? 24.167 -25.882 -56.706 1.00 79.81 179 LEU A CA 1
ATOM 1379 C C . LEU A 1 179 ? 25.659 -25.622 -56.463 1.00 79.81 179 LEU A C 1
ATOM 1381 O O . LEU A 1 179 ? 26.509 -26.100 -57.211 1.00 79.81 179 LEU A O 1
ATOM 1385 N N . ASN A 1 180 ? 25.981 -24.867 -55.412 1.00 80.94 180 ASN A N 1
ATOM 1386 C CA . ASN A 1 180 ? 27.363 -24.622 -55.013 1.00 80.94 180 ASN A CA 1
ATOM 1387 C C . ASN A 1 180 ? 27.810 -25.649 -53.958 1.00 80.94 180 ASN A C 1
ATOM 1389 O O . ASN A 1 180 ? 27.573 -25.467 -52.764 1.00 80.94 180 ASN A O 1
ATOM 1393 N N . ASP A 1 181 ? 28.497 -26.711 -54.388 1.00 78.12 181 ASP A N 1
ATOM 1394 C CA . ASP A 1 181 ? 28.955 -27.793 -53.499 1.00 78.12 181 ASP A CA 1
ATOM 1395 C C . ASP A 1 181 ? 29.978 -27.336 -52.439 1.00 78.12 181 ASP A C 1
ATOM 1397 O O . ASP A 1 181 ? 30.196 -28.030 -51.444 1.00 78.12 181 ASP A O 1
ATOM 1401 N N . SER A 1 182 ? 30.601 -26.162 -52.607 1.00 79.44 182 SER A N 1
ATOM 1402 C CA . SER A 1 182 ? 31.568 -25.634 -51.635 1.00 79.44 182 SER A CA 1
ATOM 1403 C C . SER A 1 182 ? 30.928 -25.198 -50.316 1.00 79.44 182 SER A C 1
ATOM 1405 O O . SER A 1 182 ? 31.551 -25.370 -49.270 1.00 79.44 182 SER A O 1
ATOM 1407 N N . PHE A 1 183 ? 29.685 -24.706 -50.356 1.00 78.88 183 PHE A N 1
ATOM 1408 C CA . PHE A 1 183 ? 28.954 -24.244 -49.173 1.00 78.88 183 PHE A CA 1
ATOM 1409 C C . PHE A 1 183 ? 28.537 -25.406 -48.262 1.00 78.88 183 PHE A C 1
ATOM 1411 O O . PHE A 1 183 ? 28.454 -25.259 -47.048 1.00 78.88 183 PHE A O 1
ATOM 1418 N N . PHE A 1 184 ? 28.332 -26.591 -48.839 1.00 80.94 184 PHE A N 1
ATOM 1419 C CA . PHE A 1 184 ? 27.845 -27.759 -48.108 1.00 80.94 184 PHE A CA 1
ATOM 1420 C C . PHE A 1 184 ? 28.958 -28.717 -47.673 1.00 80.94 184 PHE A C 1
ATOM 1422 O O . PHE A 1 184 ? 28.664 -29.864 -47.335 1.00 80.94 184 PHE A O 1
ATOM 1429 N N . LYS A 1 185 ? 30.233 -28.315 -47.706 1.00 83.19 185 LYS A N 1
ATOM 1430 C CA . LYS A 1 185 ? 31.330 -29.171 -47.227 1.00 83.19 185 LYS A CA 1
ATOM 1431 C C . LYS A 1 185 ? 31.147 -29.479 -45.736 1.00 83.19 185 LYS A C 1
ATOM 1433 O O . LYS A 1 185 ? 30.807 -28.598 -44.954 1.00 83.19 185 LYS A O 1
ATOM 1438 N N . ARG A 1 186 ? 31.377 -30.739 -45.350 1.00 81.44 186 ARG A N 1
ATOM 1439 C CA . ARG A 1 186 ? 31.364 -31.142 -43.938 1.00 81.44 186 ARG A CA 1
ATOM 1440 C C . ARG A 1 186 ? 32.607 -30.591 -43.249 1.00 81.44 186 ARG A C 1
ATOM 1442 O O . ARG A 1 186 ? 33.712 -30.738 -43.773 1.00 81.44 186 ARG A O 1
ATOM 1449 N N . TYR A 1 187 ? 32.417 -29.984 -42.086 1.00 82.81 187 TYR A N 1
ATOM 1450 C CA . TYR A 1 187 ? 33.513 -29.521 -41.241 1.00 82.81 187 TYR A CA 1
ATOM 1451 C C . TYR A 1 187 ? 33.903 -30.613 -40.238 1.00 82.81 187 TYR A C 1
ATOM 1453 O O . TYR A 1 187 ? 33.046 -31.418 -39.863 1.00 82.81 187 TYR A O 1
ATOM 1461 N N . PRO A 1 188 ? 35.175 -30.676 -39.805 1.00 83.38 188 PRO A N 1
ATOM 1462 C CA . PRO A 1 188 ? 35.582 -31.607 -38.759 1.00 83.38 188 PRO A CA 1
ATOM 1463 C C . PRO A 1 188 ? 34.813 -31.300 -37.468 1.00 83.38 188 PRO A C 1
ATOM 1465 O O . PRO A 1 188 ? 34.826 -30.161 -37.003 1.00 83.38 188 PRO A O 1
ATOM 1468 N N . VAL A 1 189 ? 34.147 -32.312 -36.915 1.00 84.19 189 VAL A N 1
ATOM 1469 C CA . VAL A 1 189 ? 33.330 -32.193 -35.700 1.00 84.19 189 VAL A CA 1
ATOM 1470 C C . VAL A 1 189 ? 34.248 -31.967 -34.499 1.00 84.19 189 VAL A C 1
ATOM 1472 O O . VAL A 1 189 ? 35.131 -32.788 -34.243 1.00 84.19 189 VAL A O 1
ATOM 1475 N N . LYS A 1 190 ? 34.068 -30.852 -33.780 1.00 83.38 190 LYS A N 1
ATOM 1476 C CA . LYS A 1 190 ? 34.750 -30.583 -32.501 1.00 83.38 190 LYS A CA 1
ATOM 1477 C C . LYS A 1 190 ? 33.766 -30.572 -31.337 1.00 83.38 190 LYS A C 1
ATOM 1479 O O . LYS A 1 190 ? 34.103 -31.065 -30.268 1.00 83.38 190 LYS A O 1
ATOM 1484 N N . ASN A 1 191 ? 32.566 -30.046 -31.572 1.00 84.75 191 ASN A N 1
ATOM 1485 C CA . ASN A 1 191 ? 31.466 -29.983 -30.615 1.00 84.75 191 ASN A CA 1
ATOM 1486 C C . ASN A 1 191 ? 30.200 -30.645 -31.183 1.00 84.75 191 ASN A C 1
ATOM 1488 O O . ASN A 1 191 ? 30.040 -30.730 -32.400 1.00 84.75 191 ASN A O 1
ATOM 1492 N N . GLU A 1 192 ? 29.254 -31.009 -30.311 1.00 83.25 192 GLU A N 1
ATOM 1493 C CA . GLU A 1 192 ? 27.917 -31.512 -30.694 1.00 83.25 192 GLU A CA 1
ATOM 1494 C C . GLU A 1 192 ? 27.175 -30.541 -31.635 1.00 83.25 192 GLU A C 1
ATOM 1496 O O . GLU A 1 192 ? 26.478 -30.955 -32.558 1.00 83.25 192 GLU A O 1
ATOM 1501 N N . TYR A 1 193 ? 27.397 -29.232 -31.472 1.00 82.62 193 TYR A N 1
ATOM 1502 C CA . TYR A 1 193 ? 26.861 -28.209 -32.374 1.00 82.62 193 TYR A CA 1
ATOM 1503 C C . TYR A 1 193 ? 27.417 -28.310 -33.800 1.00 82.62 193 TYR A C 1
ATOM 1505 O O . TYR A 1 193 ? 26.676 -28.072 -34.746 1.00 82.62 193 TYR A O 1
ATOM 1513 N N . ASP A 1 194 ? 28.687 -28.694 -33.977 1.00 86.81 194 ASP A N 1
ATOM 1514 C CA . ASP A 1 194 ? 29.278 -28.852 -35.314 1.00 86.81 194 ASP A CA 1
ATOM 1515 C C . ASP A 1 194 ? 28.692 -30.072 -36.036 1.00 86.81 194 ASP A C 1
ATOM 1517 O O . ASP A 1 194 ? 28.557 -30.083 -37.263 1.00 86.81 194 ASP A O 1
ATOM 1521 N N . GLU A 1 195 ? 28.349 -31.115 -35.277 1.00 88.06 195 GLU A N 1
ATOM 1522 C CA . GLU A 1 195 ? 27.658 -32.296 -35.787 1.00 88.06 195 GLU A CA 1
ATOM 1523 C C . GLU A 1 195 ? 26.238 -31.943 -36.242 1.00 88.06 195 GLU A C 1
ATOM 1525 O O . GLU A 1 195 ? 25.884 -32.229 -37.390 1.00 88.06 195 GLU A O 1
ATOM 1530 N N . ALA A 1 196 ? 25.476 -31.229 -35.407 1.00 85.81 196 ALA A N 1
ATOM 1531 C CA . ALA A 1 196 ? 24.148 -30.724 -35.755 1.00 85.81 196 ALA A CA 1
ATOM 1532 C C . ALA A 1 196 ? 24.181 -29.802 -36.991 1.00 85.81 196 ALA A C 1
ATOM 1534 O O . ALA A 1 196 ? 23.400 -29.979 -37.926 1.00 85.81 196 ALA A O 1
ATOM 1535 N N . ASP A 1 197 ? 25.144 -28.882 -37.061 1.00 86.50 197 ASP A N 1
ATOM 1536 C CA . ASP A 1 197 ? 25.361 -27.998 -38.211 1.00 86.50 197 ASP A CA 1
ATOM 1537 C C . ASP A 1 197 ? 25.635 -28.778 -39.505 1.00 86.50 197 ASP A C 1
ATOM 1539 O O . ASP A 1 197 ? 25.145 -28.434 -40.585 1.00 86.50 197 ASP A O 1
ATOM 1543 N N . ASN A 1 198 ? 26.443 -29.836 -39.425 1.00 88.31 198 ASN A N 1
ATOM 1544 C CA . ASN A 1 198 ? 26.747 -30.682 -40.575 1.00 88.31 198 ASN A CA 1
ATOM 1545 C C . ASN A 1 198 ? 25.520 -31.475 -41.052 1.00 88.31 198 ASN A C 1
ATOM 1547 O O . ASN A 1 198 ? 25.383 -31.683 -42.263 1.00 88.31 198 ASN A O 1
ATOM 1551 N N . LEU A 1 199 ? 24.639 -31.890 -40.136 1.00 88.06 199 LEU A N 1
ATOM 1552 C CA . LEU A 1 199 ? 23.357 -32.521 -40.464 1.00 88.06 199 LEU A CA 1
ATOM 1553 C C . LEU A 1 199 ? 22.418 -31.527 -41.158 1.00 88.06 199 LEU A C 1
ATOM 1555 O O . LEU A 1 199 ? 21.920 -31.821 -42.244 1.00 88.06 199 LEU A O 1
ATOM 1559 N N . ILE A 1 200 ? 22.279 -30.309 -40.623 1.00 88.62 200 ILE A N 1
ATOM 1560 C CA . ILE A 1 200 ? 21.471 -29.245 -41.243 1.00 88.62 200 ILE A CA 1
ATOM 1561 C C . ILE A 1 200 ? 21.985 -28.929 -42.653 1.00 88.62 200 ILE A C 1
ATOM 1563 O O . ILE A 1 200 ? 21.209 -28.876 -43.607 1.00 88.62 200 ILE A O 1
ATOM 1567 N N . ARG A 1 201 ? 23.305 -28.780 -42.834 1.00 88.06 201 ARG A N 1
ATOM 1568 C CA . ARG A 1 201 ? 23.902 -28.548 -44.164 1.00 88.06 201 ARG A CA 1
ATOM 1569 C C . ARG A 1 201 ? 23.637 -29.700 -45.136 1.00 88.06 201 ARG A C 1
ATOM 1571 O O . ARG A 1 201 ? 23.504 -29.452 -46.336 1.00 88.06 201 ARG A O 1
ATOM 1578 N N . ALA A 1 202 ? 23.594 -30.944 -44.659 1.00 86.94 202 ALA A N 1
ATOM 1579 C CA . ALA A 1 202 ? 23.272 -32.093 -45.499 1.00 86.94 202 ALA A CA 1
ATOM 1580 C C . ALA A 1 202 ? 21.812 -32.036 -45.982 1.00 86.94 202 ALA A C 1
ATOM 1582 O O . ALA A 1 202 ? 21.580 -32.168 -47.186 1.00 86.94 202 ALA A O 1
ATOM 1583 N N . GLU A 1 203 ? 20.867 -31.727 -45.093 1.00 86.56 203 GLU A N 1
ATOM 1584 C CA . GLU A 1 203 ? 19.448 -31.595 -45.452 1.00 86.56 203 GLU A CA 1
ATOM 1585 C C . GLU A 1 203 ? 19.171 -30.392 -46.357 1.00 86.56 203 GLU A C 1
ATOM 1587 O O . GLU A 1 203 ? 18.489 -30.512 -47.377 1.00 86.56 203 GLU A O 1
ATOM 1592 N N . MET A 1 204 ? 19.790 -29.241 -46.083 1.00 86.31 204 MET A N 1
ATOM 1593 C CA . MET A 1 204 ? 19.695 -28.070 -46.963 1.00 86.31 204 MET A CA 1
ATOM 1594 C C . MET A 1 204 ? 20.156 -28.387 -48.389 1.00 86.31 204 MET A C 1
ATOM 1596 O O . MET A 1 204 ? 19.556 -27.924 -49.363 1.00 86.31 204 MET A O 1
ATOM 1600 N N . ARG A 1 205 ? 21.212 -29.198 -48.531 1.00 86.50 205 ARG A N 1
ATOM 1601 C CA . ARG A 1 205 ? 21.687 -29.647 -49.841 1.00 86.50 205 ARG A CA 1
ATOM 1602 C C . ARG A 1 205 ? 20.640 -30.518 -50.540 1.00 86.50 205 ARG A C 1
ATOM 1604 O O . ARG A 1 205 ? 20.456 -30.358 -51.745 1.00 86.50 205 ARG A O 1
ATOM 1611 N N . ASN A 1 206 ? 19.976 -31.419 -49.819 1.00 85.50 206 ASN A N 1
ATOM 1612 C CA . ASN A 1 206 ? 18.935 -32.288 -50.376 1.00 85.50 206 ASN A CA 1
ATOM 1613 C C . ASN A 1 206 ? 17.729 -31.474 -50.868 1.00 85.50 206 ASN A C 1
ATOM 1615 O O . ASN A 1 206 ? 17.296 -31.663 -52.006 1.00 85.50 206 ASN A O 1
ATOM 1619 N N . ILE A 1 207 ? 17.267 -30.502 -50.075 1.00 84.00 207 ILE A N 1
ATOM 1620 C CA . ILE A 1 207 ? 16.160 -29.602 -50.443 1.00 84.00 207 ILE A CA 1
ATOM 1621 C C . ILE A 1 207 ? 16.511 -28.791 -51.698 1.00 84.00 207 ILE A C 1
ATOM 1623 O O . ILE A 1 207 ? 15.742 -28.751 -52.657 1.00 84.00 207 ILE A O 1
ATOM 1627 N N . LEU A 1 208 ? 17.708 -28.200 -51.749 1.00 86.00 208 LEU A N 1
ATOM 1628 C CA . LEU A 1 208 ? 18.144 -27.433 -52.921 1.00 86.00 208 LEU A CA 1
ATOM 1629 C C . LEU A 1 208 ? 18.338 -28.310 -54.166 1.00 86.00 208 LEU A C 1
ATOM 1631 O O . LEU A 1 208 ? 18.061 -27.860 -55.276 1.00 86.00 208 LEU A O 1
ATOM 1635 N N . ARG A 1 209 ? 18.789 -29.563 -54.017 1.00 85.12 209 ARG A N 1
ATOM 1636 C CA . ARG A 1 209 ? 18.849 -30.514 -55.141 1.00 85.12 209 ARG A CA 1
ATOM 1637 C C . ARG A 1 209 ? 17.459 -30.829 -55.680 1.00 85.12 209 ARG A C 1
ATOM 1639 O O . ARG A 1 209 ? 17.302 -30.876 -56.898 1.00 85.12 209 ARG A O 1
ATOM 1646 N N . TYR A 1 210 ? 16.468 -30.990 -54.807 1.00 85.19 210 TYR A N 1
ATOM 1647 C CA . TYR A 1 210 ? 15.083 -31.185 -55.225 1.00 85.19 210 TYR A CA 1
ATOM 1648 C C . TYR A 1 210 ? 14.543 -29.974 -55.996 1.00 85.19 210 TYR A C 1
ATOM 1650 O O . TYR A 1 210 ? 13.973 -30.140 -57.073 1.00 85.19 210 TYR A O 1
ATOM 1658 N N . ASP A 1 211 ? 14.811 -28.758 -55.517 1.00 83.31 211 ASP A N 1
ATOM 1659 C CA . ASP A 1 211 ? 14.320 -27.527 -56.147 1.00 83.31 211 ASP A CA 1
ATOM 1660 C C . ASP A 1 211 ? 14.970 -27.211 -57.505 1.00 83.31 211 ASP A C 1
ATOM 1662 O O . ASP A 1 211 ? 14.305 -26.650 -58.380 1.00 83.31 211 ASP A O 1
ATOM 1666 N N . VAL A 1 212 ? 16.256 -27.545 -57.682 1.00 83.88 212 VAL A N 1
ATOM 1667 C CA . VAL A 1 212 ? 17.024 -27.244 -58.908 1.00 83.88 212 VAL A CA 1
ATOM 1668 C C . VAL A 1 212 ? 16.956 -28.383 -59.927 1.00 83.88 212 VAL A C 1
ATOM 1670 O O . VAL A 1 212 ? 16.775 -28.127 -61.115 1.00 83.88 212 VAL A O 1
ATOM 1673 N N . ASN A 1 213 ? 17.085 -29.637 -59.479 1.00 80.56 213 ASN A N 1
ATOM 1674 C CA . ASN A 1 213 ? 17.199 -30.806 -60.360 1.00 80.56 213 ASN A CA 1
ATOM 1675 C C . ASN A 1 213 ? 15.923 -31.665 -60.405 1.00 80.56 213 ASN A C 1
ATOM 1677 O O . ASN A 1 213 ? 15.872 -32.622 -61.175 1.00 80.56 213 ASN A O 1
ATOM 1681 N N . GLY A 1 214 ? 14.914 -31.381 -59.573 1.00 77.56 214 GLY A N 1
ATOM 1682 C CA . GLY A 1 214 ? 13.675 -32.166 -59.502 1.00 77.56 214 GLY A CA 1
ATOM 1683 C C . GLY A 1 214 ? 13.840 -33.560 -58.885 1.00 77.56 214 GLY A C 1
ATOM 1684 O O . GLY A 1 214 ? 12.917 -34.369 -58.947 1.00 77.56 214 GLY A O 1
ATOM 1685 N N . THR A 1 215 ? 14.999 -33.869 -58.295 1.00 77.62 215 THR A N 1
ATOM 1686 C CA . THR A 1 215 ? 15.269 -35.166 -57.659 1.00 77.62 215 THR A CA 1
ATOM 1687 C C . THR A 1 215 ? 14.556 -35.245 -56.316 1.00 77.62 215 THR A C 1
ATOM 1689 O O . THR A 1 215 ? 14.983 -34.580 -55.372 1.00 77.62 215 THR A O 1
ATOM 1692 N N . VAL A 1 216 ? 13.470 -36.019 -56.240 1.00 73.75 216 VAL A N 1
ATOM 1693 C CA . VAL A 1 216 ? 12.702 -36.220 -55.000 1.00 73.75 216 VAL A CA 1
ATOM 1694 C C . VAL A 1 216 ? 13.640 -36.767 -53.913 1.00 73.75 216 VAL A C 1
ATOM 1696 O O . VAL A 1 216 ? 14.368 -37.723 -54.195 1.00 73.75 216 VAL A O 1
ATOM 1699 N N . PRO A 1 217 ? 13.686 -36.164 -52.709 1.00 73.19 217 PRO A N 1
ATOM 1700 C CA . PRO A 1 217 ? 14.436 -36.716 -51.585 1.00 73.19 217 PRO A CA 1
ATOM 1701 C C . PRO A 1 217 ? 13.978 -38.148 -51.274 1.00 73.19 217 PRO A C 1
ATOM 1703 O O . PRO A 1 217 ? 12.804 -38.467 -51.420 1.00 73.19 217 PRO A O 1
ATOM 1706 N N . ASN A 1 218 ? 14.899 -39.017 -50.853 1.00 67.44 218 ASN A N 1
ATOM 1707 C CA . ASN A 1 218 ? 14.568 -40.412 -50.532 1.00 67.44 218 ASN A CA 1
ATOM 1708 C C . ASN A 1 218 ? 13.720 -40.544 -49.253 1.00 67.44 218 ASN A C 1
ATOM 1710 O O . ASN A 1 218 ? 13.042 -41.554 -49.075 1.00 67.44 218 ASN A O 1
ATOM 1714 N N . ASP A 1 219 ? 13.748 -39.526 -48.391 1.00 69.50 219 ASP A N 1
ATOM 1715 C CA . ASP A 1 219 ? 13.032 -39.500 -47.121 1.00 69.50 219 ASP A CA 1
ATOM 1716 C C . ASP A 1 219 ? 11.665 -38.831 -47.309 1.00 69.50 219 ASP A C 1
ATOM 1718 O O . ASP A 1 219 ? 11.540 -37.608 -47.403 1.00 69.50 219 ASP A O 1
ATOM 1722 N N . ASN A 1 220 ? 10.622 -39.656 -47.399 1.00 66.50 220 ASN A N 1
ATOM 1723 C CA . ASN A 1 220 ? 9.241 -39.198 -47.511 1.00 66.50 220 ASN A CA 1
ATOM 1724 C C . ASN A 1 220 ? 8.622 -39.094 -46.115 1.00 66.50 220 ASN A C 1
ATOM 1726 O O . ASN A 1 220 ? 8.052 -40.064 -45.619 1.00 66.50 220 ASN A O 1
ATOM 1730 N N . PHE A 1 221 ? 8.711 -37.918 -45.497 1.00 73.38 221 PHE A N 1
ATOM 1731 C CA . PHE A 1 221 ? 7.978 -37.630 -44.265 1.00 73.38 221 PHE A CA 1
ATOM 1732 C C . PHE A 1 221 ? 6.521 -37.296 -44.571 1.00 73.38 221 PHE A C 1
ATOM 1734 O O . PHE A 1 221 ? 6.204 -36.592 -45.540 1.00 73.38 221 PHE A O 1
ATOM 1741 N N . THR A 1 222 ? 5.616 -37.791 -43.737 1.00 78.12 222 THR A N 1
ATOM 1742 C CA . THR A 1 222 ? 4.208 -37.408 -43.815 1.00 78.12 222 THR A CA 1
ATOM 1743 C C . THR A 1 222 ? 4.025 -35.965 -43.339 1.00 78.12 222 THR A C 1
ATOM 1745 O O . THR A 1 222 ? 4.799 -35.425 -42.549 1.00 78.12 222 THR A O 1
ATOM 1748 N N . PHE A 1 223 ? 2.969 -35.307 -43.820 1.00 72.25 223 PHE A N 1
ATOM 1749 C CA . PHE A 1 223 ? 2.648 -33.937 -43.411 1.00 72.25 223 PHE A CA 1
ATOM 1750 C C . PHE A 1 223 ? 2.394 -33.814 -41.895 1.00 72.25 223 PHE A C 1
ATOM 1752 O O . PHE A 1 223 ? 2.651 -32.764 -41.310 1.00 72.25 223 PHE A O 1
ATOM 1759 N N . GLU A 1 224 ? 1.899 -34.881 -41.265 1.00 77.94 224 GLU A N 1
ATOM 1760 C CA . GLU A 1 224 ? 1.638 -34.937 -39.823 1.00 77.94 224 GLU A CA 1
ATOM 1761 C C . GLU A 1 224 ? 2.950 -34.964 -39.025 1.00 77.94 224 GLU A C 1
ATOM 1763 O O . GLU A 1 224 ? 3.125 -34.146 -38.126 1.00 77.94 224 GLU A O 1
ATOM 1768 N N . GLU A 1 225 ? 3.927 -35.775 -39.440 1.00 83.94 225 GLU A N 1
ATOM 1769 C CA . GLU A 1 225 ? 5.256 -35.828 -38.807 1.00 83.94 225 GLU A CA 1
ATOM 1770 C C . GLU A 1 225 ? 6.008 -34.491 -38.905 1.00 83.94 225 GLU A C 1
ATOM 1772 O O . GLU A 1 225 ? 6.620 -34.046 -37.933 1.00 83.94 225 GLU A O 1
ATOM 1777 N N . LEU A 1 226 ? 5.931 -33.807 -40.054 1.00 80.19 226 LEU A N 1
ATOM 1778 C CA . LEU A 1 226 ? 6.549 -32.485 -40.232 1.00 80.19 226 LEU A CA 1
ATOM 1779 C C . LEU A 1 226 ? 5.910 -31.421 -39.331 1.00 80.19 226 LEU A C 1
ATOM 1781 O O . LEU A 1 226 ? 6.600 -30.532 -38.822 1.00 80.19 226 LEU A O 1
ATOM 1785 N N . ARG A 1 227 ? 4.592 -31.503 -39.127 1.00 82.31 227 ARG A N 1
ATOM 1786 C CA . ARG A 1 227 ? 3.866 -30.596 -38.237 1.00 82.31 227 ARG A CA 1
ATOM 1787 C C . ARG A 1 227 ? 4.265 -30.818 -36.781 1.00 82.31 227 ARG A C 1
ATOM 1789 O O . ARG A 1 227 ? 4.537 -29.840 -36.086 1.00 82.31 227 ARG A O 1
ATOM 1796 N N . ASP A 1 228 ? 4.331 -32.069 -36.340 1.00 88.38 228 ASP A N 1
ATOM 1797 C CA . ASP A 1 228 ? 4.716 -32.410 -34.968 1.00 88.38 228 ASP A CA 1
ATOM 1798 C C . ASP A 1 228 ? 6.172 -32.019 -34.682 1.00 88.38 228 ASP A C 1
ATOM 1800 O O . ASP A 1 228 ? 6.463 -31.418 -33.644 1.00 88.38 228 ASP A O 1
ATOM 1804 N N . ALA A 1 229 ? 7.076 -32.243 -35.641 1.00 85.50 229 ALA A N 1
ATOM 1805 C CA . ALA A 1 229 ? 8.462 -31.788 -35.552 1.00 85.50 229 ALA A CA 1
ATOM 1806 C C . ALA A 1 229 ? 8.569 -30.256 -35.443 1.00 85.50 229 ALA A C 1
ATOM 1808 O O . ALA A 1 229 ? 9.329 -29.752 -34.615 1.00 85.50 229 ALA A O 1
ATOM 1809 N N . SER A 1 230 ? 7.778 -29.501 -36.217 1.00 85.06 230 SER A N 1
ATOM 1810 C CA . SER A 1 230 ? 7.742 -28.033 -36.122 1.00 85.06 230 SER A CA 1
ATOM 1811 C C . SER A 1 230 ? 7.310 -27.561 -34.733 1.00 85.06 230 SER A C 1
ATOM 1813 O O . SER A 1 230 ? 7.902 -26.633 -34.188 1.00 85.06 230 SER A O 1
ATOM 1815 N N . ILE A 1 231 ? 6.304 -28.212 -34.143 1.00 88.75 231 ILE A N 1
ATOM 1816 C CA . ILE A 1 231 ? 5.814 -27.874 -32.801 1.00 88.75 231 ILE A CA 1
ATOM 1817 C C . ILE A 1 231 ? 6.897 -28.142 -31.748 1.00 88.75 231 ILE A C 1
ATOM 1819 O O . ILE A 1 231 ? 7.087 -27.329 -30.839 1.00 88.75 231 ILE A O 1
ATOM 1823 N N . LEU A 1 232 ? 7.628 -29.253 -31.871 1.00 87.44 232 LEU A N 1
ATOM 1824 C CA . LEU A 1 232 ? 8.733 -29.578 -30.968 1.00 87.44 232 LEU A CA 1
ATOM 1825 C C . LEU A 1 232 ? 9.858 -28.540 -31.056 1.00 87.44 232 LEU A C 1
ATOM 1827 O O . LEU A 1 232 ? 10.264 -28.020 -30.014 1.00 87.44 232 LEU A O 1
ATOM 1831 N N . ILE A 1 233 ? 10.279 -28.168 -32.270 1.00 85.44 233 ILE A N 1
ATOM 1832 C CA . ILE A 1 233 ? 11.303 -27.134 -32.499 1.00 85.44 233 ILE A CA 1
ATOM 1833 C C . ILE A 1 233 ? 10.873 -25.796 -31.884 1.00 85.44 233 ILE A C 1
ATOM 1835 O O . ILE A 1 233 ? 11.646 -25.182 -31.147 1.00 85.44 233 ILE A O 1
ATOM 1839 N N . ASP A 1 234 ? 9.629 -25.370 -32.116 1.00 83.44 234 ASP A N 1
ATOM 1840 C CA . ASP A 1 234 ? 9.098 -24.126 -31.547 1.00 83.44 234 ASP A CA 1
ATOM 1841 C C . ASP A 1 234 ? 9.077 -24.164 -30.013 1.00 83.44 234 ASP A C 1
ATOM 1843 O O . ASP A 1 234 ? 9.362 -23.162 -29.348 1.00 83.44 234 ASP A O 1
ATOM 1847 N N . SER A 1 235 ? 8.764 -25.323 -29.428 1.00 83.88 235 SER A N 1
ATOM 1848 C CA . SER A 1 235 ? 8.744 -25.499 -27.975 1.00 83.88 235 SER A CA 1
ATOM 1849 C C . SER A 1 235 ? 10.141 -25.418 -27.348 1.00 83.88 235 SER A C 1
ATOM 1851 O O . SER A 1 235 ? 10.295 -24.848 -26.265 1.00 83.88 235 SER A O 1
ATOM 1853 N N . GLU A 1 236 ? 11.168 -25.938 -28.021 1.00 79.94 236 GLU A N 1
ATOM 1854 C CA . GLU A 1 236 ? 12.558 -25.882 -27.560 1.00 79.94 236 GLU A CA 1
ATOM 1855 C C . GLU A 1 236 ? 13.172 -24.496 -27.763 1.00 79.94 236 GLU A C 1
ATOM 1857 O O . GLU A 1 236 ? 13.842 -23.984 -26.862 1.00 79.94 236 GLU A O 1
ATOM 1862 N N . ALA A 1 237 ? 12.879 -23.846 -28.894 1.00 73.62 237 ALA A N 1
ATOM 1863 C CA . ALA A 1 237 ? 13.313 -22.480 -29.173 1.00 73.62 237 ALA A CA 1
ATOM 1864 C C . ALA A 1 237 ? 12.776 -21.491 -28.126 1.00 73.62 237 ALA A C 1
ATOM 1866 O O . ALA A 1 237 ? 13.521 -20.639 -27.643 1.00 73.62 237 ALA A O 1
ATOM 1867 N N . ARG A 1 238 ? 11.514 -21.650 -27.704 1.00 65.94 238 ARG A N 1
ATOM 1868 C CA . ARG A 1 238 ? 10.904 -20.829 -26.641 1.00 65.94 238 ARG A CA 1
ATOM 1869 C C . ARG A 1 238 ? 11.463 -21.133 -25.249 1.00 65.94 238 ARG A C 1
ATOM 1871 O O . ARG A 1 238 ? 11.596 -20.223 -24.438 1.00 65.94 238 ARG A O 1
ATOM 1878 N N . LYS A 1 239 ? 11.832 -22.388 -24.961 1.00 65.75 239 LYS A N 1
ATOM 1879 C CA . LYS A 1 239 ? 12.472 -22.771 -23.684 1.00 65.75 239 LYS A CA 1
ATOM 1880 C C . LYS A 1 239 ? 13.882 -22.199 -23.520 1.00 65.75 239 LYS A C 1
ATOM 1882 O O . LYS A 1 239 ? 14.338 -22.064 -22.388 1.00 65.75 239 LYS A O 1
ATOM 1887 N N . ARG A 1 240 ? 14.573 -21.848 -24.612 1.00 57.25 240 ARG A N 1
ATOM 1888 C CA . ARG A 1 240 ? 15.931 -21.269 -24.591 1.00 57.25 240 ARG A CA 1
ATOM 1889 C C . ARG A 1 240 ? 16.003 -19.785 -24.199 1.00 57.25 240 ARG A C 1
ATOM 1891 O O . ARG A 1 240 ? 17.067 -19.190 -24.346 1.00 57.25 240 ARG A O 1
ATOM 1898 N N . GLY A 1 241 ? 14.926 -19.251 -23.623 1.00 54.31 241 GLY A N 1
ATOM 1899 C CA . GLY A 1 241 ? 14.942 -18.061 -22.780 1.00 54.31 241 GLY A CA 1
ATOM 1900 C C . GLY A 1 241 ? 14.282 -16.849 -23.423 1.00 54.31 241 GLY A C 1
ATOM 1901 O O . GLY A 1 241 ? 14.813 -16.273 -24.369 1.00 54.31 241 GLY A O 1
ATOM 1902 N N . GLU A 1 242 ? 13.191 -16.385 -22.813 1.00 56.66 242 GLU A N 1
ATOM 1903 C CA . GLU A 1 242 ? 13.074 -14.953 -22.534 1.00 56.66 242 GLU A CA 1
ATOM 1904 C C . GLU A 1 242 ? 14.319 -14.584 -21.720 1.00 56.66 242 GLU A C 1
ATOM 1906 O O . GLU A 1 242 ? 14.366 -14.748 -20.503 1.00 56.66 242 GLU A O 1
ATOM 1911 N N . PHE A 1 243 ? 15.398 -14.211 -22.405 1.00 57.06 243 PHE A N 1
ATOM 1912 C CA . PHE A 1 243 ? 16.439 -13.445 -21.746 1.00 57.06 243 PHE A CA 1
ATOM 1913 C C . PHE A 1 243 ? 15.762 -12.152 -21.331 1.00 57.06 243 PHE A C 1
ATOM 1915 O O . PHE A 1 243 ? 15.206 -11.468 -22.190 1.00 57.06 243 PHE A O 1
ATOM 1922 N N . ASP A 1 244 ? 15.771 -11.851 -20.036 1.00 65.06 244 ASP A N 1
ATOM 1923 C CA . ASP A 1 244 ? 15.374 -10.532 -19.579 1.00 65.06 244 ASP A CA 1
ATOM 1924 C C . ASP A 1 244 ? 16.317 -9.540 -20.268 1.00 65.06 244 ASP A C 1
ATOM 1926 O O . ASP A 1 244 ? 17.527 -9.509 -19.997 1.00 65.06 244 ASP A O 1
ATOM 1930 N N . GLU A 1 245 ? 15.790 -8.834 -21.272 1.00 63.84 245 GLU A N 1
ATOM 1931 C CA . GLU A 1 245 ? 16.559 -7.902 -22.093 1.00 63.84 245 GLU A CA 1
ATOM 1932 C C . GLU A 1 245 ? 17.263 -6.885 -21.188 1.00 63.84 245 GLU A C 1
ATOM 1934 O O . GLU A 1 245 ? 18.398 -6.490 -21.473 1.00 63.84 245 GLU A O 1
ATOM 1939 N N . ASP A 1 246 ? 16.646 -6.568 -20.046 1.00 72.25 246 ASP A N 1
ATOM 1940 C CA . ASP A 1 246 ? 17.168 -5.666 -19.033 1.00 72.25 246 ASP A CA 1
ATOM 1941 C C . ASP A 1 246 ? 18.399 -6.249 -18.315 1.00 72.25 246 ASP A C 1
ATOM 1943 O O . ASP A 1 246 ? 19.414 -5.560 -18.214 1.00 72.25 246 ASP A O 1
ATOM 1947 N N . GLU A 1 247 ? 18.401 -7.522 -17.898 1.00 74.62 247 GLU A N 1
ATOM 1948 C CA . GLU A 1 247 ? 19.555 -8.130 -17.204 1.00 74.62 247 GLU A CA 1
ATOM 1949 C C . GLU A 1 247 ? 20.771 -8.273 -18.137 1.00 74.62 247 GLU A C 1
ATOM 1951 O O . GLU A 1 247 ? 21.921 -7.996 -17.761 1.00 74.62 247 GLU A O 1
ATOM 1956 N N . TYR A 1 248 ? 20.536 -8.677 -19.389 1.00 77.06 248 TYR A N 1
ATOM 1957 C CA . TYR A 1 248 ? 21.600 -8.741 -20.390 1.00 77.06 248 TYR A CA 1
ATOM 1958 C C . TYR A 1 248 ? 22.157 -7.346 -20.690 1.00 77.06 248 TYR A C 1
ATOM 1960 O O . TYR A 1 248 ? 23.381 -7.163 -20.760 1.00 77.06 248 TYR A O 1
ATOM 1968 N N . MET A 1 249 ? 21.273 -6.355 -20.836 1.00 75.19 249 MET A N 1
ATOM 1969 C CA . MET A 1 249 ? 21.674 -4.985 -21.114 1.00 75.19 249 MET A CA 1
ATOM 1970 C C . MET A 1 249 ? 22.414 -4.360 -19.932 1.00 75.19 249 MET A C 1
ATOM 1972 O O . MET A 1 249 ? 23.453 -3.735 -20.146 1.00 75.19 249 MET A O 1
ATOM 1976 N N . GLU A 1 250 ? 21.984 -4.598 -18.694 1.00 78.88 250 GLU A N 1
ATOM 1977 C CA . GLU A 1 250 ? 22.702 -4.165 -17.493 1.00 78.88 250 GLU A CA 1
ATOM 1978 C C . GLU A 1 250 ? 24.093 -4.790 -17.406 1.00 78.88 250 GLU A C 1
ATOM 1980 O O . GLU A 1 250 ? 25.077 -4.078 -17.183 1.00 78.88 250 GLU A O 1
ATOM 1985 N N . ARG A 1 251 ? 24.224 -6.100 -17.653 1.00 79.50 251 ARG A N 1
ATOM 1986 C CA . ARG A 1 251 ? 25.533 -6.769 -17.668 1.00 79.50 251 ARG A CA 1
ATOM 1987 C C . ARG A 1 251 ? 26.440 -6.194 -18.760 1.00 79.50 251 ARG A C 1
ATOM 1989 O O . ARG A 1 251 ? 27.626 -5.961 -18.508 1.00 79.50 251 ARG A O 1
ATOM 1996 N N . ALA A 1 252 ? 25.906 -5.927 -19.950 1.00 78.69 252 ALA A N 1
ATOM 1997 C CA . ALA A 1 252 ? 26.652 -5.304 -21.040 1.00 78.69 252 ALA A CA 1
ATOM 1998 C C . ALA A 1 252 ? 27.063 -3.856 -20.705 1.00 78.69 252 ALA A C 1
ATOM 2000 O O . ALA A 1 252 ? 28.214 -3.470 -20.939 1.00 78.69 252 ALA A O 1
ATOM 2001 N N . ILE A 1 253 ? 26.173 -3.064 -20.100 1.00 80.25 253 ILE A N 1
ATOM 2002 C CA . ILE A 1 253 ? 26.454 -1.699 -19.633 1.00 80.25 253 ILE A CA 1
ATOM 2003 C C . ILE A 1 253 ? 27.525 -1.723 -18.538 1.00 80.25 253 ILE A C 1
ATOM 2005 O O . ILE A 1 253 ? 28.485 -0.956 -18.613 1.00 80.25 253 ILE A O 1
ATOM 2009 N N . ALA A 1 254 ? 27.436 -2.627 -17.563 1.00 80.06 254 ALA A N 1
ATOM 2010 C CA . ALA A 1 254 ? 28.420 -2.766 -16.491 1.00 80.06 254 ALA A CA 1
ATOM 2011 C C . ALA A 1 254 ? 29.817 -3.105 -17.036 1.00 80.06 254 ALA A C 1
ATOM 2013 O O . ALA A 1 254 ? 30.808 -2.495 -16.639 1.00 80.06 254 ALA A O 1
ATOM 2014 N N . GLN A 1 255 ? 29.901 -4.018 -18.009 1.00 77.69 255 GLN A N 1
ATOM 2015 C CA . GLN A 1 255 ? 31.168 -4.376 -18.655 1.00 77.69 255 GLN A CA 1
ATOM 2016 C C . GLN A 1 255 ? 31.755 -3.241 -19.511 1.00 77.69 255 GLN A C 1
ATOM 2018 O O . GLN A 1 255 ? 32.976 -3.152 -19.671 1.00 77.69 255 GLN A O 1
ATOM 2023 N N . THR A 1 256 ? 30.907 -2.369 -20.065 1.00 75.75 256 THR A N 1
ATOM 2024 C CA . THR A 1 256 ? 31.324 -1.374 -21.068 1.00 75.75 256 THR A CA 1
ATOM 2025 C C . THR A 1 256 ? 31.523 0.031 -20.489 1.00 75.75 256 THR A C 1
ATOM 2027 O O . THR A 1 256 ? 32.406 0.756 -20.949 1.00 75.75 256 THR A O 1
ATOM 2030 N N . SER A 1 257 ? 30.764 0.402 -19.456 1.00 71.31 257 SER A N 1
ATOM 2031 C CA . SER A 1 257 ? 30.720 1.747 -18.851 1.00 71.31 257 SER A CA 1
ATOM 2032 C C . SER A 1 257 ? 32.052 2.229 -18.274 1.00 71.31 257 SER A C 1
ATOM 2034 O O . SER A 1 257 ? 32.357 3.414 -18.354 1.00 71.31 257 SER A O 1
ATOM 2036 N N . GLY A 1 258 ? 32.874 1.326 -17.731 1.00 72.44 258 GLY A N 1
ATOM 2037 C CA . GLY A 1 258 ? 34.207 1.668 -17.220 1.00 72.44 258 GLY A CA 1
ATOM 2038 C C . GLY A 1 258 ? 35.325 1.594 -18.264 1.00 72.44 258 GLY A C 1
ATOM 2039 O O . GLY A 1 258 ? 36.402 2.143 -18.046 1.00 72.44 258 GLY A O 1
ATOM 2040 N N . ARG A 1 259 ? 35.096 0.907 -19.392 1.00 80.44 259 ARG A N 1
ATOM 2041 C CA . ARG A 1 259 ? 36.143 0.583 -20.378 1.00 80.44 259 ARG A CA 1
ATOM 2042 C C . ARG A 1 259 ? 36.056 1.414 -21.652 1.00 80.44 259 ARG A C 1
ATOM 2044 O O . ARG A 1 259 ? 37.072 1.568 -22.332 1.00 80.44 259 ARG A O 1
ATOM 2051 N N . ARG A 1 260 ? 34.879 1.949 -21.982 1.00 82.25 260 ARG A N 1
ATOM 2052 C CA . ARG A 1 260 ? 34.660 2.800 -23.157 1.00 82.25 260 ARG A CA 1
ATOM 2053 C C . ARG A 1 260 ? 34.226 4.200 -22.750 1.00 82.25 260 ARG A C 1
ATOM 2055 O O . ARG A 1 260 ? 33.389 4.362 -21.874 1.00 82.25 260 ARG A O 1
ATOM 2062 N N . MET A 1 261 ? 34.768 5.201 -23.435 1.00 81.94 261 MET A N 1
ATOM 2063 C CA . MET A 1 261 ? 34.369 6.602 -23.309 1.00 81.94 261 MET A CA 1
ATOM 2064 C C . MET A 1 261 ? 34.024 7.176 -24.676 1.00 81.94 261 MET A C 1
ATOM 2066 O O . MET A 1 261 ? 34.560 6.738 -25.697 1.00 81.94 261 MET A O 1
ATOM 2070 N N . PHE A 1 262 ? 33.127 8.157 -24.696 1.00 82.75 262 PHE A N 1
ATOM 2071 C CA . PHE A 1 262 ? 32.768 8.846 -25.925 1.00 82.75 262 PHE A CA 1
ATOM 2072 C C . PHE A 1 262 ? 33.774 9.964 -26.217 1.00 82.75 262 PHE A C 1
ATOM 2074 O O . PHE A 1 262 ? 33.922 10.910 -25.444 1.00 82.75 262 PHE A O 1
ATOM 2081 N N . TYR A 1 263 ? 34.469 9.863 -27.344 1.00 82.19 263 TYR A N 1
ATOM 2082 C CA . TYR A 1 263 ? 35.468 10.827 -27.788 1.00 82.19 263 TYR A CA 1
ATOM 2083 C C . TYR A 1 263 ? 35.411 10.969 -29.311 1.00 82.19 263 TYR A C 1
ATOM 2085 O O . TYR A 1 263 ? 35.291 9.977 -30.023 1.00 82.19 263 TYR A O 1
ATOM 2093 N N . ASP A 1 264 ? 35.456 12.207 -29.808 1.00 80.75 264 ASP A N 1
ATOM 2094 C CA . ASP A 1 264 ? 35.474 12.520 -31.248 1.00 80.75 264 ASP A CA 1
ATOM 2095 C C . ASP A 1 264 ? 34.380 11.797 -32.072 1.00 80.75 264 ASP A C 1
ATOM 2097 O O . ASP A 1 264 ? 34.609 11.210 -33.129 1.00 80.75 264 ASP A O 1
ATOM 2101 N N . GLY A 1 265 ? 33.154 11.767 -31.540 1.00 81.69 265 GLY A N 1
ATOM 2102 C CA . GLY A 1 265 ? 32.008 11.156 -32.219 1.00 81.69 265 GLY A CA 1
ATOM 2103 C C . GLY A 1 265 ? 31.943 9.626 -32.150 1.00 81.69 265 GLY A C 1
ATOM 2104 O O . GLY A 1 265 ? 31.041 9.043 -32.752 1.00 81.69 265 GLY A O 1
ATOM 2105 N N . ARG A 1 266 ? 32.864 8.958 -31.440 1.00 84.62 266 ARG A N 1
ATOM 2106 C CA . ARG A 1 266 ? 32.927 7.488 -31.342 1.00 84.62 266 ARG A CA 1
ATOM 2107 C C . ARG A 1 266 ? 33.154 7.021 -29.906 1.00 84.62 266 ARG A C 1
ATOM 2109 O O . ARG A 1 266 ? 33.672 7.751 -29.069 1.00 84.62 266 ARG A O 1
ATOM 2116 N N . PHE A 1 267 ? 32.782 5.776 -29.620 1.00 83.31 267 PHE A N 1
ATOM 2117 C CA . PHE A 1 267 ? 33.157 5.117 -28.371 1.00 83.31 267 PHE A CA 1
ATOM 2118 C C . PHE A 1 267 ? 34.521 4.456 -28.533 1.00 83.31 267 PHE A C 1
ATOM 2120 O O . PHE A 1 267 ? 34.677 3.534 -29.332 1.00 83.31 267 PHE A O 1
ATOM 2127 N N . VAL A 1 268 ? 35.491 4.935 -27.766 1.00 84.81 268 VAL A N 1
ATOM 2128 C CA . VAL A 1 268 ? 36.893 4.507 -27.802 1.00 84.81 268 VAL A CA 1
ATOM 2129 C C . VAL A 1 268 ? 37.252 3.926 -26.434 1.00 84.81 268 VAL A C 1
ATOM 2131 O O . VAL A 1 268 ? 36.610 4.262 -25.432 1.00 84.81 268 VAL A O 1
ATOM 2134 N N . THR A 1 269 ? 38.220 3.012 -26.359 1.00 84.31 269 THR A N 1
ATOM 2135 C CA . THR A 1 269 ? 38.624 2.478 -25.051 1.00 84.31 269 THR A CA 1
ATOM 2136 C C . THR A 1 269 ? 39.405 3.517 -24.248 1.00 84.31 269 THR A C 1
ATOM 2138 O O . THR A 1 269 ? 40.091 4.375 -24.801 1.00 84.31 269 THR A O 1
ATOM 2141 N N . VAL A 1 270 ? 39.293 3.460 -22.919 1.00 82.44 270 VAL A N 1
ATOM 2142 C CA . VAL A 1 270 ? 39.942 4.427 -22.012 1.00 82.44 270 VAL A CA 1
ATOM 2143 C C . VAL A 1 270 ? 41.464 4.474 -22.207 1.00 82.44 270 VAL A C 1
ATOM 2145 O O . VAL A 1 270 ? 42.069 5.534 -22.038 1.00 82.44 270 VAL A O 1
ATOM 2148 N N . ASP A 1 271 ? 42.071 3.355 -22.599 1.00 83.56 271 ASP A N 1
ATOM 2149 C CA . ASP A 1 271 ? 43.519 3.215 -22.773 1.00 83.56 271 ASP A CA 1
ATOM 2150 C C . ASP A 1 271 ? 44.048 3.922 -24.035 1.00 83.56 271 ASP A C 1
ATOM 2152 O O . ASP A 1 271 ? 45.194 4.368 -24.057 1.00 83.56 271 ASP A O 1
ATOM 2156 N N . GLU A 1 272 ? 43.210 4.086 -25.063 1.00 82.94 272 GLU A N 1
ATOM 2157 C CA . GLU A 1 272 ? 43.578 4.686 -26.357 1.00 82.94 272 GLU A CA 1
ATOM 2158 C C . GLU A 1 272 ? 43.606 6.227 -26.322 1.00 82.94 272 GLU A C 1
ATOM 2160 O O . GLU A 1 272 ? 44.186 6.858 -27.205 1.00 82.94 272 GLU A O 1
ATOM 2165 N N . ILE A 1 273 ? 43.006 6.855 -25.303 1.00 83.62 273 ILE A N 1
ATOM 2166 C CA . ILE A 1 273 ? 42.878 8.317 -25.206 1.00 83.62 273 ILE A CA 1
ATOM 2167 C C . ILE A 1 273 ? 43.932 8.875 -24.231 1.00 83.62 273 ILE A C 1
ATOM 2169 O O . ILE A 1 273 ? 43.999 8.430 -23.080 1.00 83.62 273 ILE A O 1
ATOM 2173 N N . PRO A 1 274 ? 44.719 9.906 -24.593 1.00 88.19 274 PRO A N 1
ATOM 2174 C CA . PRO A 1 274 ? 45.686 10.523 -23.685 1.00 88.19 274 PRO A CA 1
ATOM 2175 C C . PRO A 1 274 ? 45.002 11.232 -22.504 1.00 88.19 274 PRO A C 1
ATOM 2177 O O . PRO A 1 274 ? 43.924 11.812 -22.626 1.00 88.19 274 PRO A O 1
ATOM 2180 N N . ARG A 1 275 ? 45.653 11.247 -21.330 1.00 84.62 275 ARG A N 1
ATOM 2181 C CA . ARG A 1 275 ? 45.056 11.691 -20.046 1.00 84.62 275 ARG A CA 1
ATOM 2182 C C . ARG A 1 275 ? 44.370 13.066 -20.091 1.00 84.62 275 ARG A C 1
ATOM 2184 O O . ARG A 1 275 ? 43.344 13.245 -19.441 1.00 84.62 275 ARG A O 1
ATOM 2191 N N . LYS A 1 276 ? 44.915 14.020 -20.853 1.00 85.62 276 LYS A N 1
ATOM 2192 C CA . LYS A 1 276 ? 44.367 15.382 -21.010 1.00 85.62 276 LYS A CA 1
ATOM 2193 C C . LYS A 1 276 ? 43.093 15.423 -21.863 1.00 85.62 276 LYS A C 1
ATOM 2195 O O . LYS A 1 276 ? 42.224 16.261 -21.636 1.00 85.62 276 LYS A O 1
ATOM 2200 N N . GLU A 1 277 ? 42.976 14.533 -22.842 1.00 85.81 277 GLU A N 1
ATOM 2201 C CA . GLU A 1 277 ? 41.775 14.403 -23.672 1.00 85.81 277 GLU A CA 1
ATOM 2202 C C . GLU A 1 277 ? 40.706 13.591 -22.944 1.00 85.81 277 GLU A C 1
ATOM 2204 O O . GLU A 1 277 ? 39.538 13.970 -22.986 1.00 85.81 277 GLU A O 1
ATOM 2209 N N . ARG A 1 278 ? 41.106 12.595 -22.135 1.00 86.25 278 ARG A N 1
ATOM 2210 C CA . ARG A 1 278 ? 40.190 11.888 -21.223 1.00 86.25 278 ARG A CA 1
ATOM 2211 C C . ARG A 1 278 ? 39.472 12.840 -20.276 1.00 86.25 278 ARG A C 1
ATOM 2213 O O . ARG A 1 278 ? 38.258 12.764 -20.149 1.00 86.25 278 ARG A O 1
ATOM 2220 N N . SER A 1 279 ? 40.191 13.775 -19.647 1.00 85.12 279 SER A N 1
ATOM 2221 C CA . SER A 1 279 ? 39.553 14.751 -18.752 1.00 85.12 279 SER A CA 1
ATOM 2222 C C . SER A 1 279 ? 38.568 15.671 -19.480 1.00 85.12 279 SER A C 1
ATOM 2224 O O . SER A 1 279 ? 37.567 16.066 -18.893 1.00 85.12 279 SER A O 1
ATOM 2226 N N . ARG A 1 280 ? 38.822 15.996 -20.757 1.00 86.94 280 ARG A N 1
ATOM 2227 C CA . ARG A 1 280 ? 37.893 16.792 -21.578 1.00 86.94 280 ARG A CA 1
ATOM 2228 C C . ARG A 1 280 ? 36.660 15.989 -21.991 1.00 86.94 280 ARG A C 1
ATOM 2230 O O . ARG A 1 280 ? 35.562 16.522 -21.913 1.00 86.94 280 ARG A O 1
ATOM 2237 N N . ALA A 1 281 ? 36.835 14.727 -22.386 1.00 85.69 281 ALA A N 1
ATOM 2238 C CA . ALA A 1 281 ? 35.734 13.825 -22.724 1.00 85.69 281 ALA A CA 1
ATOM 2239 C C . ALA A 1 281 ? 34.800 13.613 -21.521 1.00 85.69 281 ALA A C 1
ATOM 2241 O O . ALA A 1 281 ? 33.596 13.815 -21.634 1.00 85.69 281 ALA A O 1
ATOM 2242 N N . ILE A 1 282 ? 35.371 13.336 -20.342 1.00 85.00 282 ILE A N 1
ATOM 2243 C CA . ILE A 1 282 ? 34.612 13.194 -19.091 1.00 85.00 282 ILE A CA 1
ATOM 2244 C C . ILE A 1 282 ? 33.877 14.493 -18.737 1.00 85.00 282 ILE A C 1
ATOM 2246 O O . ILE A 1 282 ? 32.719 14.442 -18.336 1.00 85.00 282 ILE A O 1
ATOM 2250 N N . ALA A 1 283 ? 34.511 15.660 -18.899 1.00 88.88 283 ALA A N 1
ATOM 2251 C CA . ALA A 1 283 ? 33.850 16.942 -18.653 1.00 88.88 283 ALA A CA 1
ATOM 2252 C C . ALA A 1 283 ? 32.666 17.178 -19.611 1.00 88.88 283 ALA A C 1
ATOM 2254 O O . ALA A 1 283 ? 31.604 17.606 -19.168 1.00 88.88 283 ALA A O 1
ATOM 2255 N N . ALA A 1 284 ? 32.814 16.841 -20.896 1.00 88.00 284 ALA A N 1
ATOM 2256 C CA . ALA A 1 284 ? 31.737 16.951 -21.879 1.00 88.00 284 ALA A CA 1
ATOM 2257 C C . ALA A 1 284 ? 30.579 15.980 -21.587 1.00 88.00 284 ALA A C 1
ATOM 2259 O O . ALA A 1 284 ? 29.411 16.358 -21.685 1.00 88.00 284 ALA A O 1
ATOM 2260 N N . ASP A 1 285 ? 30.876 14.740 -21.194 1.00 85.06 285 ASP A N 1
ATOM 2261 C CA . ASP A 1 285 ? 29.848 13.777 -20.791 1.00 85.06 285 ASP A CA 1
ATOM 2262 C C . ASP A 1 285 ? 29.160 14.199 -19.485 1.00 85.06 285 ASP A C 1
ATOM 2264 O O . ASP A 1 285 ? 27.937 14.101 -19.375 1.00 85.06 285 ASP A O 1
ATOM 2268 N N . PHE A 1 286 ? 29.900 14.774 -18.535 1.00 89.56 286 PHE A N 1
ATOM 2269 C CA . PHE A 1 286 ? 29.322 15.376 -17.336 1.00 89.56 286 PHE A CA 1
ATOM 2270 C C . PHE A 1 286 ? 28.375 16.533 -17.678 1.00 89.56 286 PHE A C 1
ATOM 2272 O O . PHE A 1 286 ? 27.262 16.581 -17.158 1.00 89.56 286 PHE A O 1
ATOM 2279 N N . GLU A 1 287 ? 28.751 17.433 -18.588 1.00 92.44 287 GLU A N 1
ATOM 2280 C CA . GLU A 1 287 ? 27.863 18.510 -19.044 1.00 92.44 287 GLU A CA 1
ATOM 2281 C C . GLU A 1 287 ? 26.582 17.971 -19.696 1.00 92.44 287 GLU A C 1
ATOM 2283 O O . GLU A 1 287 ? 25.489 18.475 -19.411 1.00 92.44 287 GLU A O 1
ATOM 2288 N N . LYS A 1 288 ? 26.679 16.905 -20.504 1.00 89.31 288 LYS A N 1
ATOM 2289 C CA . LYS A 1 288 ? 25.499 16.218 -21.056 1.00 89.31 288 LYS A CA 1
ATOM 2290 C C . LYS A 1 288 ? 24.616 15.664 -19.942 1.00 89.31 288 LYS A C 1
ATOM 2292 O O . LYS A 1 288 ? 23.412 15.922 -19.962 1.00 89.31 288 LYS A O 1
ATOM 2297 N N . LEU A 1 289 ? 25.190 14.970 -18.957 1.00 90.06 289 LEU A N 1
ATOM 2298 C CA . LEU A 1 289 ? 24.449 14.433 -17.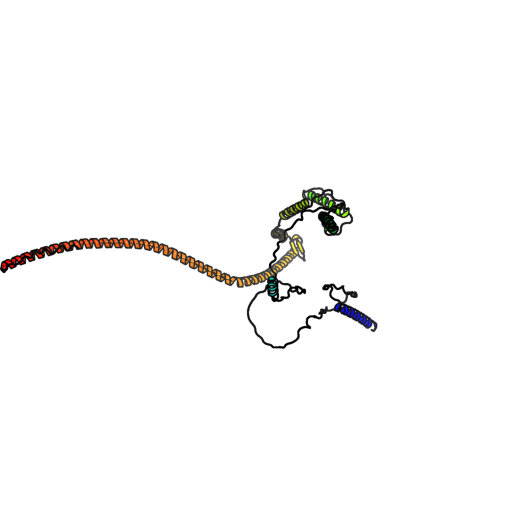810 1.00 90.06 289 LEU A CA 1
ATOM 2299 C C . LEU A 1 289 ? 23.782 15.544 -16.992 1.00 90.06 289 LEU A C 1
ATOM 2301 O O . LEU A 1 289 ? 22.619 15.411 -16.618 1.00 90.06 289 LEU A O 1
ATOM 2305 N N . VAL A 1 290 ? 24.462 16.672 -16.778 1.00 95.44 290 VAL A N 1
ATOM 2306 C CA . VAL A 1 290 ? 23.885 17.853 -16.120 1.00 95.44 290 VAL A CA 1
ATOM 2307 C C . VAL A 1 290 ? 22.723 18.420 -16.938 1.00 95.44 290 VAL A C 1
ATOM 2309 O O . VAL A 1 290 ? 21.688 18.777 -16.371 1.00 95.44 290 VAL A O 1
ATOM 2312 N N . SER A 1 291 ? 22.854 18.498 -18.264 1.00 94.50 291 SER A N 1
ATOM 2313 C CA . SER A 1 291 ? 21.781 18.980 -19.141 1.00 94.50 291 SER A CA 1
ATOM 2314 C C . SER A 1 291 ? 20.562 18.049 -19.119 1.00 94.50 291 SER A C 1
ATOM 2316 O O . SER A 1 291 ? 19.429 18.521 -18.995 1.00 94.50 291 SER A O 1
ATOM 2318 N N . LEU A 1 292 ? 20.795 16.732 -19.138 1.00 94.88 292 LEU A N 1
ATOM 2319 C CA . LEU A 1 292 ? 19.758 15.715 -19.037 1.00 94.88 292 LEU A CA 1
ATOM 2320 C C . LEU A 1 292 ? 19.080 15.787 -17.668 1.00 94.88 292 LEU A C 1
ATOM 2322 O O . LEU A 1 292 ? 17.858 15.830 -17.612 1.00 94.88 292 LEU A O 1
ATOM 2326 N N . GLY A 1 293 ? 19.855 15.907 -16.587 1.00 95.25 293 GLY A N 1
ATOM 2327 C CA . GLY A 1 293 ? 19.355 16.093 -15.225 1.00 95.25 293 GLY A CA 1
ATOM 2328 C C . GLY A 1 293 ? 18.467 17.330 -15.074 1.00 95.25 293 GLY A C 1
ATOM 2329 O O . GLY A 1 293 ? 17.433 17.278 -14.411 1.00 95.25 293 GLY A O 1
ATOM 2330 N N . LYS A 1 294 ? 18.809 18.444 -15.737 1.00 95.88 294 LYS A N 1
ATOM 2331 C CA . LYS A 1 294 ? 17.944 19.637 -15.779 1.00 95.88 294 LYS A CA 1
ATOM 2332 C C . LYS A 1 294 ? 16.629 19.352 -16.508 1.00 95.88 294 LYS A C 1
ATOM 2334 O O . LYS A 1 294 ? 15.566 19.700 -15.999 1.00 95.88 294 LYS A O 1
ATOM 2339 N N . GLN A 1 295 ? 16.684 18.701 -17.671 1.00 94.62 295 GLN A N 1
ATOM 2340 C CA . GLN A 1 295 ? 15.481 18.359 -18.437 1.00 94.62 295 GLN A CA 1
ATOM 2341 C C . GLN A 1 295 ? 14.578 17.367 -17.696 1.00 94.62 295 GLN A C 1
ATOM 2343 O O . GLN A 1 295 ? 13.359 17.556 -17.670 1.00 94.62 295 GLN A O 1
ATOM 2348 N N . THR A 1 296 ? 15.148 16.316 -17.103 1.00 94.31 296 THR A N 1
ATOM 2349 C CA . THR A 1 296 ? 14.394 15.316 -16.339 1.00 94.31 296 THR A CA 1
ATOM 2350 C C . THR A 1 296 ? 13.787 15.947 -15.100 1.00 94.31 296 THR A C 1
ATOM 2352 O O . THR A 1 296 ? 12.592 15.775 -14.898 1.00 94.31 296 THR A O 1
ATOM 2355 N N . LYS A 1 297 ? 14.529 16.779 -14.356 1.00 96.81 297 LYS A N 1
ATOM 2356 C CA . LYS A 1 297 ? 13.986 17.550 -13.230 1.00 96.81 297 LYS A CA 1
ATOM 2357 C C . LYS A 1 297 ? 12.751 18.354 -13.636 1.00 96.81 297 LYS A C 1
ATOM 2359 O O . LYS A 1 297 ? 11.706 18.200 -13.013 1.00 96.81 297 LYS A O 1
ATOM 2364 N N . SER A 1 298 ? 12.826 19.143 -14.709 1.00 94.81 298 SER A N 1
ATOM 2365 C CA . SER A 1 298 ? 11.676 19.935 -15.167 1.00 94.81 298 SER A CA 1
ATOM 2366 C C . SER A 1 298 ? 10.488 19.072 -15.611 1.00 94.81 298 SER A C 1
ATOM 2368 O O . SER A 1 298 ? 9.337 19.467 -15.427 1.00 94.81 298 SER A O 1
ATOM 2370 N N . LYS A 1 299 ? 10.729 17.895 -16.206 1.00 96.12 299 LYS A N 1
ATOM 2371 C CA . LYS A 1 299 ? 9.660 16.937 -16.542 1.00 96.12 299 LYS A CA 1
ATOM 2372 C C . LYS A 1 299 ? 9.036 16.344 -15.276 1.00 96.12 299 LYS A C 1
ATOM 2374 O O . LYS A 1 299 ? 7.812 16.326 -15.166 1.00 96.12 299 LYS A O 1
ATOM 2379 N N . THR A 1 300 ? 9.856 15.926 -14.316 1.00 96.19 300 THR A N 1
ATOM 2380 C CA . THR A 1 300 ? 9.415 15.374 -13.032 1.00 96.19 300 THR A CA 1
ATOM 2381 C C . THR A 1 300 ? 8.625 16.399 -12.232 1.00 96.19 300 THR A C 1
ATOM 2383 O O . THR A 1 300 ? 7.563 16.061 -11.734 1.00 96.19 300 THR A O 1
ATOM 2386 N N . GLU A 1 301 ? 9.051 17.662 -12.185 1.00 97.44 301 GLU A N 1
ATOM 2387 C CA . GLU A 1 301 ? 8.311 18.743 -11.518 1.00 97.44 301 GLU A CA 1
ATOM 2388 C C . GLU A 1 301 ? 6.917 18.949 -12.130 1.00 97.44 301 GLU A C 1
ATOM 2390 O O . GLU A 1 301 ? 5.938 19.107 -11.401 1.00 97.44 301 GLU A O 1
ATOM 2395 N N . LYS A 1 302 ? 6.788 18.882 -13.464 1.00 96.50 302 LYS A N 1
ATOM 2396 C CA . LYS A 1 302 ? 5.480 18.962 -14.142 1.00 96.50 302 LYS A CA 1
ATOM 2397 C C . LYS A 1 302 ? 4.581 17.779 -13.789 1.00 96.50 302 LYS A C 1
ATOM 2399 O O . LYS A 1 302 ? 3.398 17.971 -13.508 1.00 96.50 302 LYS A O 1
ATOM 2404 N N . VAL A 1 303 ? 5.133 16.565 -13.804 1.00 96.81 303 VAL A N 1
ATOM 2405 C CA . VAL A 1 303 ? 4.395 15.346 -13.442 1.00 96.81 303 VAL A CA 1
ATOM 2406 C C . VAL A 1 303 ? 3.993 15.383 -11.970 1.00 96.81 303 VAL A C 1
ATOM 2408 O O . VAL A 1 303 ? 2.832 15.145 -11.657 1.00 96.81 303 VAL A O 1
ATOM 2411 N N . GLN A 1 304 ? 4.907 15.761 -11.080 1.00 95.88 304 GLN A N 1
ATOM 2412 C CA . GLN A 1 304 ? 4.658 15.910 -9.651 1.00 95.88 304 GLN A CA 1
ATOM 2413 C C . GLN A 1 304 ? 3.581 16.961 -9.385 1.00 95.88 304 GLN A C 1
ATOM 2415 O O . GLN A 1 304 ? 2.699 16.727 -8.567 1.00 95.88 304 GLN A O 1
ATOM 2420 N N . HIS A 1 305 ? 3.602 18.095 -10.090 1.00 96.81 305 HIS A N 1
ATOM 2421 C CA . HIS A 1 305 ? 2.559 19.106 -9.957 1.00 96.81 305 HIS A CA 1
ATOM 2422 C C . HIS A 1 305 ? 1.195 18.570 -10.407 1.00 96.81 305 HIS A C 1
ATOM 2424 O O . HIS A 1 305 ? 0.211 18.732 -9.689 1.00 96.81 305 HIS A O 1
ATOM 2430 N N . LYS A 1 306 ? 1.136 17.867 -11.546 1.00 96.50 306 LYS A N 1
ATOM 2431 C CA . LYS A 1 306 ? -0.098 17.229 -12.026 1.00 96.50 306 LYS A CA 1
ATOM 2432 C C . LYS A 1 306 ? -0.621 16.189 -11.031 1.00 96.50 306 LYS A C 1
ATOM 2434 O O . LYS A 1 306 ? -1.808 16.198 -10.720 1.00 96.50 306 LYS A O 1
ATOM 2439 N N . LEU A 1 307 ? 0.259 15.330 -10.513 1.00 96.06 307 LEU A N 1
ATOM 2440 C CA . LEU A 1 307 ? -0.087 14.342 -9.492 1.00 96.06 307 LEU A CA 1
ATOM 2441 C C . LEU A 1 307 ? -0.584 15.018 -8.223 1.00 96.06 307 LEU A C 1
ATOM 2443 O O . LEU A 1 307 ? -1.625 14.629 -7.719 1.00 96.06 307 LEU A O 1
ATOM 2447 N N . LYS A 1 308 ? 0.087 16.073 -7.757 1.00 96.56 308 LYS A N 1
ATOM 2448 C CA . LYS A 1 308 ? -0.345 16.836 -6.586 1.00 96.56 308 LYS A CA 1
ATOM 2449 C C . LYS A 1 308 ? -1.746 17.410 -6.778 1.00 96.56 308 LYS A C 1
ATOM 2451 O O . LYS A 1 308 ? -2.563 17.279 -5.883 1.00 96.56 308 LYS A O 1
ATOM 2456 N N . VAL A 1 309 ? -2.056 18.004 -7.930 1.00 95.75 309 VAL A N 1
ATOM 2457 C CA . VAL A 1 309 ? -3.402 18.549 -8.192 1.00 95.75 309 VAL A CA 1
ATOM 2458 C C . VAL A 1 309 ? -4.474 17.454 -8.161 1.00 95.75 309 VAL A C 1
ATOM 2460 O O . VAL A 1 309 ? -5.549 17.678 -7.612 1.00 95.75 309 VAL A O 1
ATOM 2463 N N . ILE A 1 310 ? -4.187 16.272 -8.715 1.00 94.88 310 ILE A N 1
ATOM 2464 C CA . ILE A 1 310 ? -5.141 15.152 -8.749 1.00 94.88 310 ILE A CA 1
ATOM 2465 C C . ILE A 1 310 ? -5.278 14.498 -7.367 1.00 94.88 310 ILE A C 1
ATOM 2467 O O . ILE A 1 310 ? -6.387 14.228 -6.919 1.00 94.88 310 ILE A O 1
ATOM 2471 N N . LEU A 1 311 ? -4.160 14.245 -6.688 1.00 96.31 311 LEU A N 1
ATOM 2472 C CA . LEU A 1 311 ? -4.106 13.448 -5.465 1.00 96.31 311 LEU A CA 1
ATOM 2473 C C . LEU A 1 311 ? -4.381 14.256 -4.202 1.00 96.31 311 LEU A C 1
ATOM 2475 O O . LEU A 1 311 ? -4.939 13.699 -3.269 1.00 96.31 311 LEU A O 1
ATOM 2479 N N . GLN A 1 312 ? -4.090 15.557 -4.168 1.00 95.88 312 GLN A N 1
ATOM 2480 C CA . GLN A 1 312 ? -4.234 16.361 -2.948 1.00 95.88 312 GLN A CA 1
ATOM 2481 C C . GLN A 1 312 ? -5.667 16.360 -2.390 1.00 95.88 312 GLN A C 1
ATOM 2483 O O . GLN A 1 312 ? -5.859 16.465 -1.180 1.00 95.88 312 GLN A O 1
ATOM 2488 N N . GLY A 1 313 ? -6.686 16.261 -3.251 1.00 95.44 313 GLY A N 1
ATOM 2489 C CA . GLY A 1 313 ? -8.071 16.095 -2.803 1.00 95.44 313 GLY A CA 1
ATOM 2490 C C . GLY A 1 313 ? -8.289 14.753 -2.103 1.00 95.44 313 GLY A C 1
ATOM 2491 O O . GLY A 1 313 ? -8.842 14.715 -1.007 1.00 95.44 313 GLY A O 1
ATOM 2492 N N . TYR A 1 314 ? -7.801 13.668 -2.709 1.00 96.19 314 TYR A N 1
ATOM 2493 C CA . TYR A 1 314 ? -7.887 12.320 -2.150 1.00 96.19 314 TYR A CA 1
ATOM 2494 C C . TYR A 1 314 ? -7.063 12.165 -0.868 1.00 96.19 314 TYR A C 1
ATOM 2496 O O . TYR A 1 314 ? -7.565 11.574 0.081 1.00 96.19 314 TYR A O 1
ATOM 2504 N N . GLU A 1 315 ? -5.867 12.754 -0.794 1.00 95.81 315 GLU A N 1
ATOM 2505 C CA . GLU A 1 315 ? -5.027 12.774 0.414 1.00 95.81 315 GLU A CA 1
ATOM 2506 C C . GLU A 1 315 ? -5.766 13.427 1.588 1.00 95.81 315 GLU A C 1
ATOM 2508 O O . GLU A 1 315 ? -5.838 12.858 2.670 1.00 95.81 315 GLU A O 1
ATOM 2513 N N . LYS A 1 316 ? -6.426 14.572 1.368 1.00 96.81 316 LYS A N 1
ATOM 2514 C CA . LYS A 1 316 ? -7.219 15.228 2.422 1.00 96.81 316 LYS A CA 1
ATOM 2515 C C . LYS A 1 316 ? -8.398 14.379 2.895 1.00 96.81 316 LYS A C 1
ATOM 2517 O O . LYS A 1 316 ? -8.716 14.383 4.082 1.00 96.81 316 LYS A O 1
ATOM 2522 N N . ILE A 1 317 ? -9.067 13.688 1.972 1.00 96.75 317 ILE A N 1
ATOM 2523 C CA . ILE A 1 317 ? -10.169 12.778 2.311 1.00 96.75 317 ILE A CA 1
ATOM 2524 C C . ILE A 1 317 ? -9.631 11.594 3.117 1.00 96.75 317 ILE A C 1
ATOM 2526 O O . ILE A 1 317 ? -10.228 11.220 4.124 1.00 96.75 317 ILE A O 1
ATOM 2530 N N . GLN A 1 318 ? -8.494 11.036 2.702 1.00 97.12 318 GLN A N 1
ATOM 2531 C CA . GLN A 1 318 ? -7.813 9.962 3.410 1.00 97.12 318 GLN A CA 1
ATOM 2532 C C . GLN A 1 318 ? -7.436 10.392 4.832 1.00 97.12 318 GLN A C 1
ATOM 2534 O O . GLN A 1 318 ? -7.780 9.687 5.777 1.00 97.12 318 GLN A O 1
ATOM 2539 N N . ASP A 1 319 ? -6.808 11.555 5.003 1.00 97.56 319 ASP A N 1
ATOM 2540 C CA . ASP A 1 319 ? -6.417 12.069 6.320 1.00 97.56 319 ASP A CA 1
ATOM 2541 C C . ASP A 1 319 ? -7.637 12.297 7.226 1.00 97.56 319 ASP A C 1
ATOM 2543 O O . ASP A 1 319 ? -7.632 11.924 8.401 1.00 97.56 319 ASP A O 1
ATOM 2547 N N . ALA A 1 320 ? -8.726 12.852 6.686 1.00 97.69 320 ALA A N 1
ATOM 2548 C CA . ALA A 1 320 ? -9.973 13.033 7.429 1.00 97.69 320 ALA A CA 1
ATOM 2549 C C . ALA A 1 320 ? -10.606 11.693 7.846 1.00 97.69 320 ALA A C 1
ATOM 2551 O O . ALA A 1 320 ? -11.085 11.558 8.976 1.00 97.69 320 ALA A O 1
ATOM 2552 N N . ALA A 1 321 ? -10.582 10.693 6.960 1.00 97.75 321 ALA A N 1
ATOM 2553 C CA . ALA A 1 321 ? -11.075 9.353 7.254 1.00 97.75 321 ALA A CA 1
ATOM 2554 C C . ALA A 1 321 ? -10.224 8.669 8.333 1.00 97.75 321 ALA A C 1
ATOM 2556 O O . ALA A 1 321 ? -10.781 8.109 9.275 1.00 97.75 321 ALA A O 1
ATOM 2557 N N . ILE A 1 322 ? -8.893 8.774 8.247 1.00 98.25 322 ILE A N 1
ATOM 2558 C CA . ILE A 1 322 ? -7.965 8.242 9.254 1.00 98.25 322 ILE A CA 1
ATOM 2559 C C . ILE A 1 322 ? -8.256 8.862 10.621 1.00 98.25 322 ILE A C 1
ATOM 2561 O O . ILE A 1 322 ? -8.427 8.125 11.590 1.00 98.25 322 ILE A O 1
ATOM 2565 N N . ASN A 1 323 ? -8.386 10.188 10.694 1.00 97.94 323 ASN A N 1
ATOM 2566 C CA . ASN A 1 323 ? -8.693 10.869 11.952 1.00 97.94 323 ASN A CA 1
ATOM 2567 C C . ASN A 1 323 ? -10.053 10.431 12.517 1.00 97.94 323 ASN A C 1
ATOM 2569 O O . ASN A 1 323 ? -10.169 10.165 13.709 1.00 97.94 323 ASN A O 1
ATOM 2573 N N . THR A 1 324 ? -11.072 10.286 11.665 1.00 98.25 324 THR A N 1
ATOM 2574 C CA . THR A 1 324 ? -12.406 9.824 12.091 1.00 98.25 324 THR A CA 1
ATOM 2575 C C . THR A 1 324 ? -12.358 8.398 12.644 1.00 98.25 324 THR A C 1
ATOM 2577 O O . THR A 1 324 ? -12.969 8.110 13.673 1.00 98.25 324 THR A O 1
ATOM 2580 N N . ILE A 1 325 ? -11.607 7.507 11.991 1.00 98.12 325 ILE A N 1
ATOM 2581 C CA . ILE A 1 325 ? -11.406 6.128 12.451 1.00 98.12 325 ILE A CA 1
ATOM 2582 C C . ILE A 1 325 ? -10.684 6.120 13.800 1.00 98.12 325 ILE A C 1
ATOM 2584 O O . ILE A 1 325 ? -11.107 5.403 14.702 1.00 98.12 325 ILE A O 1
ATOM 2588 N N . GLN A 1 326 ? -9.638 6.930 13.960 1.00 98.25 326 GLN A N 1
ATOM 2589 C CA . GLN A 1 326 ? -8.885 7.016 15.213 1.00 98.25 326 GLN A CA 1
ATOM 2590 C C . GLN A 1 326 ? -9.751 7.518 16.373 1.00 98.25 326 GLN A C 1
ATOM 2592 O O . GLN A 1 326 ? -9.732 6.912 17.444 1.00 98.25 326 GLN A O 1
ATOM 2597 N N . THR A 1 327 ? -10.554 8.566 16.164 1.00 98.12 327 THR A N 1
ATOM 2598 C CA . THR A 1 327 ? -11.496 9.049 17.186 1.00 98.12 327 THR A CA 1
ATOM 2599 C C . THR A 1 327 ? -12.535 7.984 17.524 1.00 98.12 327 THR A C 1
ATOM 2601 O O . THR A 1 327 ? -12.733 7.679 18.693 1.00 98.12 327 THR A O 1
ATOM 2604 N N . SER A 1 328 ? -13.130 7.331 16.521 1.00 97.88 328 SER A N 1
ATOM 2605 C CA . SER A 1 328 ? -14.104 6.260 16.763 1.00 97.88 328 SER A CA 1
ATOM 2606 C C . SER A 1 328 ? -13.497 5.075 17.522 1.00 97.88 328 SER A C 1
ATOM 2608 O O . SER A 1 328 ? -14.142 4.520 18.407 1.00 97.88 328 SER A O 1
ATOM 2610 N N . GLN A 1 329 ? -12.253 4.695 17.221 1.00 98.25 329 GLN A N 1
ATOM 2611 C CA . GLN A 1 329 ? -11.536 3.654 17.962 1.00 98.25 329 GLN A CA 1
ATOM 2612 C C . GLN A 1 329 ? -11.294 4.057 19.418 1.00 98.25 329 GLN A C 1
ATOM 2614 O O . GLN A 1 329 ? -11.445 3.226 20.315 1.00 98.25 329 GLN A O 1
ATOM 2619 N N . HIS A 1 330 ? -10.945 5.322 19.658 1.00 98.19 330 HIS A N 1
ATOM 2620 C CA . HIS A 1 330 ? -10.787 5.859 21.004 1.00 98.19 330 HIS A CA 1
ATOM 2621 C C . HIS A 1 330 ? -12.110 5.843 21.783 1.00 98.19 330 HIS A C 1
ATOM 2623 O O . HIS A 1 330 ? -12.140 5.346 22.909 1.00 98.19 330 HIS A O 1
ATOM 2629 N N . ASP A 1 331 ? -13.208 6.278 21.165 1.00 97.88 331 ASP A N 1
ATOM 2630 C CA . ASP A 1 331 ? -14.541 6.282 21.779 1.00 97.88 331 ASP A CA 1
ATOM 2631 C C . ASP A 1 331 ? -15.020 4.860 22.100 1.00 97.88 331 ASP A C 1
ATOM 2633 O O . ASP A 1 331 ? -15.560 4.609 23.176 1.00 97.88 331 ASP A O 1
ATOM 2637 N N . VAL A 1 332 ? -14.773 3.896 21.205 1.00 98.06 332 VAL A N 1
ATOM 2638 C CA . VAL A 1 332 ? -15.080 2.476 21.450 1.00 98.06 332 VAL A CA 1
ATOM 2639 C C . VAL A 1 332 ? -14.251 1.928 22.610 1.00 98.06 332 VAL A C 1
ATOM 2641 O O . VAL A 1 332 ? -14.768 1.156 23.418 1.00 98.06 332 VAL A O 1
ATOM 2644 N N . HIS A 1 333 ? -12.981 2.321 22.720 1.00 97.81 333 HIS A N 1
ATOM 2645 C CA . HIS A 1 333 ? -12.133 1.906 23.833 1.00 97.81 333 HIS A CA 1
ATOM 2646 C C . HIS A 1 333 ? -12.643 2.457 25.171 1.00 97.81 333 HIS A C 1
ATOM 2648 O O . HIS A 1 333 ? -12.814 1.683 26.115 1.00 97.81 333 HIS A O 1
ATOM 2654 N N . ILE A 1 334 ? -12.956 3.757 25.235 1.00 97.94 334 ILE A N 1
ATOM 2655 C CA . ILE A 1 334 ? -13.537 4.389 26.428 1.00 97.94 334 ILE A CA 1
ATOM 2656 C C . ILE A 1 334 ? -14.878 3.741 26.774 1.00 97.94 334 ILE A C 1
ATOM 2658 O O . ILE A 1 334 ? -15.062 3.306 27.906 1.00 97.94 334 ILE A O 1
ATOM 2662 N N . GLY A 1 335 ? -15.782 3.592 25.803 1.00 98.00 335 GLY A N 1
ATOM 2663 C CA . GLY A 1 335 ? -17.075 2.941 26.020 1.00 98.00 335 GLY A CA 1
ATOM 2664 C C . GLY A 1 335 ? -16.929 1.493 26.502 1.00 98.00 335 GLY A C 1
ATOM 2665 O O . GLY A 1 335 ? -17.690 1.039 27.354 1.00 98.00 335 GLY A O 1
ATOM 2666 N N . GLY A 1 336 ? -15.910 0.772 26.025 1.00 98.00 336 GLY A N 1
ATOM 2667 C CA . GLY A 1 336 ? -15.552 -0.552 26.533 1.00 98.00 336 GLY A CA 1
ATOM 2668 C C . GLY A 1 336 ? -15.169 -0.531 28.017 1.00 98.00 336 GLY A C 1
ATOM 2669 O O . GLY A 1 336 ? -15.698 -1.329 28.795 1.00 98.00 336 GLY A O 1
ATOM 2670 N N . MET A 1 337 ? -14.314 0.414 28.420 1.00 97.69 337 MET A N 1
ATOM 2671 C CA . MET A 1 337 ? -13.941 0.616 29.826 1.00 97.69 337 MET A CA 1
ATOM 2672 C C . MET A 1 337 ? -15.142 1.030 30.690 1.00 97.69 337 MET A C 1
ATOM 2674 O O . MET A 1 337 ? -15.316 0.528 31.801 1.00 97.69 337 MET A O 1
ATOM 2678 N N . GLU A 1 338 ? -16.006 1.916 30.196 1.00 97.94 338 GLU A N 1
ATOM 2679 C CA . GLU A 1 338 ? -17.224 2.339 30.897 1.00 97.94 338 GLU A CA 1
ATOM 2680 C C . GLU A 1 338 ? -18.171 1.161 31.139 1.00 97.94 338 GLU A C 1
ATOM 2682 O O . GLU A 1 338 ? -18.666 0.973 32.249 1.00 97.94 338 GLU A O 1
ATOM 2687 N N . VAL A 1 339 ? -18.383 0.303 30.140 1.00 98.06 339 VAL A N 1
ATOM 2688 C CA . VAL A 1 339 ? -19.226 -0.891 30.300 1.00 98.06 339 VAL A CA 1
ATOM 2689 C C . VAL A 1 339 ? -18.668 -1.826 31.372 1.00 98.06 339 VAL A C 1
ATOM 2691 O O . VAL A 1 339 ? -19.435 -2.371 32.168 1.00 98.06 339 VAL A O 1
ATOM 2694 N N . GLU A 1 340 ? -17.353 -2.029 31.408 1.00 97.44 340 GLU A N 1
ATOM 2695 C CA . GLU A 1 340 ? -16.714 -2.869 32.423 1.00 97.44 340 GLU A CA 1
ATOM 2696 C C . GLU A 1 340 ? -16.828 -2.255 33.825 1.00 97.44 340 GLU A C 1
ATOM 2698 O O . GLU A 1 340 ? -17.234 -2.938 34.770 1.00 97.44 340 GLU A O 1
ATOM 2703 N N . THR A 1 341 ? -16.583 -0.949 33.954 1.00 97.44 341 THR A N 1
ATOM 2704 C CA . THR A 1 341 ? -16.703 -0.247 35.241 1.00 97.44 341 THR A CA 1
ATOM 2705 C C . THR A 1 341 ? -18.144 -0.221 35.748 1.00 97.44 341 THR A C 1
ATOM 2707 O O . THR A 1 341 ? -18.372 -0.505 36.923 1.00 97.44 341 THR A O 1
ATOM 2710 N N . PHE A 1 342 ? -19.139 0.021 34.889 1.00 98.00 342 PHE A N 1
ATOM 2711 C CA . PHE A 1 342 ? -20.549 -0.009 35.288 1.00 98.00 342 PHE A CA 1
ATOM 2712 C C . PHE A 1 342 ? -21.048 -1.412 35.630 1.00 98.00 342 PHE A C 1
ATOM 2714 O O . PHE A 1 342 ? -21.893 -1.549 36.516 1.00 98.00 342 PHE A O 1
ATOM 2721 N N . LYS A 1 343 ? -20.528 -2.465 34.985 1.00 97.50 343 LYS A N 1
ATOM 2722 C CA . LYS A 1 343 ? -20.822 -3.851 35.388 1.00 97.50 343 LYS A CA 1
ATOM 2723 C C . LYS A 1 343 ? -20.317 -4.127 36.799 1.00 97.50 343 LYS A C 1
ATOM 2725 O O . LYS A 1 343 ? -21.105 -4.569 37.633 1.00 97.50 343 LYS A O 1
ATOM 2730 N N . ALA A 1 344 ? -19.057 -3.797 37.079 1.00 97.19 344 ALA A N 1
ATOM 2731 C CA . ALA A 1 344 ? -18.490 -3.954 38.414 1.00 97.19 344 ALA A CA 1
ATOM 2732 C C . ALA A 1 344 ? -19.264 -3.117 39.448 1.00 97.19 344 ALA A C 1
ATOM 2734 O O . ALA A 1 344 ? -19.672 -3.626 40.491 1.00 97.19 344 ALA A O 1
ATOM 2735 N N . LEU A 1 345 ? -19.548 -1.847 39.137 1.00 97.75 345 LEU A N 1
ATOM 2736 C CA . LEU A 1 345 ? -20.288 -0.953 40.027 1.00 97.75 345 LEU A CA 1
ATOM 2737 C C . LEU A 1 345 ? -21.703 -1.466 40.316 1.00 97.75 345 LEU A C 1
ATOM 2739 O O . LEU A 1 345 ? -22.158 -1.390 41.455 1.00 97.75 345 LEU A O 1
ATOM 2743 N N . LYS A 1 346 ? -22.386 -2.034 39.317 1.00 97.62 346 LYS A N 1
ATOM 2744 C CA . LYS A 1 346 ? -23.698 -2.664 39.497 1.00 97.62 346 LYS A CA 1
ATOM 2745 C C . LYS A 1 346 ? -23.628 -3.829 40.482 1.00 97.62 346 LYS A C 1
ATOM 2747 O O . LYS A 1 346 ? -24.498 -3.936 41.341 1.00 97.62 346 LYS A O 1
ATOM 2752 N N . GLU A 1 347 ? -22.628 -4.699 40.368 1.00 96.56 347 GLU A N 1
ATOM 2753 C CA . GLU A 1 347 ? -22.458 -5.824 41.297 1.00 96.56 347 GLU A CA 1
ATOM 2754 C C . GLU A 1 347 ? -22.220 -5.336 42.730 1.00 96.56 347 GLU A C 1
ATOM 2756 O O . GLU A 1 347 ? -22.875 -5.810 43.664 1.00 96.56 347 GLU A O 1
ATOM 2761 N N . TYR A 1 348 ? -21.354 -4.334 42.906 1.00 96.62 348 TYR A N 1
ATOM 2762 C CA . TYR A 1 348 ? -21.131 -3.709 44.210 1.00 96.62 348 TYR A CA 1
ATOM 2763 C C . TYR A 1 348 ? -22.397 -3.056 44.773 1.00 96.62 348 TYR A C 1
ATOM 2765 O O . TYR A 1 348 ? -22.700 -3.241 45.953 1.00 96.62 348 TYR A O 1
ATOM 2773 N N . GLU A 1 349 ? -23.157 -2.334 43.949 1.00 97.31 349 GLU A N 1
ATOM 2774 C CA . GLU A 1 349 ? -24.372 -1.647 44.390 1.00 97.31 349 GLU A CA 1
ATOM 2775 C C . GLU A 1 349 ? -25.468 -2.636 44.794 1.00 97.31 349 GLU A C 1
ATOM 2777 O O . GLU A 1 349 ? -26.106 -2.451 45.830 1.00 97.31 349 GLU A O 1
ATOM 2782 N N . VAL A 1 350 ? -25.641 -3.731 44.045 1.00 97.06 350 VAL A N 1
ATOM 2783 C CA . VAL A 1 350 ? -26.581 -4.808 44.400 1.00 97.06 350 VAL A CA 1
ATOM 2784 C C . VAL A 1 350 ? -26.189 -5.449 45.732 1.00 97.06 350 VAL A C 1
ATOM 2786 O O . VAL A 1 350 ? -27.038 -5.615 46.611 1.00 97.06 350 VAL A O 1
ATOM 2789 N N . ASN A 1 351 ? -24.906 -5.759 45.924 1.00 95.94 351 ASN A N 1
ATOM 2790 C CA . ASN A 1 351 ? -24.418 -6.335 47.179 1.00 95.94 351 ASN A CA 1
ATOM 2791 C C . ASN A 1 351 ? -24.612 -5.372 48.362 1.00 95.94 351 ASN A C 1
ATOM 2793 O O . ASN A 1 351 ? -25.099 -5.774 49.421 1.00 95.94 351 ASN A O 1
ATOM 2797 N N . SER A 1 352 ? -24.299 -4.090 48.170 1.00 96.62 352 SER A N 1
ATOM 2798 C CA . SER A 1 352 ? -24.501 -3.036 49.170 1.00 96.62 352 SER A CA 1
ATOM 2799 C C . SER A 1 352 ? -25.984 -2.818 49.494 1.00 96.62 352 SER A C 1
ATOM 2801 O O . SER A 1 352 ? -26.353 -2.639 50.656 1.00 96.62 352 SER A O 1
ATOM 2803 N N . ALA A 1 353 ? -26.866 -2.849 48.492 1.00 96.56 353 ALA A N 1
ATOM 2804 C CA . ALA A 1 353 ? -28.312 -2.755 48.687 1.00 96.56 353 ALA A CA 1
ATOM 2805 C C . ALA A 1 353 ? -28.845 -3.932 49.516 1.00 96.56 353 ALA A C 1
ATOM 2807 O O . ALA A 1 353 ? -29.576 -3.715 50.481 1.00 96.56 353 ALA A O 1
ATOM 2808 N N . ASN A 1 354 ? -28.413 -5.159 49.211 1.00 96.88 354 ASN A N 1
ATOM 2809 C CA . ASN A 1 354 ? -28.793 -6.344 49.982 1.00 96.88 354 ASN A CA 1
ATOM 2810 C C . ASN A 1 354 ? -28.340 -6.247 51.445 1.00 96.88 354 ASN A C 1
ATOM 2812 O O . ASN A 1 354 ? -29.129 -6.530 52.346 1.00 96.88 354 ASN A O 1
ATOM 2816 N N . LEU A 1 355 ? -27.107 -5.795 51.697 1.00 96.69 355 LEU A N 1
ATOM 2817 C CA . LEU A 1 355 ? -26.603 -5.605 53.060 1.00 96.69 355 LEU A CA 1
ATOM 2818 C C . LEU A 1 355 ? -27.415 -4.548 53.824 1.00 96.69 355 LEU A C 1
ATOM 2820 O O . LEU A 1 355 ? -27.779 -4.762 54.981 1.00 96.69 355 LEU A O 1
ATOM 2824 N N . ARG A 1 356 ? -27.747 -3.427 53.170 1.00 97.31 356 ARG A N 1
ATOM 2825 C CA . ARG A 1 356 ? -28.597 -2.374 53.750 1.00 97.31 356 ARG A CA 1
ATOM 2826 C C . ARG A 1 356 ? -29.984 -2.903 54.113 1.00 97.31 356 ARG A C 1
ATOM 2828 O O . ARG A 1 356 ? -30.441 -2.661 55.226 1.00 97.31 356 ARG A O 1
ATOM 2835 N N . ILE A 1 357 ? -30.621 -3.663 53.220 1.00 97.25 357 ILE A N 1
ATOM 2836 C CA . ILE A 1 357 ? -31.932 -4.282 53.473 1.00 97.25 357 ILE A CA 1
ATOM 2837 C C . ILE A 1 357 ? -31.853 -5.258 54.651 1.00 97.25 357 ILE A C 1
ATOM 2839 O O . ILE A 1 357 ? -32.723 -5.237 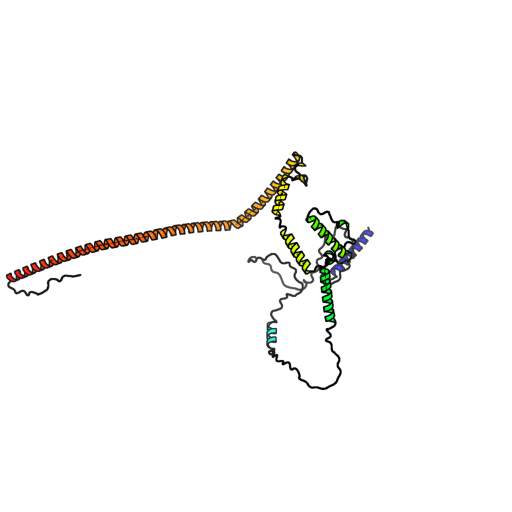55.516 1.00 97.25 357 ILE A O 1
ATOM 2843 N N . GLN A 1 358 ? -30.808 -6.085 54.723 1.00 96.75 358 GLN A N 1
ATOM 2844 C CA . GLN A 1 358 ? -30.626 -7.023 55.833 1.00 96.75 358 GLN A CA 1
ATOM 2845 C C . GLN A 1 358 ? -30.437 -6.312 57.176 1.00 96.75 358 GLN A C 1
ATOM 2847 O O . GLN A 1 358 ? -30.992 -6.756 58.179 1.00 96.75 358 GLN A O 1
ATOM 2852 N N . ASN A 1 359 ? -29.673 -5.219 57.210 1.00 97.12 359 ASN A N 1
ATOM 2853 C CA . ASN A 1 359 ? -29.478 -4.442 58.433 1.00 97.12 359 ASN A CA 1
ATOM 2854 C C . ASN A 1 359 ? -30.781 -3.767 58.877 1.00 97.12 359 ASN A C 1
ATOM 2856 O O . ASN A 1 359 ? -31.177 -3.933 60.026 1.00 97.12 359 ASN A O 1
ATOM 2860 N N . LEU A 1 360 ? -31.499 -3.123 57.952 1.00 97.25 360 LEU A N 1
ATOM 2861 C CA . LEU A 1 360 ? -32.820 -2.550 58.230 1.00 97.25 360 LEU A CA 1
ATOM 2862 C C . LEU A 1 360 ? -33.815 -3.613 58.711 1.00 97.25 360 LEU A C 1
ATOM 2864 O O . LEU A 1 360 ? -34.568 -3.369 59.645 1.00 97.25 360 LEU A O 1
ATOM 2868 N N . ALA A 1 361 ? -33.805 -4.812 58.125 1.00 97.12 361 ALA A N 1
ATOM 2869 C CA . ALA A 1 361 ? -34.668 -5.904 58.566 1.00 97.12 361 ALA A CA 1
ATOM 2870 C C . ALA A 1 361 ? -34.361 -6.338 60.009 1.00 97.12 361 ALA A C 1
ATOM 2872 O O . ALA A 1 361 ? -35.286 -6.612 60.771 1.00 97.12 361 ALA A O 1
ATOM 2873 N N . LYS A 1 362 ? -33.081 -6.373 60.402 1.00 96.88 362 LYS A N 1
ATOM 2874 C CA . LYS A 1 362 ? -32.682 -6.656 61.791 1.00 96.88 362 LYS A CA 1
ATOM 2875 C C . LYS A 1 362 ? -33.159 -5.565 62.745 1.00 96.88 362 LYS A C 1
ATOM 2877 O O . LYS A 1 362 ? -33.721 -5.896 63.782 1.00 96.88 362 LYS A O 1
ATOM 2882 N N . GLU A 1 363 ? -32.972 -4.297 62.384 1.00 97.19 363 GLU A N 1
ATOM 2883 C CA . GLU A 1 363 ? -33.431 -3.158 63.191 1.00 97.19 363 GLU A CA 1
ATOM 2884 C C . GLU A 1 363 ? -34.955 -3.161 63.355 1.00 97.19 363 GLU A C 1
ATOM 2886 O O . GLU A 1 363 ? -35.455 -3.023 64.467 1.00 97.19 363 GLU A O 1
ATOM 2891 N N . VAL A 1 364 ? -35.703 -3.402 62.275 1.00 97.44 364 VAL A N 1
ATOM 2892 C CA . VAL A 1 364 ? -37.170 -3.503 62.321 1.00 97.44 364 VAL A CA 1
ATOM 2893 C C . VAL A 1 364 ? -37.622 -4.675 63.189 1.00 97.44 364 VAL A C 1
ATOM 2895 O O . VAL A 1 364 ? -38.592 -4.537 63.925 1.00 97.44 364 VAL A O 1
ATOM 2898 N N . ASN A 1 365 ? -36.947 -5.824 63.124 1.00 96.31 365 ASN A N 1
ATOM 2899 C CA . ASN A 1 365 ? -37.296 -6.963 63.972 1.00 96.31 365 ASN A CA 1
ATOM 2900 C C . ASN A 1 365 ? -37.026 -6.677 65.454 1.00 96.31 365 ASN A C 1
ATOM 2902 O O . ASN A 1 365 ? -37.884 -6.983 66.272 1.00 96.31 365 ASN A O 1
ATOM 2906 N N . ALA A 1 366 ? -35.903 -6.035 65.788 1.00 96.69 366 ALA A N 1
ATOM 2907 C CA . ALA A 1 366 ? -35.621 -5.618 67.162 1.00 96.69 366 ALA A CA 1
ATOM 2908 C C . ALA A 1 366 ? -36.686 -4.635 67.681 1.00 96.69 366 ALA A C 1
ATOM 2910 O O . ALA A 1 366 ? -37.233 -4.830 68.759 1.00 96.69 366 ALA A O 1
ATOM 2911 N N . LEU A 1 367 ? -37.067 -3.642 66.868 1.00 96.06 367 LEU A N 1
ATOM 2912 C CA . LEU A 1 367 ? -38.136 -2.702 67.225 1.00 96.06 367 LEU A CA 1
ATOM 2913 C C . LEU A 1 367 ? -39.493 -3.389 67.410 1.00 96.06 367 LEU A C 1
ATOM 2915 O O . LEU A 1 367 ? -40.253 -2.995 68.286 1.00 96.06 367 LEU A O 1
ATOM 2919 N N . LYS A 1 368 ? -39.803 -4.418 66.612 1.00 96.12 368 LYS A N 1
ATOM 2920 C CA . LYS A 1 368 ? -41.026 -5.217 66.785 1.00 96.12 368 LYS A CA 1
ATOM 2921 C C . LYS A 1 368 ? -41.017 -6.016 68.086 1.00 96.12 368 LYS A C 1
ATOM 2923 O O . LYS A 1 368 ? -42.059 -6.129 68.722 1.00 96.12 368 LYS A O 1
ATOM 2928 N N . GLU A 1 369 ? -39.874 -6.587 68.464 1.00 96.44 369 GLU A N 1
ATOM 2929 C CA . GLU A 1 369 ? -39.723 -7.296 69.740 1.00 96.44 369 GLU A CA 1
ATOM 2930 C C . GLU A 1 369 ? -39.913 -6.336 70.924 1.00 96.44 369 GLU A C 1
ATOM 2932 O O . GLU A 1 369 ? -40.676 -6.644 71.843 1.00 96.44 369 GLU A O 1
ATOM 2937 N N . ASP A 1 370 ? -39.306 -5.149 70.855 1.00 96.12 370 ASP A N 1
ATOM 2938 C CA . ASP A 1 370 ? -39.457 -4.096 71.865 1.00 96.12 370 ASP A CA 1
ATOM 2939 C C . ASP A 1 370 ? -40.903 -3.576 71.942 1.00 96.12 370 ASP A C 1
ATOM 2941 O O . ASP A 1 370 ? -41.453 -3.412 73.033 1.00 96.12 370 ASP A O 1
ATOM 2945 N N . GLU A 1 371 ? -41.556 -3.349 70.797 1.00 95.31 371 GLU A N 1
ATOM 2946 C CA . GLU A 1 371 ? -42.959 -2.927 70.740 1.00 95.31 371 GLU A CA 1
ATOM 2947 C C . GLU A 1 371 ? -43.883 -3.988 71.349 1.00 95.31 371 GLU A C 1
ATOM 2949 O O . GLU A 1 371 ? -44.732 -3.656 72.175 1.00 95.31 371 GLU A O 1
ATOM 2954 N N . ALA A 1 372 ? -43.694 -5.265 71.006 1.00 95.31 372 ALA A N 1
ATOM 2955 C CA . ALA A 1 372 ? -44.479 -6.360 71.571 1.00 95.31 372 ALA A CA 1
ATOM 2956 C C . ALA A 1 372 ? -44.300 -6.470 73.096 1.00 95.31 372 ALA A C 1
ATOM 2958 O O . ALA A 1 372 ? -45.270 -6.712 73.822 1.00 95.31 372 ALA A O 1
ATOM 2959 N N . ALA A 1 373 ? -43.079 -6.257 73.600 1.00 94.69 373 ALA A N 1
ATOM 2960 C CA . ALA A 1 373 ? -42.808 -6.225 75.035 1.00 94.69 373 ALA A CA 1
ATOM 2961 C C . ALA A 1 373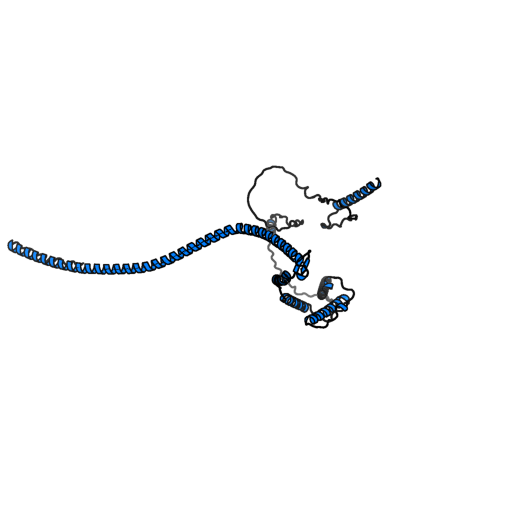 ? -43.531 -5.055 75.727 1.00 94.69 373 ALA A C 1
ATOM 2963 O O . ALA A 1 373 ? -44.223 -5.268 76.724 1.00 94.69 373 ALA A O 1
ATOM 2964 N N . LEU A 1 374 ? -43.449 -3.844 75.166 1.00 94.75 374 LEU A N 1
ATOM 2965 C CA . LEU A 1 374 ? -44.130 -2.653 75.692 1.00 94.75 374 LEU A CA 1
ATOM 2966 C C . LEU A 1 374 ? -45.658 -2.780 75.649 1.00 94.75 374 LEU A C 1
ATOM 2968 O O . LEU A 1 374 ? -46.339 -2.379 76.593 1.00 94.75 374 LEU A O 1
ATOM 2972 N N . GLN A 1 375 ? -46.216 -3.354 74.580 1.00 93.50 375 GLN A N 1
ATOM 2973 C CA . GLN A 1 375 ? -47.655 -3.613 74.473 1.00 93.50 375 GLN A CA 1
ATOM 2974 C C . GLN A 1 375 ? -48.131 -4.596 75.550 1.00 93.50 375 GLN A C 1
ATOM 2976 O O . GLN A 1 375 ? -49.203 -4.401 76.130 1.00 93.50 375 GLN A O 1
ATOM 2981 N N . LYS A 1 376 ? -47.323 -5.615 75.868 1.00 93.94 376 LYS A N 1
ATOM 2982 C CA . LYS A 1 376 ? -47.607 -6.545 76.965 1.00 93.94 376 LYS A CA 1
ATOM 2983 C C . LYS A 1 376 ? -47.594 -5.840 78.323 1.00 93.94 376 LYS A C 1
ATOM 2985 O O . LYS A 1 376 ? -48.554 -5.981 79.077 1.00 93.94 376 LYS A O 1
ATOM 2990 N N . GLU A 1 377 ? -46.566 -5.040 78.610 1.00 94.44 377 GLU A N 1
ATOM 2991 C CA . GLU A 1 377 ? -46.503 -4.252 79.851 1.00 94.44 377 GLU A CA 1
ATOM 2992 C C . GLU A 1 377 ? -47.694 -3.291 79.979 1.00 94.44 377 GLU A C 1
ATOM 2994 O O . GLU A 1 377 ? -48.302 -3.178 81.045 1.00 94.44 377 GLU A O 1
ATOM 2999 N N . TYR A 1 378 ? -48.079 -2.633 78.882 1.00 93.75 378 TYR A N 1
ATOM 3000 C CA . TYR A 1 378 ? -49.258 -1.772 78.849 1.00 93.75 378 TYR A CA 1
ATOM 3001 C C . TYR A 1 378 ? -50.545 -2.550 79.153 1.00 93.75 378 TYR A C 1
ATOM 3003 O O . TYR A 1 378 ? -51.353 -2.098 79.966 1.00 93.75 378 TYR A O 1
ATOM 3011 N N . SER A 1 379 ? -50.727 -3.729 78.549 1.00 92.50 379 SER A N 1
ATOM 3012 C CA . SER A 1 379 ? -51.872 -4.607 78.819 1.00 92.50 379 SER A CA 1
ATOM 3013 C C . SER A 1 379 ? -51.956 -4.994 80.301 1.00 92.50 379 SER A C 1
ATOM 3015 O O . SER A 1 379 ? -53.027 -4.893 80.905 1.00 92.50 379 SER A O 1
ATOM 3017 N N . ASP A 1 380 ? -50.826 -5.356 80.914 1.00 93.56 380 ASP A N 1
ATOM 3018 C CA . ASP A 1 380 ? -50.754 -5.711 82.335 1.00 93.56 380 ASP A CA 1
ATOM 3019 C C . ASP A 1 380 ? -51.142 -4.526 83.239 1.00 93.56 380 ASP A C 1
ATOM 3021 O O . ASP A 1 380 ? -51.938 -4.677 84.173 1.00 93.56 380 ASP A O 1
ATOM 3025 N N . ILE A 1 381 ? -50.642 -3.320 82.942 1.00 94.31 381 ILE A N 1
ATOM 3026 C CA . ILE A 1 381 ? -50.987 -2.095 83.684 1.00 94.31 381 ILE A CA 1
ATOM 3027 C C . ILE A 1 381 ? -52.472 -1.748 83.517 1.00 94.31 381 ILE A C 1
ATOM 3029 O O . ILE A 1 381 ? -53.140 -1.403 84.496 1.00 94.31 381 ILE A O 1
ATOM 3033 N N . MET A 1 382 ? -53.019 -1.862 82.306 1.00 92.00 382 MET A N 1
ATOM 3034 C CA . MET A 1 382 ? -54.440 -1.610 82.050 1.00 92.00 382 MET A CA 1
ATOM 3035 C C . MET A 1 382 ? -55.333 -2.601 82.802 1.00 92.00 382 MET A C 1
ATOM 3037 O O . MET A 1 382 ? -56.362 -2.202 83.355 1.00 92.00 382 MET A O 1
ATOM 3041 N N . HIS A 1 383 ? -54.925 -3.871 82.893 1.00 91.12 383 HIS A N 1
ATOM 3042 C CA . HIS A 1 383 ? -55.615 -4.869 83.709 1.00 91.12 383 HIS A CA 1
ATOM 3043 C C . HIS A 1 383 ? -55.601 -4.487 85.197 1.00 91.12 383 HIS A C 1
ATOM 3045 O O . HIS A 1 383 ? -56.649 -4.503 85.847 1.00 91.12 383 HIS A O 1
ATOM 3051 N N . GLN A 1 384 ? -54.448 -4.071 85.736 1.00 91.69 384 GLN A N 1
ATOM 3052 C CA . GLN A 1 384 ? -54.342 -3.600 87.124 1.00 91.69 384 GLN A CA 1
ATOM 3053 C C . GLN A 1 384 ? -55.213 -2.366 87.385 1.00 91.69 384 GLN A C 1
ATOM 3055 O O . GLN A 1 384 ? -55.919 -2.300 88.392 1.00 91.69 384 GLN A O 1
ATOM 3060 N N . GLN A 1 385 ? -55.203 -1.389 86.474 1.00 90.88 385 GLN A N 1
ATOM 3061 C CA . GLN A 1 385 ? -56.040 -0.197 86.586 1.00 90.88 385 GLN A CA 1
ATOM 3062 C C . GLN A 1 385 ? -57.528 -0.563 86.587 1.00 90.88 385 GLN A C 1
ATOM 3064 O O . GLN A 1 385 ? -58.295 -0.040 87.400 1.00 90.88 385 GLN A O 1
ATOM 3069 N N . TRP A 1 386 ? -57.945 -1.468 85.697 1.00 91.69 386 TRP A N 1
ATOM 3070 C CA . TRP A 1 386 ? -59.312 -1.976 85.670 1.00 91.69 386 TRP A CA 1
ATOM 3071 C C . TRP A 1 386 ? -59.678 -2.655 86.993 1.00 91.69 386 TRP A C 1
ATOM 3073 O O . TRP A 1 386 ? -60.724 -2.343 87.563 1.00 91.69 386 TRP A O 1
ATOM 3083 N N . GLU A 1 387 ? -58.806 -3.511 87.526 1.00 89.19 387 GLU A N 1
ATOM 3084 C CA . GLU A 1 387 ? -59.033 -4.213 88.790 1.00 89.19 387 GLU A CA 1
ATOM 3085 C C . GLU A 1 387 ? -59.187 -3.237 89.968 1.00 89.19 387 GLU A C 1
ATOM 3087 O O . GLU A 1 387 ? -60.139 -3.346 90.747 1.00 89.19 387 GLU A O 1
ATOM 3092 N N . ILE A 1 388 ? -58.319 -2.224 90.058 1.00 88.38 388 ILE A N 1
ATOM 3093 C CA . ILE A 1 388 ? -58.416 -1.159 91.067 1.00 88.38 388 ILE A CA 1
ATOM 3094 C C . ILE A 1 388 ? -59.730 -0.385 90.912 1.00 88.38 388 ILE A C 1
ATOM 3096 O O . ILE A 1 388 ? -60.427 -0.158 91.903 1.00 88.38 388 ILE A O 1
ATOM 3100 N N . ASN A 1 389 ? -60.113 -0.012 89.689 1.00 88.00 389 ASN A N 1
ATOM 3101 C CA . ASN A 1 389 ? -61.376 0.683 89.435 1.00 88.00 389 ASN A CA 1
ATOM 3102 C C . ASN A 1 389 ? -62.586 -0.164 89.854 1.00 88.00 389 ASN A C 1
ATOM 3104 O O . ASN A 1 389 ? -63.500 0.358 90.492 1.00 88.00 389 ASN A O 1
ATOM 3108 N N . GLN A 1 390 ? -62.581 -1.472 89.577 1.00 84.25 390 GLN A N 1
ATOM 3109 C CA . GLN A 1 390 ? -63.624 -2.391 90.048 1.00 84.25 390 GLN A CA 1
ATOM 3110 C C . GLN A 1 390 ? -63.675 -2.456 91.578 1.00 84.25 390 GLN A C 1
ATOM 3112 O O . GLN A 1 390 ? -64.761 -2.451 92.164 1.00 84.25 390 GLN A O 1
ATOM 3117 N N . GLN A 1 391 ? -62.522 -2.482 92.251 1.00 84.94 391 GLN A N 1
ATOM 3118 C CA . GLN A 1 391 ? -62.469 -2.427 93.714 1.00 84.94 391 GLN A CA 1
ATOM 3119 C C . GLN A 1 391 ? -63.010 -1.098 94.262 1.00 84.94 391 GLN A C 1
ATOM 3121 O O . GLN A 1 391 ? -63.730 -1.104 95.261 1.00 84.94 391 GLN A O 1
ATOM 3126 N N . MET A 1 392 ? -62.705 0.030 93.617 1.00 82.06 392 MET A N 1
ATOM 3127 C CA . MET A 1 392 ? -63.219 1.352 93.992 1.00 82.06 392 MET A CA 1
ATOM 3128 C C . MET A 1 392 ? -64.736 1.450 93.801 1.00 82.06 392 MET A C 1
ATOM 3130 O O . MET A 1 392 ? -65.428 1.874 94.724 1.00 82.06 392 MET A O 1
ATOM 3134 N N . LEU A 1 393 ? -65.261 0.971 92.668 1.00 78.75 393 LEU A N 1
ATOM 3135 C CA . LEU A 1 393 ? -66.701 0.852 92.405 1.00 78.75 393 LEU A CA 1
ATOM 3136 C C . LEU A 1 393 ? -67.391 0.004 93.484 1.00 78.75 393 LEU A C 1
ATOM 3138 O O . LEU A 1 393 ? -68.397 0.421 94.054 1.00 78.75 393 LEU A O 1
ATOM 3142 N N . ARG A 1 394 ? -66.825 -1.159 93.837 1.00 74.06 394 ARG A N 1
ATOM 3143 C CA . ARG A 1 394 ? -67.350 -2.003 94.927 1.00 74.06 394 ARG A CA 1
ATOM 3144 C C . ARG A 1 394 ? -67.379 -1.263 96.265 1.00 74.06 394 ARG A C 1
ATOM 3146 O O . ARG A 1 394 ? -68.385 -1.339 96.963 1.00 74.06 394 ARG A O 1
ATOM 3153 N N . LYS A 1 395 ? -66.308 -0.536 96.604 1.00 75.69 395 LYS A N 1
ATOM 3154 C CA . LYS A 1 395 ? -66.220 0.259 97.840 1.00 75.69 395 LYS A CA 1
ATOM 3155 C C . LYS A 1 395 ? -67.248 1.397 97.872 1.00 75.69 395 LYS A C 1
ATOM 3157 O O . LYS A 1 395 ? -67.893 1.577 98.902 1.00 75.69 395 LYS A O 1
ATOM 3162 N N . GLN A 1 396 ? -67.448 2.109 96.762 1.00 71.38 396 GLN A N 1
ATOM 3163 C CA . GLN A 1 396 ? -68.452 3.177 96.646 1.00 71.38 396 GLN A CA 1
ATOM 3164 C C . GLN A 1 396 ? -69.892 2.644 96.753 1.00 71.38 396 GLN A C 1
ATOM 3166 O O . GLN A 1 396 ? -70.700 3.206 97.490 1.00 71.38 396 GL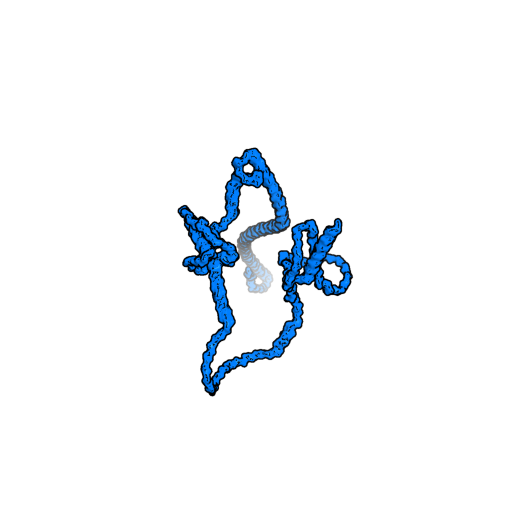N A O 1
ATOM 3171 N N . ALA A 1 397 ? -70.204 1.502 96.128 1.00 62.00 397 ALA A N 1
ATOM 3172 C CA . ALA A 1 397 ? -71.512 0.853 96.286 1.00 62.00 397 ALA A CA 1
ATOM 3173 C C . ALA A 1 397 ? -71.794 0.427 97.735 1.00 62.00 397 ALA A C 1
ATOM 3175 O O . ALA A 1 397 ? -72.916 0.577 98.218 1.00 62.00 397 ALA A O 1
ATOM 3176 N N . THR A 1 398 ? -70.784 -0.067 98.461 1.00 60.09 398 THR A N 1
ATOM 3177 C CA . THR A 1 398 ? -70.944 -0.399 99.886 1.00 60.09 398 THR A CA 1
ATOM 3178 C C . THR A 1 398 ? -71.144 0.822 100.785 1.00 60.09 398 THR A C 1
ATOM 3180 O O . THR A 1 398 ? -71.677 0.666 101.880 1.00 60.09 398 THR A O 1
ATOM 3183 N N . THR A 1 399 ? -70.750 2.024 100.349 1.00 57.50 399 THR A N 1
ATOM 3184 C CA . THR A 1 399 ? -70.958 3.268 101.108 1.00 57.50 399 THR A CA 1
ATOM 3185 C C . THR A 1 399 ? -72.265 3.989 100.767 1.00 57.50 399 THR A C 1
ATOM 3187 O O . THR A 1 399 ? -72.820 4.635 101.650 1.00 57.50 399 THR A O 1
ATOM 3190 N N . GLU A 1 400 ? -72.777 3.876 99.535 1.00 54.34 400 GLU A N 1
ATOM 3191 C CA . GLU A 1 400 ? -73.977 4.609 99.078 1.00 54.34 400 GLU A CA 1
ATOM 3192 C C . GLU A 1 400 ? -75.276 3.777 99.080 1.00 54.34 400 GLU A C 1
ATOM 3194 O O . GLU A 1 400 ? -76.362 4.341 98.995 1.00 54.34 400 GLU A O 1
ATOM 3199 N N . GLY A 1 401 ? -75.211 2.451 99.259 1.00 54.47 401 GLY A N 1
ATOM 3200 C CA . GLY A 1 401 ? -76.400 1.623 99.516 1.00 54.47 401 GLY A CA 1
ATOM 3201 C C . GLY A 1 401 ? -77.319 1.364 98.311 1.00 54.4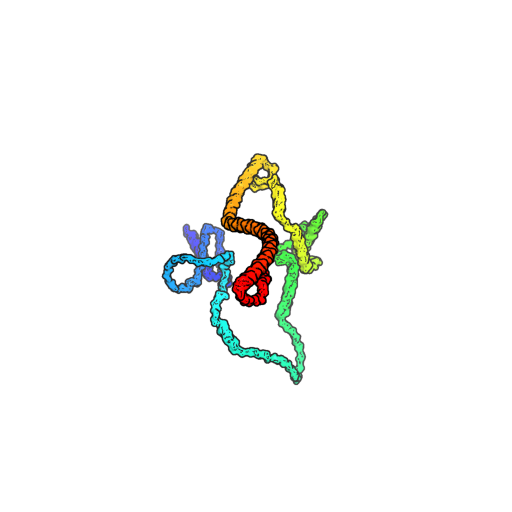7 401 GLY A C 1
ATOM 3202 O O . GLY A 1 401 ? -78.414 0.836 98.499 1.00 54.47 401 GLY A O 1
ATOM 3203 N N . GLU A 1 402 ? -76.892 1.676 97.083 1.00 49.81 402 GLU A N 1
ATOM 3204 C CA . GLU A 1 402 ? -77.624 1.352 95.849 1.00 49.81 402 GLU A CA 1
ATOM 3205 C C . GLU A 1 402 ? -77.054 0.108 95.140 1.00 49.81 402 GLU A C 1
ATOM 3207 O O . GLU A 1 402 ? -75.842 -0.085 95.021 1.00 49.81 402 GLU A O 1
ATOM 3212 N N . ALA A 1 403 ? -77.942 -0.773 94.664 1.00 49.25 403 ALA A N 1
ATOM 3213 C CA . ALA A 1 403 ? -77.572 -2.050 94.054 1.00 49.25 403 ALA A CA 1
ATOM 3214 C C . ALA A 1 403 ? -77.011 -1.866 92.630 1.00 49.25 403 ALA A C 1
ATOM 3216 O O . ALA A 1 403 ? -77.758 -1.638 91.676 1.00 49.25 403 ALA A O 1
ATOM 3217 N N . MET A 1 404 ? -75.694 -2.029 92.468 1.00 50.41 404 MET A N 1
ATOM 3218 C CA . MET A 1 404 ? -75.048 -2.021 91.151 1.00 50.41 404 MET A CA 1
ATOM 3219 C C . MET A 1 404 ? -75.331 -3.301 90.349 1.00 50.41 404 MET A C 1
ATOM 3221 O O . MET A 1 404 ? -75.154 -4.420 90.833 1.00 50.41 404 MET A O 1
ATOM 3225 N N . LYS A 1 405 ? -75.701 -3.138 89.071 1.00 51.28 405 LYS A N 1
ATOM 3226 C CA . LYS A 1 405 ? -75.724 -4.227 88.083 1.00 51.28 405 LYS A CA 1
ATOM 3227 C C . LYS A 1 405 ? -74.302 -4.485 87.589 1.00 51.28 405 LYS A C 1
ATOM 3229 O O . LYS A 1 405 ? -73.774 -3.708 86.799 1.00 51.28 405 LYS A O 1
ATOM 3234 N N . TYR A 1 406 ? -73.696 -5.587 88.018 1.00 50.12 406 TYR A N 1
ATOM 3235 C CA . TYR A 1 406 ? -72.436 -6.056 87.446 1.00 50.12 406 TYR A CA 1
ATOM 3236 C C . TYR A 1 406 ? -72.685 -6.520 86.007 1.00 50.12 406 TYR A C 1
ATOM 3238 O O . TYR A 1 406 ? -73.361 -7.524 85.780 1.00 50.12 406 TYR A O 1
ATOM 3246 N N . SER A 1 407 ? -72.166 -5.792 85.016 1.00 48.97 407 SER A N 1
ATOM 3247 C CA . SER A 1 407 ? -72.042 -6.362 83.679 1.00 48.97 407 SER A CA 1
ATOM 3248 C C . SER A 1 407 ? -70.932 -7.408 83.729 1.00 48.97 407 SER A C 1
ATOM 3250 O O . SER A 1 407 ? -69.787 -7.056 84.013 1.00 48.97 407 SER A O 1
ATOM 3252 N N . ASN A 1 408 ? -71.250 -8.664 83.409 1.00 49.03 408 ASN A N 1
ATOM 3253 C CA . ASN A 1 408 ? -70.281 -9.723 83.094 1.00 49.03 408 ASN A CA 1
ATOM 3254 C C . ASN A 1 408 ? -69.555 -9.423 81.762 1.00 49.03 408 ASN A C 1
ATOM 3256 O O . ASN A 1 408 ? -69.497 -10.261 80.866 1.00 49.03 408 ASN A O 1
ATOM 3260 N N . GLY A 1 409 ? -69.077 -8.191 81.590 1.00 50.72 409 GLY A N 1
ATOM 3261 C CA . GLY A 1 409 ? -68.220 -7.812 80.483 1.00 50.72 409 GLY A CA 1
ATOM 3262 C C . GLY A 1 409 ? -66.840 -8.382 80.759 1.00 50.72 409 GLY A C 1
ATOM 3263 O O . GLY A 1 409 ? -66.252 -8.083 81.797 1.00 50.72 409 GLY A O 1
ATOM 3264 N N . ASN A 1 410 ? -66.365 -9.230 79.850 1.00 54.97 410 ASN A N 1
ATOM 3265 C CA . ASN A 1 410 ? -64.993 -9.725 79.840 1.00 54.97 410 ASN A CA 1
ATOM 3266 C C . ASN A 1 410 ? -64.010 -8.536 79.974 1.00 54.97 410 ASN A C 1
ATOM 3268 O O . ASN A 1 410 ? -64.355 -7.436 79.520 1.00 54.97 410 ASN A O 1
ATOM 3272 N N . PRO A 1 411 ? -62.805 -8.720 80.556 1.00 56.88 411 PRO A N 1
ATOM 3273 C CA . PRO A 1 411 ? -61.748 -7.711 80.477 1.00 56.88 411 PRO A CA 1
ATOM 3274 C C . PRO A 1 411 ? -61.568 -7.243 79.022 1.00 56.88 411 PRO A C 1
ATOM 3276 O O . PRO A 1 411 ? -61.904 -8.004 78.104 1.00 56.88 411 PRO A O 1
ATOM 3279 N N . PRO A 1 412 ? -61.083 -6.006 78.788 1.00 53.97 412 PRO A N 1
ATOM 3280 C CA . PRO A 1 412 ? -60.803 -5.549 77.431 1.00 53.97 412 PRO A CA 1
ATOM 3281 C C . PRO A 1 412 ? -59.941 -6.614 76.746 1.00 53.97 412 PRO A C 1
ATOM 3283 O O . PRO A 1 412 ? -58.909 -7.008 77.284 1.00 53.97 412 PRO A O 1
ATOM 3286 N N . ALA A 1 413 ? -60.452 -7.166 75.643 1.00 54.03 413 ALA A N 1
ATOM 3287 C CA . ALA A 1 413 ? -59.825 -8.289 74.963 1.00 54.03 413 ALA A CA 1
ATOM 3288 C C . ALA A 1 413 ? -58.383 -7.927 74.594 1.00 54.03 413 ALA A C 1
ATOM 3290 O O . ALA A 1 413 ? -58.129 -6.790 74.190 1.00 54.03 413 ALA A O 1
ATOM 3291 N N . GLU A 1 414 ? -57.468 -8.896 74.719 1.00 50.59 414 GLU A N 1
ATOM 3292 C CA . GLU A 1 414 ? -56.152 -8.836 74.081 1.00 50.59 414 GLU A CA 1
ATOM 3293 C C . GLU A 1 414 ? -56.362 -8.386 72.633 1.00 50.59 414 GLU A C 1
ATOM 3295 O O . GLU A 1 414 ? -56.917 -9.126 71.817 1.00 50.59 414 GLU A O 1
ATOM 3300 N N . ASN A 1 415 ? -55.962 -7.156 72.314 1.00 45.50 415 ASN A N 1
ATOM 3301 C CA . ASN A 1 415 ? -55.878 -6.713 70.933 1.00 45.50 415 ASN A CA 1
ATOM 3302 C C . ASN A 1 415 ? -54.695 -7.457 70.309 1.00 45.50 415 ASN A C 1
ATOM 3304 O O . ASN A 1 415 ? -53.573 -6.963 70.304 1.00 45.50 415 ASN A O 1
ATOM 3308 N N . GLN A 1 416 ? -54.949 -8.679 69.844 1.00 44.81 416 GLN A N 1
ATOM 3309 C CA . GLN A 1 416 ? -54.033 -9.423 68.992 1.00 44.81 416 GLN A CA 1
ATOM 3310 C C . GLN A 1 416 ? -54.105 -8.809 67.591 1.00 44.81 416 GLN A C 1
ATOM 3312 O O . GLN A 1 416 ? -55.080 -9.025 66.865 1.00 44.81 416 GLN A O 1
ATOM 3317 N N . HIS A 1 417 ? -53.084 -8.038 67.224 1.00 37.12 417 HIS A N 1
ATOM 3318 C CA . HIS A 1 417 ? -52.794 -7.674 65.841 1.00 37.12 417 HIS A CA 1
ATOM 3319 C C . HIS A 1 417 ? -51.327 -7.910 65.516 1.00 37.12 417 HIS A C 1
ATOM 3321 O O . HIS A 1 417 ? -50.476 -7.513 66.339 1.00 37.12 417 HIS A O 1
#

Foldseek 3Di:
DVVVVVVVVVVVVLVVVQVVQVLPFDDCVVVGDDDDHDDDDPDDPDDDPPPPDRPPPPPPPDDDDDDDDDDDDDDDDDDDDPDDDPDDDPPPPDDPPDPPVPVVVVVVVVPDDDDDPDDDPDDDDDDDDDDDDDDDPDVDDDPVVVVVVVVVVVVVVVVQVLVPADPCSVVVHDADQDDDVVVLDQDPDPDPVSVVVNVVSVVVSQNNCCVNVVDDDPDDDDPVRVVVVVVVVVVVVPVVDPPVPVVVVVVVCVVQVQQWFDDPNDTDGPVVDDPVRSVVRVVVVVVVVVVVVVVVVVVVVVVVVVCCVVCVVVVVVVVVVVVVVVVVVVVVVVVVVVVVVVVVVVVVVVVVVVVVVVVVVVVVVVVVVVVVVVLVVVLVVLVVVVVVVVVVVVVVCVVPVDDDDDDPDDDPDPPDD

pLDDT: mean 73.22, std 19.76, range [30.33, 98.25]

Sequence (417 aa):
MYAKHMRDGTAQSIAADDLLALTNTETPLKGGENAPLHSTDFTAPSSIRAAIQTPNTVLAAIGQTPRTNYEQTPGTVVSATPGATPFRDQLNINKEAERASVEELRQQLKTLPAPKNDFEVVMPEDEVKSDEEDADMEWIEDAGELDSKRAALLEKKKQKELALRSEVFRRDLPKPSKLNDSFFKRYPVKNEYDEADNLIRAEMRNILRYDVNGTVPNDNFTFEELRDASILIDSEARKRGEFDEDEYMERAIAQTSGRRMFYDGRFVTVDEIPRKERSRAIAADFEKLVSLGKQTKSKTEKVQHKLKVILQGYEKIQDAAINTIQTSQHDVHIGGMEVETFKALKEYEVNSANLRIQNLAKEVNALKEDEAALQKEYSDIMHQQWEINQQMLRKQATTEGEAMKYSNGNPPAENQH

Radius of gyration: 61.92 Å; chains: 1; bounding box: 123×93×184 Å